Protein AF-A0AAD4EZ05-F1 (afdb_monomer_lite)

pLDDT: mean 79.79, std 21.17, range [22.16, 98.81]

Foldseek 3Di:
DDDDDDDDDDDDDDDPPDPPDPPDQPQDADDDDDDDDPPQDFALLLLVQLVCQQVVHDAPPLSCLQVAADDADDDDPDDDDDDDDDDDDDDDDDDDQDAAQWKFKWWFFQPRLNLFTWTWKAWLNFTAIAGEKLSAFAWEFEAPLADPLLQVLGRHDYQVSHPQKDFDPPKKFWDQGSSRKIFIAGKIFAWMGHRGQIFRRAIYHYTNDIDVVSSPPSNHGTYQHPFAQVRARMPPDGGGGPLVRSQSRHCHSDKDDDRDNPGIDMIMTRDDDPVSDDDDDDDADADCPVRFRKFWWFWKDWPNDTDGHPIDIDGDINNRRADDDDPCLLCVQCVPWPQWDAGSNSSGIDHPPPIQHTWMFTDTRNDTDIDHRVNNCRRDGPAPPVCQVCLVVVQPVVVVVCVVAVDKDKHLALDRFNPVCQCVDCVSHVQDDDQGWPDRKIWIARLVQLKIKIKTAGGPVQDPDVFFGDVVVVQVVQLSNQQQSCQSVAPLSGKDFPDKDKDFPATDGHRFMKMKIKGFPDDDHFKTKMKIFIAGSPPRHTGMIMITIMGDDPCSVVPPPRD

Organism: NCBI:txid669026

Secondary structure (DSSP, 8-state):
-------------------PPP---------PPP---TT----HHHHHHHHHHHTTPPPPHHHHHHHT-PPP-PSP------------PPP----------B-EEEEEEEEGGGTEEEEEEEETTEEEEEEEETT---EEEEBTTS-TTTTTTS--B-GGG-SS-EEEEEEEEEEE-TTS-EEEEEEEEEEEEETTEEEEEEEEEEEEEE-HHHHH-TT--EEEE-S-GGG---BSS----HHHHHGGGBSSS-EEEE--SSS-EEEEES---GGGSSSPPPP--EE-TTSS-EEEEEEEEETTEEEEEEEEEEE--TT-SS----HHHHHHHHTTSTT-EEEGGGTEEE--TT--PPPEEEEETTEEEEEPHHHH---PPS---HHHHHHHHH-HHHHHHHHH-SS-EEESSSS---GGGGGG-IIIIITBSTTSB-SPPEEEEEGGGTEEEEEEEB-GGGEEETTEE-HHHHHHHHHHHHHHHHHTTSTTS--EEEEEEEEE-SPPBTT-EEEEEEEEEEEETTEEEEEEEEEETTT--EEEEEEEEEE--GGGGG-TT--

Radius of gyration: 30.3 Å; chains: 1; bounding box: 74×71×123 Å

InterPro domains:
  IPR001461 Aspartic peptidase A1 [PR00792] (121-141)
  IPR001461 Aspartic peptidase A1 [PR00792] (265-278)
  IPR001461 Aspartic peptidase A1 [PR00792] (314-325)
  IPR001461 Aspartic peptidase A1 [PTHR47966] (84-376)
  IPR001969 Aspartic peptidase, active site [PS00141] (130-141)
  IPR001969 Aspartic peptidase, active site [PS00141] (314-325)
  IPR006683 Thioesterase domain [PF03061] (467-541)
  IPR021109 Aspartic peptidase domain superfamily [G3DSA:2.40.70.10] (108-272)
  IPR021109 Aspartic peptidase domain superfamily [G3DSA:2.40.70.10] (273-398)
  IPR021109 Aspartic peptidase domain superfamily [SSF50630] (107-384)
  IPR029069 HotDog domain superfamily [SSF54637] (386-552)
  IPR033121 Peptidase family A1 domain [PF00026] (116-380)
  IPR033121 Peptidase family A1 domain [PS51767] (117-419)
  IPR034163 Aspergillopepsin-like catalytic domain [cd06097] (117-362)

Sequence (563 aa):
MSLIILRLLLLFLWAPRSLAAPSSIQKRSFKVDRIRNPNFRRDGPKELLKTYRKYRMPIPQELLESVGDAPEAGVSAQDAQQEPSKSFKLKQLGAAAQAANAVGSVPATPANGGIEYISPIQVGGQTINVALDSGSADLWVFSTQLPASARAGHQAYNPSLSRSFRPMPGANFSIIYGDGTSAAGNVGTDTIDVGGATVMGQSVQMATAVSSAFVQDTHLSGLLGLAFSQLSTVKPVKQRTFFENVMPSLAQPLFTADLRRDTAGAYEFGRIDPAKFLGPLSWVPADTSKGFWQVSTSGFVVGGGQTRLPTAQAIVDTGTTLMLVSKEISDGYYAKVPGARRTPAAGGMAFPCNATLPDLLIDAGGYTARVRGTDINFGKFTGDNPDFDTLVHTHPLLTTFRAAHPSLILSRSALVPPAPDVPNNLTCATLSGPDLIFPHPYVFTAEAAGAVLAFYRLGKKLAGHSGIVHGGVTAALLDECMCRACFAVLPRRIAVTVRLNVEYKSPVRVGSGVVVVAETVRVEGRKAWVRARVEDAVGGEVRVEAEGLFVEPRWAGEMVGIY

Structure (mmCIF, N/CA/C/O backbone):
data_AF-A0AAD4EZ05-F1
#
_entry.id   AF-A0AAD4EZ05-F1
#
loop_
_atom_site.group_PDB
_atom_site.id
_atom_site.type_symbol
_atom_site.label_atom_id
_atom_site.label_alt_id
_atom_site.label_comp_id
_atom_site.label_asym_id
_atom_site.label_entity_id
_atom_site.label_seq_id
_atom_site.pdbx_PDB_ins_code
_atom_site.Cartn_x
_atom_site.Cartn_y
_atom_site.Cartn_z
_atom_site.occupancy
_atom_site.B_iso_or_equiv
_atom_site.auth_seq_id
_atom_site.auth_comp_id
_atom_site.auth_asym_id
_atom_site.auth_atom_id
_atom_site.pdbx_PDB_model_num
ATOM 1 N N . MET A 1 1 ? -28.376 40.691 83.546 1.00 39.09 1 MET A N 1
ATOM 2 C CA . MET A 1 1 ? -27.035 40.091 83.710 1.00 39.09 1 MET A CA 1
ATOM 3 C C . MET A 1 1 ? -26.426 39.987 82.322 1.00 39.09 1 MET A C 1
ATOM 5 O O . MET A 1 1 ? -27.092 39.471 81.436 1.00 39.09 1 MET A O 1
ATOM 9 N N . SER A 1 2 ? -25.281 40.627 82.106 1.00 46.12 2 SER A N 1
ATOM 10 C CA . SER A 1 2 ? -24.713 40.881 80.779 1.00 46.12 2 SER A CA 1
ATOM 11 C C . SER A 1 2 ? -23.682 39.818 80.378 1.00 46.12 2 SER A C 1
ATOM 13 O O . SER A 1 2 ? -22.978 39.309 81.245 1.00 46.12 2 SER A O 1
ATOM 15 N N . LEU A 1 3 ? -23.546 39.652 79.055 1.00 38.69 3 LEU A N 1
ATOM 16 C CA . LEU A 1 3 ? -22.351 39.279 78.281 1.00 38.69 3 LEU A CA 1
ATOM 17 C C . LEU A 1 3 ? -22.098 37.796 77.854 1.00 38.69 3 LEU A C 1
ATOM 19 O O . LEU A 1 3 ? -21.960 36.892 78.667 1.00 38.69 3 LEU A O 1
ATOM 23 N N . ILE A 1 4 ? -21.851 37.680 76.531 1.00 43.44 4 ILE A N 1
ATOM 24 C CA . ILE A 1 4 ? -20.964 36.781 75.741 1.00 43.44 4 ILE A CA 1
ATOM 25 C C . ILE A 1 4 ? -21.450 35.385 75.244 1.00 43.44 4 ILE A C 1
ATOM 27 O O . ILE A 1 4 ? -21.693 34.476 76.025 1.00 43.44 4 ILE A O 1
ATOM 31 N N . ILE A 1 5 ? -21.425 35.194 73.904 1.00 40.84 5 ILE A N 1
ATOM 32 C CA . ILE A 1 5 ? -20.603 34.225 73.108 1.00 40.84 5 ILE A CA 1
ATOM 33 C C . ILE A 1 5 ? -21.341 33.724 71.836 1.00 40.84 5 ILE A C 1
ATOM 35 O O . ILE A 1 5 ? -22.166 32.823 71.876 1.00 40.84 5 ILE A O 1
ATOM 39 N N . LEU A 1 6 ? -20.946 34.308 70.692 1.00 33.47 6 LEU A N 1
ATOM 40 C CA . LEU A 1 6 ? -20.435 33.634 69.482 1.00 33.47 6 LEU A CA 1
ATOM 41 C C . LEU A 1 6 ? -21.273 32.514 68.810 1.00 33.47 6 LEU A C 1
ATOM 43 O O . LEU A 1 6 ? -21.275 31.380 69.278 1.00 33.47 6 LEU A O 1
ATOM 47 N N . ARG A 1 7 ? -21.769 32.762 67.583 1.00 35.56 7 ARG A N 1
ATOM 48 C CA . ARG A 1 7 ? -21.393 31.969 66.385 1.00 35.56 7 ARG A CA 1
ATOM 49 C C . ARG A 1 7 ? -21.942 32.545 65.072 1.00 35.56 7 ARG A C 1
ATOM 51 O O . ARG A 1 7 ? -23.140 32.670 64.856 1.00 35.56 7 ARG A O 1
ATOM 58 N N . LEU A 1 8 ? -20.984 32.861 64.207 1.00 33.06 8 LEU A N 1
ATOM 59 C CA . LEU A 1 8 ? -21.089 33.094 62.773 1.00 33.06 8 LEU A CA 1
ATOM 60 C C . LEU A 1 8 ? -21.551 31.838 61.998 1.00 33.06 8 LEU A C 1
ATOM 62 O O . LEU A 1 8 ? -21.313 30.719 62.447 1.00 33.06 8 LEU A O 1
ATOM 66 N N . LEU A 1 9 ? -21.999 32.099 60.760 1.00 32.69 9 LEU A N 1
ATOM 67 C CA . LEU A 1 9 ? -21.927 31.275 59.535 1.00 32.69 9 LEU A CA 1
ATOM 68 C C . LEU A 1 9 ? -23.167 30.463 59.087 1.00 32.69 9 LEU A C 1
ATOM 70 O O . LEU A 1 9 ? -23.527 29.442 59.657 1.00 32.69 9 LEU A O 1
ATOM 74 N N . LEU A 1 10 ? -23.635 30.880 57.898 1.00 35.12 10 LEU A N 1
ATOM 75 C CA . LEU A 1 10 ? -24.081 30.072 56.750 1.00 35.12 10 LEU A CA 1
ATOM 76 C C . LEU A 1 10 ? -25.514 29.515 56.739 1.00 35.12 10 LEU A C 1
ATOM 78 O O . LEU A 1 10 ? -25.764 28.335 56.963 1.00 35.12 10 LEU A O 1
ATOM 82 N N . LEU A 1 11 ? -26.429 30.359 56.253 1.00 35.84 11 LEU A N 1
ATOM 83 C CA . LEU A 1 11 ? -27.584 29.935 55.457 1.00 35.84 11 LEU A CA 1
ATOM 84 C C . LEU A 1 11 ? -27.092 29.397 54.100 1.00 35.84 11 LEU A C 1
ATOM 86 O O . LEU A 1 11 ? -26.907 30.162 53.155 1.00 35.84 11 LEU A O 1
ATOM 90 N N . PHE A 1 12 ? -26.870 28.085 53.996 1.00 36.28 12 PHE A N 1
ATOM 91 C CA . PHE A 1 12 ? -26.791 27.403 52.702 1.00 36.28 12 PHE A CA 1
ATOM 92 C C . PHE A 1 12 ? -28.164 26.826 52.355 1.00 36.28 12 PHE A C 1
ATOM 94 O O . PHE A 1 12 ? -28.674 25.938 53.036 1.00 36.28 12 PHE A O 1
ATOM 101 N N . LEU A 1 13 ? -28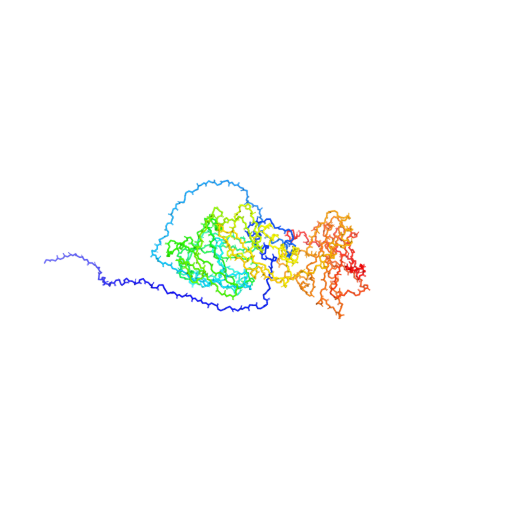.748 27.352 51.276 1.00 37.31 13 LEU A N 1
ATOM 102 C CA . LEU A 1 13 ? -29.926 26.806 50.616 1.00 37.31 13 LEU A CA 1
ATOM 103 C C . LEU A 1 13 ? -29.698 25.337 50.241 1.00 37.31 13 LEU A C 1
ATOM 105 O O . LEU A 1 13 ? -28.770 25.000 49.504 1.00 37.31 13 LEU A O 1
ATOM 109 N N . TRP A 1 14 ? -30.591 24.472 50.709 1.00 35.47 14 TRP A N 1
ATOM 110 C CA . TRP A 1 14 ? -30.681 23.083 50.282 1.00 35.47 14 TRP A CA 1
ATOM 111 C C . TRP A 1 14 ? -31.529 23.024 49.005 1.00 35.47 14 TRP A C 1
ATOM 113 O O . TRP A 1 14 ? -32.753 22.938 49.053 1.00 35.47 14 TRP A O 1
ATOM 123 N N . ALA A 1 15 ? -30.881 23.134 47.844 1.00 34.38 15 ALA A N 1
ATOM 124 C CA . ALA A 1 15 ? -31.495 22.772 46.571 1.00 34.38 15 ALA A CA 1
ATOM 125 C C . ALA A 1 15 ? -31.284 21.263 46.343 1.00 34.38 15 ALA A C 1
ATOM 127 O O . ALA A 1 15 ? -30.135 20.806 46.403 1.00 34.38 15 ALA A O 1
ATOM 128 N N . PRO A 1 16 ? -32.333 20.465 46.074 1.00 34.41 16 PRO A N 1
ATOM 129 C CA . PRO A 1 16 ? -32.142 19.079 45.683 1.00 34.41 16 PRO A CA 1
ATOM 130 C C . PRO A 1 16 ? -31.395 19.053 44.346 1.00 34.41 16 PRO A C 1
ATOM 132 O O . PRO A 1 16 ? -31.842 19.617 43.348 1.00 34.41 16 PRO A O 1
ATOM 135 N N . ARG A 1 17 ? -30.226 18.408 44.333 1.00 35.31 17 ARG A N 1
ATOM 136 C CA . ARG A 1 17 ? -29.521 18.070 43.097 1.00 35.31 17 ARG A CA 1
ATOM 137 C C . ARG A 1 17 ? -30.405 17.111 42.312 1.00 35.31 17 ARG A C 1
ATOM 139 O O . ARG A 1 17 ? -30.501 15.937 42.658 1.00 35.31 17 ARG A O 1
ATOM 146 N N . SER A 1 18 ? -31.028 17.613 41.254 1.00 34.28 18 SER A N 1
ATOM 147 C CA . SER A 1 18 ? -31.600 16.794 40.195 1.00 34.28 18 SER A CA 1
ATOM 148 C C . SER A 1 18 ? -30.497 15.865 39.687 1.00 34.28 18 SER A C 1
ATOM 150 O O . SER A 1 18 ? -29.538 16.317 39.060 1.00 34.28 18 SER A O 1
ATOM 152 N N . LEU A 1 19 ? -30.591 14.573 40.006 1.00 37.34 19 LEU A N 1
ATOM 153 C CA . LEU A 1 19 ? -29.809 13.547 39.330 1.00 37.34 19 LEU A CA 1
ATOM 154 C C . LEU A 1 19 ? -30.185 13.638 37.852 1.00 37.34 19 LEU A C 1
ATOM 156 O O . LEU A 1 19 ? -31.327 13.370 37.482 1.00 37.34 19 LEU A O 1
ATOM 160 N N . ALA A 1 20 ? -29.246 14.100 37.027 1.00 33.53 20 ALA A N 1
ATOM 161 C CA . ALA A 1 20 ? -29.404 14.067 35.586 1.00 33.53 20 ALA A CA 1
ATOM 162 C C . ALA A 1 20 ? -29.722 12.620 35.190 1.00 33.53 20 ALA A C 1
ATOM 164 O O . ALA A 1 20 ? -28.956 11.706 35.503 1.00 33.53 20 ALA A O 1
ATOM 165 N N . ALA A 1 21 ? -30.878 12.418 34.559 1.00 35.03 21 ALA A N 1
ATOM 166 C CA . ALA A 1 21 ? -31.233 11.134 33.979 1.00 35.03 21 ALA A CA 1
ATOM 167 C C . ALA A 1 21 ? -30.097 10.680 33.042 1.00 35.03 21 ALA A C 1
ATOM 169 O O . ALA A 1 21 ? -29.502 11.534 32.372 1.00 35.03 21 ALA A O 1
ATOM 170 N N . PRO A 1 22 ? -29.776 9.375 32.978 1.0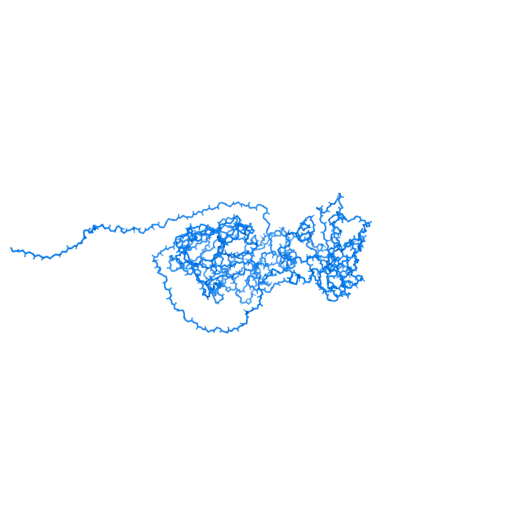0 33.97 22 PRO A N 1
ATOM 171 C CA . PRO A 1 22 ? -28.783 8.878 32.038 1.00 33.97 22 PRO A CA 1
ATOM 172 C C . PRO A 1 22 ? -29.183 9.331 30.635 1.00 33.97 22 PRO A C 1
ATOM 174 O O . PRO A 1 22 ? -30.287 9.042 30.169 1.00 33.97 22 PRO A O 1
ATOM 177 N N . SER A 1 23 ? -28.309 10.102 29.988 1.00 30.78 23 SER A N 1
ATOM 178 C CA . SER A 1 23 ? -28.529 10.570 28.626 1.00 30.78 23 SER A CA 1
ATOM 179 C C . SER A 1 23 ? -28.766 9.356 27.738 1.00 30.78 23 SER A C 1
ATOM 181 O O . SER A 1 23 ? -27.874 8.522 27.577 1.00 30.78 23 SER A O 1
ATOM 183 N N . SER A 1 24 ? -29.963 9.246 27.166 1.00 32.59 24 SER A N 1
ATOM 184 C CA . SER A 1 24 ? -30.241 8.260 26.131 1.00 32.59 24 SER A CA 1
ATOM 185 C C . SER A 1 24 ? -29.234 8.466 25.002 1.00 32.59 24 SER A C 1
ATOM 187 O O . SER A 1 24 ? -29.211 9.537 24.389 1.00 32.59 24 SER A O 1
ATOM 189 N N . ILE A 1 25 ? -28.394 7.460 24.757 1.00 38.53 25 ILE A N 1
ATOM 190 C CA . ILE A 1 25 ? -27.422 7.432 23.663 1.00 38.53 25 ILE A CA 1
ATOM 191 C C . ILE A 1 25 ? -28.182 7.726 22.363 1.00 38.53 25 ILE A C 1
ATOM 193 O O . ILE A 1 25 ? -28.976 6.907 21.894 1.00 38.53 25 ILE A O 1
ATOM 197 N N . GLN A 1 26 ? -27.998 8.923 21.798 1.00 33.12 26 GLN A N 1
ATOM 198 C CA . GLN A 1 26 ? -28.571 9.248 20.498 1.00 33.12 26 GLN A CA 1
ATOM 199 C C . GLN A 1 26 ? -27.809 8.461 19.432 1.00 33.12 26 GLN A C 1
ATOM 201 O O . GLN A 1 26 ? -26.655 8.761 19.139 1.00 33.12 26 GLN A O 1
ATOM 206 N N . LYS A 1 27 ? -28.482 7.480 18.823 1.00 36.44 27 LYS A N 1
ATOM 207 C CA . LYS A 1 27 ? -28.032 6.796 17.607 1.00 36.44 27 LYS A CA 1
ATOM 208 C C . LYS A 1 27 ? -27.913 7.816 16.471 1.00 36.44 27 LYS A C 1
ATOM 210 O O . LYS A 1 27 ? -28.883 8.071 15.762 1.00 36.44 27 LYS A O 1
ATOM 215 N N . ARG A 1 28 ? -26.745 8.434 16.306 1.00 38.50 28 ARG A N 1
ATOM 216 C CA . ARG A 1 28 ? -26.427 9.268 15.142 1.00 38.50 28 ARG A CA 1
ATOM 217 C C . ARG A 1 28 ? -25.414 8.527 14.278 1.00 38.50 28 ARG A C 1
ATOM 219 O O . ARG A 1 28 ? -24.216 8.684 14.453 1.00 38.50 28 ARG A O 1
ATOM 226 N N . SER A 1 29 ? -25.898 7.717 13.340 1.00 44.50 29 SER A N 1
ATOM 227 C CA . SER A 1 29 ? -25.087 7.292 12.197 1.00 44.50 29 SER A CA 1
ATOM 228 C C . SER A 1 29 ? -25.218 8.358 11.112 1.00 44.50 29 SER A C 1
ATOM 230 O O . SER A 1 29 ? -26.336 8.632 10.674 1.00 44.50 29 SER A O 1
ATOM 232 N N . PHE A 1 30 ? -24.117 8.959 10.668 1.00 36.69 30 PHE A N 1
ATOM 233 C CA . PHE A 1 30 ? -24.119 9.765 9.449 1.00 36.69 30 PHE A CA 1
ATOM 234 C C . PHE A 1 30 ? -23.553 8.938 8.297 1.00 36.69 30 PHE A C 1
ATOM 236 O O . PHE A 1 30 ? -22.659 8.113 8.482 1.00 36.69 30 PHE A O 1
ATOM 243 N N . LYS A 1 31 ? -24.123 9.124 7.110 1.00 35.78 31 LYS A N 1
ATOM 244 C CA . LYS A 1 31 ? -23.724 8.446 5.880 1.00 35.78 31 LYS A CA 1
ATOM 245 C C . LYS A 1 31 ? -23.168 9.515 4.950 1.00 35.78 31 LYS A C 1
ATOM 247 O O . LYS A 1 31 ? -23.849 10.502 4.695 1.00 35.78 31 LYS A O 1
ATOM 252 N N . VAL A 1 32 ? -21.928 9.347 4.507 1.00 36.81 32 VAL A N 1
ATOM 253 C CA . VAL A 1 32 ? -21.324 10.214 3.491 1.00 36.81 32 VAL A CA 1
ATOM 254 C C . VAL A 1 32 ? -21.559 9.560 2.137 1.00 36.81 32 VAL A C 1
ATOM 256 O O . VAL A 1 32 ? -21.252 8.380 1.956 1.00 36.81 32 VAL A O 1
ATOM 259 N N . ASP A 1 33 ? -22.133 10.308 1.199 1.00 34.50 33 ASP A N 1
ATOM 260 C CA . ASP A 1 33 ? -22.369 9.813 -0.151 1.00 34.50 33 ASP A CA 1
ATOM 261 C C . ASP A 1 33 ? -21.056 9.717 -0.935 1.00 34.50 33 ASP A C 1
ATOM 263 O O . ASP A 1 33 ? -20.223 10.625 -0.944 1.00 34.50 33 ASP A O 1
ATOM 267 N N . ARG A 1 34 ? -20.861 8.576 -1.602 1.00 46.09 34 ARG A N 1
ATOM 268 C CA . ARG A 1 34 ? -19.658 8.287 -2.385 1.00 46.09 34 ARG A CA 1
ATOM 269 C C . ARG A 1 34 ? -19.664 9.077 -3.692 1.00 46.09 34 ARG A C 1
ATOM 271 O O . ARG A 1 34 ? -20.538 8.864 -4.531 1.00 46.09 34 ARG A O 1
ATOM 278 N N . ILE A 1 35 ? -18.588 9.817 -3.951 1.00 45.00 35 ILE A N 1
ATOM 279 C CA . ILE A 1 35 ? -18.233 10.254 -5.306 1.00 45.00 35 ILE A CA 1
ATOM 280 C C . ILE A 1 35 ? -17.271 9.215 -5.883 1.00 45.00 35 ILE A C 1
ATOM 282 O O . ILE A 1 35 ? -16.127 9.091 -5.454 1.00 45.00 35 ILE A O 1
ATOM 286 N N . ARG A 1 36 ? -17.745 8.406 -6.837 1.00 45.22 36 ARG A N 1
ATOM 287 C CA . ARG A 1 36 ? -16.877 7.471 -7.563 1.00 45.22 36 ARG A CA 1
ATOM 288 C C . ARG A 1 36 ? -15.868 8.298 -8.357 1.00 45.22 36 ARG A C 1
ATOM 290 O O . ARG A 1 36 ? -16.292 9.089 -9.188 1.00 45.22 36 ARG A O 1
ATOM 297 N N . ASN A 1 37 ? -14.571 8.081 -8.150 1.00 50.38 37 ASN A N 1
ATOM 298 C CA . ASN A 1 37 ? -13.543 8.620 -9.037 1.00 50.38 37 ASN A CA 1
ATOM 299 C C . ASN A 1 37 ? -13.442 7.716 -10.283 1.00 50.38 37 ASN A C 1
ATOM 301 O O . ASN A 1 37 ? -12.880 6.621 -10.181 1.00 50.38 37 ASN A O 1
ATOM 305 N N . PRO A 1 38 ? -13.987 8.112 -11.450 1.00 50.69 38 PRO A N 1
ATOM 306 C CA . PRO A 1 38 ? -13.924 7.283 -12.654 1.00 50.69 38 PRO A CA 1
ATOM 307 C C . PRO A 1 38 ? -12.499 7.168 -13.214 1.00 50.69 38 PRO A C 1
ATOM 309 O O . PRO A 1 38 ? -12.239 6.276 -14.017 1.00 50.69 38 PRO A O 1
ATOM 312 N N . ASN A 1 39 ? -11.583 8.041 -12.784 1.00 50.06 39 ASN A N 1
ATOM 313 C CA . ASN A 1 39 ? -10.204 8.090 -13.259 1.00 50.06 39 ASN A CA 1
ATOM 314 C C . ASN A 1 39 ? -9.248 7.237 -12.413 1.00 50.06 39 ASN A C 1
ATOM 316 O O . ASN A 1 39 ? -8.099 7.054 -12.811 1.00 50.06 39 ASN A O 1
ATOM 320 N N . PHE A 1 40 ? -9.696 6.713 -11.265 1.00 60.62 40 PHE A N 1
ATOM 321 C CA . PHE A 1 40 ? -8.862 5.866 -10.419 1.00 60.62 40 PHE A CA 1
ATOM 322 C C . PHE A 1 40 ? -8.524 4.550 -11.134 1.00 60.62 40 PHE A C 1
ATOM 324 O O . PHE A 1 40 ? -9.413 3.841 -11.616 1.00 60.62 40 PHE A O 1
ATOM 331 N N . ARG A 1 41 ? -7.233 4.208 -11.175 1.00 62.97 41 ARG A N 1
ATOM 332 C CA . ARG A 1 41 ? -6.733 2.947 -11.727 1.00 62.97 41 ARG A CA 1
ATOM 333 C C . ARG A 1 41 ? -6.130 2.117 -10.606 1.00 62.97 41 ARG A C 1
ATOM 335 O O . ARG A 1 41 ? -5.234 2.571 -9.910 1.00 62.97 41 ARG A O 1
ATOM 342 N N . ARG A 1 42 ? -6.642 0.898 -10.460 1.00 72.75 42 ARG A N 1
ATOM 343 C CA . ARG A 1 42 ? -6.124 -0.102 -9.528 1.00 72.75 42 ARG A CA 1
ATOM 344 C C . ARG A 1 42 ? -4.744 -0.579 -9.985 1.00 72.75 42 ARG A C 1
ATOM 346 O O . ARG A 1 42 ? -4.584 -0.914 -11.157 1.00 72.75 42 ARG A O 1
ATOM 353 N N . ASP A 1 43 ? -3.797 -0.647 -9.056 1.00 72.19 43 ASP A N 1
ATOM 354 C CA . ASP A 1 43 ? -2.414 -1.067 -9.298 1.00 72.19 43 ASP A CA 1
ATOM 355 C C . ASP A 1 43 ? -2.083 -2.316 -8.465 1.00 72.19 43 ASP A C 1
ATOM 357 O O . ASP A 1 43 ? -1.744 -2.238 -7.288 1.00 72.19 43 ASP A O 1
ATOM 361 N N . GLY A 1 44 ? -2.270 -3.493 -9.068 1.00 77.62 44 GLY A N 1
ATOM 362 C CA . GLY A 1 44 ? -2.034 -4.783 -8.408 1.00 77.62 44 GLY A CA 1
ATOM 363 C C . GLY A 1 44 ? -0.603 -4.962 -7.881 1.00 77.62 44 GLY A C 1
ATOM 364 O O . GLY A 1 44 ? -0.461 -5.314 -6.709 1.00 77.62 44 GLY A O 1
ATOM 365 N N . PRO A 1 45 ? 0.442 -4.707 -8.696 1.00 74.06 45 PRO A N 1
ATOM 366 C CA . PRO A 1 45 ? 1.831 -4.655 -8.245 1.00 74.06 45 PRO A CA 1
ATOM 367 C C . PRO A 1 45 ? 2.035 -3.872 -6.948 1.00 74.06 45 PRO A C 1
ATOM 369 O O . PRO A 1 45 ? 2.591 -4.395 -5.980 1.00 74.06 45 PRO A O 1
ATOM 372 N N . LYS A 1 46 ? 1.551 -2.627 -6.904 1.00 70.81 46 LYS A N 1
ATOM 373 C CA . LYS A 1 46 ? 1.749 -1.740 -5.756 1.00 70.81 46 LYS A CA 1
ATOM 374 C C . LYS A 1 46 ? 1.062 -2.281 -4.502 1.00 70.81 46 LYS A C 1
ATOM 376 O O . LYS A 1 46 ? 1.682 -2.322 -3.439 1.00 70.81 46 LYS A O 1
ATOM 381 N N . GLU A 1 47 ? -0.171 -2.770 -4.632 1.00 73.94 47 GLU A N 1
ATOM 382 C CA . GLU A 1 47 ? -0.913 -3.388 -3.522 1.00 73.94 47 GLU A CA 1
ATOM 383 C C . GLU A 1 47 ? -0.279 -4.705 -3.041 1.00 73.94 47 GLU A C 1
ATOM 385 O O . GLU A 1 47 ? -0.296 -5.029 -1.848 1.00 73.94 47 GLU A O 1
ATOM 390 N N . LEU A 1 48 ? 0.329 -5.471 -3.948 1.00 77.50 48 LEU A N 1
ATOM 391 C CA . LEU A 1 48 ? 1.028 -6.696 -3.586 1.00 77.50 48 LEU A CA 1
ATOM 392 C C . LEU A 1 48 ? 2.334 -6.384 -2.852 1.00 77.50 48 LEU A C 1
ATOM 394 O O . LEU A 1 48 ? 2.563 -6.933 -1.775 1.00 77.50 48 LEU A O 1
ATOM 398 N N . LEU A 1 49 ? 3.148 -5.456 -3.366 1.00 69.06 49 LEU A N 1
ATOM 399 C CA . LEU A 1 49 ? 4.371 -4.996 -2.701 1.00 69.06 49 LEU A CA 1
ATOM 400 C C . LEU A 1 49 ? 4.060 -4.469 -1.298 1.00 69.06 49 LEU A C 1
ATOM 402 O O . LEU A 1 49 ? 4.734 -4.858 -0.342 1.00 69.06 49 LEU A O 1
ATOM 406 N N . LYS A 1 50 ? 2.981 -3.683 -1.170 1.00 65.06 50 LYS A N 1
ATOM 407 C CA . LYS A 1 50 ? 2.437 -3.220 0.111 1.00 65.06 50 LYS A CA 1
ATOM 408 C C . LYS A 1 50 ? 2.182 -4.349 1.089 1.00 65.06 50 LYS A C 1
ATOM 410 O O . LYS A 1 50 ? 2.487 -4.249 2.274 1.00 65.06 50 LYS A O 1
ATOM 415 N N . THR A 1 51 ? 1.639 -5.454 0.617 1.00 69.38 51 THR A N 1
ATOM 416 C CA . THR A 1 51 ? 1.346 -6.555 1.525 1.00 69.38 51 THR A CA 1
ATOM 417 C C . THR A 1 51 ? 2.620 -7.299 1.938 1.00 69.38 51 THR A C 1
ATOM 419 O O . THR A 1 51 ? 2.788 -7.623 3.116 1.00 69.38 51 THR A O 1
ATOM 422 N N . TYR A 1 52 ? 3.566 -7.507 1.014 1.00 68.81 52 TYR A N 1
ATOM 423 C CA . TYR A 1 52 ? 4.827 -8.196 1.310 1.00 68.81 52 TYR A CA 1
ATOM 424 C C . TYR A 1 52 ? 5.653 -7.488 2.389 1.00 68.81 52 TYR A C 1
ATOM 426 O O . TYR A 1 52 ? 6.101 -8.158 3.326 1.00 68.81 52 TYR A O 1
ATOM 434 N N . ARG A 1 53 ? 5.820 -6.153 2.345 1.00 62.09 53 ARG A N 1
ATOM 435 C CA . ARG A 1 53 ? 6.548 -5.484 3.442 1.00 62.09 53 ARG A CA 1
ATOM 436 C C . ARG A 1 53 ? 5.722 -5.454 4.742 1.00 62.09 53 ARG A C 1
ATOM 438 O O . ARG A 1 53 ? 6.336 -5.442 5.807 1.00 62.09 53 ARG A O 1
ATOM 445 N N . LYS A 1 54 ? 4.371 -5.541 4.705 1.00 63.62 54 LYS A N 1
ATOM 446 C CA . LYS A 1 54 ? 3.482 -5.432 5.910 1.00 63.62 54 LYS A CA 1
ATOM 447 C C . LYS A 1 54 ? 3.800 -6.558 6.864 1.00 63.62 54 LYS A C 1
ATOM 449 O O . LYS A 1 54 ? 3.992 -6.363 8.060 1.00 63.62 54 LYS A O 1
ATOM 454 N N . TYR A 1 55 ? 3.937 -7.732 6.272 1.00 66.81 55 TYR A N 1
ATOM 455 C CA . TYR A 1 55 ? 4.207 -8.975 6.964 1.00 66.81 55 TYR A CA 1
ATOM 456 C C . TYR A 1 55 ? 5.689 -9.342 6.982 1.00 66.81 55 TYR A C 1
ATOM 458 O O . TYR A 1 55 ? 6.031 -10.455 7.377 1.00 66.81 55 TYR A O 1
ATOM 466 N N . ARG A 1 56 ? 6.572 -8.409 6.585 1.00 65.94 56 ARG A N 1
ATOM 467 C CA . ARG A 1 56 ? 8.030 -8.606 6.519 1.00 65.94 56 ARG A CA 1
ATOM 468 C C . ARG A 1 56 ? 8.397 -9.890 5.766 1.00 65.94 56 ARG A C 1
ATOM 470 O O . ARG A 1 56 ? 9.294 -10.629 6.169 1.00 65.94 56 ARG A O 1
ATOM 477 N N . MET A 1 57 ? 7.659 -10.175 4.697 1.00 65.75 57 MET A N 1
ATOM 478 C CA . MET A 1 57 ? 7.883 -11.338 3.851 1.00 65.75 57 MET A CA 1
ATOM 479 C C . MET A 1 57 ? 9.030 -11.055 2.873 1.00 65.75 57 MET A C 1
ATOM 481 O O . MET A 1 57 ? 9.169 -9.916 2.418 1.00 65.75 57 MET A O 1
ATOM 485 N N . PRO A 1 58 ? 9.829 -12.072 2.495 1.00 67.75 58 PRO A N 1
ATOM 486 C CA . PRO A 1 58 ? 10.781 -11.942 1.398 1.00 67.75 58 PRO A CA 1
ATOM 487 C C . PRO A 1 58 ? 10.062 -11.469 0.133 1.00 67.75 58 PRO A C 1
ATOM 489 O O . PRO A 1 58 ? 9.122 -12.121 -0.323 1.00 67.75 58 PRO A O 1
ATOM 492 N N . ILE A 1 59 ? 10.478 -10.324 -0.406 1.00 65.94 59 ILE A N 1
ATOM 493 C CA . ILE A 1 59 ? 9.838 -9.710 -1.571 1.00 65.94 59 ILE A CA 1
ATOM 494 C C . ILE A 1 59 ? 10.395 -10.382 -2.834 1.00 65.94 59 ILE A C 1
ATOM 496 O O . ILE A 1 59 ? 11.612 -10.352 -3.030 1.00 65.94 59 ILE A O 1
ATOM 500 N N . PRO A 1 60 ? 9.554 -10.983 -3.697 1.00 68.56 60 PRO A N 1
ATOM 501 C CA . PRO A 1 60 ? 10.003 -11.524 -4.971 1.00 68.56 60 PRO A CA 1
ATOM 502 C C . PRO A 1 60 ? 10.630 -10.422 -5.822 1.00 68.56 60 PRO A C 1
ATOM 504 O O . PRO A 1 60 ? 10.075 -9.329 -5.933 1.00 68.56 60 PRO A O 1
ATOM 507 N N . GLN A 1 61 ? 11.765 -10.713 -6.453 1.0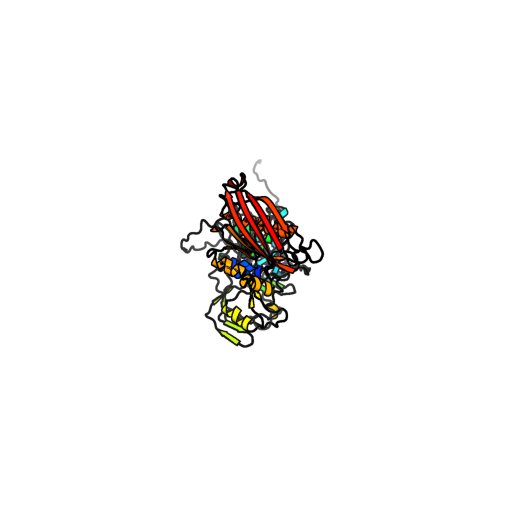0 60.06 61 GLN A N 1
ATOM 508 C CA . GLN A 1 61 ? 12.459 -9.728 -7.279 1.00 60.06 61 GLN A CA 1
ATOM 509 C C . GLN A 1 61 ? 11.570 -9.218 -8.429 1.00 60.06 61 GLN A C 1
ATOM 511 O O . GLN A 1 61 ? 11.493 -8.015 -8.647 1.00 60.06 61 GLN A O 1
ATOM 516 N N . GLU A 1 62 ? 10.794 -10.107 -9.054 1.00 60.47 62 GLU A N 1
ATOM 517 C CA . GLU A 1 62 ? 9.809 -9.772 -10.096 1.00 60.47 62 GLU A CA 1
ATOM 518 C C . GLU A 1 62 ? 8.767 -8.735 -9.631 1.00 60.47 62 GLU A C 1
ATOM 520 O O . GLU A 1 62 ? 8.307 -7.907 -10.414 1.00 60.47 62 GLU A O 1
ATOM 525 N N . LEU A 1 63 ? 8.397 -8.751 -8.345 1.00 62.41 63 LEU A N 1
ATOM 526 C CA . LEU A 1 63 ? 7.472 -7.781 -7.757 1.00 62.41 63 LEU A CA 1
ATOM 527 C C . LEU A 1 63 ? 8.151 -6.420 -7.542 1.00 62.41 63 LEU A C 1
ATOM 529 O O . LEU A 1 63 ? 7.547 -5.388 -7.819 1.00 62.41 63 LEU A O 1
ATOM 533 N N . LEU A 1 64 ? 9.416 -6.386 -7.120 1.00 60.91 64 LEU A N 1
ATOM 534 C CA . LEU A 1 64 ? 10.180 -5.130 -7.060 1.00 60.91 64 LEU A CA 1
ATOM 535 C C . LEU A 1 64 ? 10.357 -4.516 -8.459 1.00 60.91 64 LEU A C 1
ATOM 537 O O . LEU A 1 64 ? 10.176 -3.313 -8.639 1.00 60.91 64 LEU A O 1
ATOM 541 N N . GLU A 1 65 ? 10.635 -5.354 -9.458 1.00 57.12 65 GLU A N 1
ATOM 542 C CA . GLU A 1 65 ? 10.781 -4.958 -10.864 1.00 57.12 65 GLU A CA 1
ATOM 543 C C . GLU A 1 65 ? 9.482 -4.392 -11.463 1.00 57.12 65 GLU A C 1
ATOM 545 O O . GLU A 1 65 ? 9.533 -3.535 -12.349 1.00 57.12 65 GLU A O 1
ATOM 550 N N . SER A 1 66 ? 8.331 -4.846 -10.958 1.00 57.56 66 SER A N 1
ATOM 551 C CA . SER A 1 66 ? 6.997 -4.450 -11.420 1.00 57.56 66 SER A CA 1
ATOM 552 C C . SER A 1 66 ? 6.529 -3.074 -10.956 1.00 57.56 66 SER A C 1
ATOM 554 O O . SER A 1 66 ? 5.831 -2.387 -11.699 1.00 57.56 66 SER A O 1
ATOM 556 N N . VAL A 1 67 ? 6.903 -2.681 -9.734 1.00 56.59 67 VAL A N 1
ATOM 557 C CA . VAL A 1 67 ? 6.476 -1.414 -9.116 1.00 56.59 67 VAL A CA 1
ATOM 558 C C . VAL A 1 67 ? 7.445 -0.284 -9.458 1.00 56.59 67 VAL A C 1
ATOM 560 O O . VAL A 1 67 ? 7.048 0.873 -9.435 1.00 56.59 67 VAL A O 1
ATOM 563 N N . GLY A 1 68 ? 8.684 -0.624 -9.833 1.00 50.53 68 GLY A N 1
ATOM 564 C CA . GLY A 1 68 ? 9.668 0.327 -10.334 1.00 50.53 68 GLY A CA 1
ATOM 565 C C . GLY A 1 68 ? 9.992 1.435 -9.336 1.00 50.53 68 GLY A C 1
ATOM 566 O O . GLY A 1 68 ? 9.715 2.583 -9.640 1.00 50.53 68 GLY A O 1
ATOM 567 N N . ASP A 1 69 ? 10.593 1.120 -8.179 1.00 43.88 69 ASP A N 1
ATOM 568 C CA . ASP A 1 69 ? 11.218 2.162 -7.351 1.00 43.88 69 ASP A CA 1
ATOM 569 C C . ASP A 1 69 ? 12.332 1.675 -6.411 1.00 43.88 69 ASP A C 1
ATOM 571 O O . ASP A 1 69 ? 12.332 0.546 -5.906 1.00 43.88 69 ASP A O 1
ATOM 575 N N . ALA A 1 70 ? 13.285 2.588 -6.201 1.00 34.06 70 ALA A N 1
ATOM 576 C CA . ALA A 1 70 ? 14.405 2.523 -5.270 1.00 34.06 70 ALA A CA 1
ATOM 577 C C . ALA A 1 70 ? 13.929 2.416 -3.804 1.00 34.06 70 ALA A C 1
ATOM 579 O O . ALA A 1 70 ? 12.817 2.839 -3.479 1.00 34.06 70 ALA A O 1
ATOM 580 N N . PRO A 1 71 ? 14.743 1.856 -2.890 1.00 33.22 71 PRO A N 1
ATOM 581 C CA . PRO A 1 71 ? 14.385 1.789 -1.477 1.00 33.22 71 PRO A CA 1
ATOM 582 C C . PRO A 1 71 ? 14.161 3.201 -0.919 1.00 33.22 71 PRO A C 1
ATOM 584 O O . PRO A 1 71 ? 15.057 4.042 -0.966 1.00 33.22 71 PRO A O 1
ATOM 587 N N . GLU A 1 72 ? 12.977 3.457 -0.356 1.00 33.47 72 GLU A N 1
ATOM 588 C CA . GLU A 1 72 ? 12.790 4.601 0.535 1.00 33.47 72 GLU A CA 1
ATOM 589 C C . GLU A 1 72 ? 13.797 4.466 1.682 1.00 33.47 72 GLU A C 1
ATOM 591 O O . GLU A 1 72 ? 13.908 3.402 2.301 1.00 33.47 72 GLU A O 1
ATOM 596 N N . ALA A 1 73 ? 14.568 5.527 1.930 1.00 27.52 73 ALA A N 1
ATOM 597 C CA . ALA A 1 73 ? 15.557 5.573 2.995 1.00 27.52 73 ALA A CA 1
ATOM 598 C C . ALA A 1 73 ? 14.864 5.400 4.355 1.00 27.52 73 ALA A C 1
ATOM 600 O O . ALA A 1 73 ? 14.396 6.354 4.975 1.00 27.52 73 ALA A O 1
ATOM 601 N N . GLY A 1 74 ? 14.794 4.154 4.818 1.00 29.67 74 GLY A N 1
ATOM 602 C CA . GLY A 1 74 ? 14.527 3.841 6.207 1.00 29.67 74 GLY A CA 1
ATOM 603 C C . GLY A 1 74 ? 15.639 4.433 7.065 1.00 29.67 74 GLY A C 1
ATOM 604 O O . GLY A 1 74 ? 16.823 4.307 6.748 1.00 29.67 74 GLY A O 1
ATOM 605 N N . VAL A 1 75 ? 15.256 5.075 8.166 1.00 25.48 75 VAL A N 1
ATOM 606 C CA . VAL A 1 75 ? 16.182 5.412 9.250 1.00 25.48 75 VAL A CA 1
ATOM 607 C C . VAL A 1 75 ? 16.949 4.137 9.620 1.00 25.48 75 VAL A C 1
ATOM 609 O O . VAL A 1 75 ? 16.340 3.084 9.813 1.00 25.48 75 VAL A O 1
ATOM 612 N N . SER A 1 76 ? 18.282 4.222 9.623 1.00 23.55 76 SER A N 1
ATOM 613 C CA . SER A 1 76 ? 19.186 3.070 9.601 1.00 23.55 76 SER A CA 1
ATOM 614 C C . SER A 1 76 ? 18.856 2.008 10.650 1.00 23.55 76 SER A C 1
ATOM 616 O O . SER A 1 76 ? 18.722 2.304 11.837 1.00 23.55 76 SER A O 1
ATOM 618 N N . ALA A 1 77 ? 18.836 0.752 10.207 1.00 27.14 77 ALA A N 1
ATOM 619 C CA . ALA A 1 77 ? 18.832 -0.429 11.053 1.00 27.14 77 ALA A CA 1
ATOM 620 C C . ALA A 1 77 ? 20.204 -0.623 11.722 1.00 27.14 77 ALA A C 1
ATOM 622 O O . ALA A 1 77 ? 21.023 -1.420 11.272 1.00 27.14 77 ALA A O 1
ATOM 623 N N . GLN A 1 78 ? 20.458 0.099 12.806 1.00 25.08 78 GLN A N 1
ATOM 624 C CA . GLN A 1 78 ? 21.455 -0.276 13.804 1.00 25.08 78 GLN A CA 1
ATOM 625 C C . GLN A 1 78 ? 20.797 -0.073 15.165 1.00 25.08 78 GLN A C 1
ATOM 627 O O . GLN A 1 78 ? 20.572 1.060 15.558 1.00 25.08 78 GLN A O 1
ATOM 632 N N . ASP A 1 79 ? 20.359 -1.194 15.751 1.00 26.14 79 ASP A N 1
ATOM 633 C CA . ASP A 1 79 ? 19.970 -1.427 17.159 1.00 26.14 79 ASP A CA 1
ATOM 634 C C . ASP A 1 79 ? 18.759 -2.370 17.240 1.00 26.14 79 ASP A C 1
ATOM 636 O O . ASP A 1 79 ? 17.661 -2.017 17.671 1.00 26.14 79 ASP A O 1
ATOM 640 N N . ALA A 1 80 ? 18.949 -3.613 16.797 1.00 25.77 80 ALA A N 1
ATOM 641 C CA . ALA A 1 80 ? 18.025 -4.705 17.099 1.00 25.77 80 ALA A CA 1
ATOM 642 C C . ALA A 1 80 ? 18.776 -6.043 17.123 1.00 25.77 80 ALA A C 1
ATOM 644 O O . ALA A 1 80 ? 18.507 -6.940 16.326 1.00 25.77 80 ALA A O 1
ATOM 645 N N . GLN A 1 81 ? 19.746 -6.172 18.032 1.00 23.41 81 GLN A N 1
ATOM 646 C CA . GLN A 1 81 ? 20.199 -7.491 18.473 1.00 23.41 81 GLN A CA 1
ATOM 647 C C . GLN A 1 81 ? 19.306 -7.986 19.619 1.00 23.41 81 GLN A C 1
ATOM 649 O O . GLN A 1 81 ? 18.871 -7.223 20.480 1.00 23.41 81 GLN A O 1
ATOM 654 N N . GLN A 1 82 ? 18.981 -9.273 19.531 1.00 25.45 82 GLN A N 1
ATOM 655 C CA . GLN A 1 82 ? 18.081 -10.048 20.381 1.00 25.45 82 GLN A CA 1
ATOM 656 C C . GLN A 1 82 ? 18.513 -10.090 21.851 1.00 25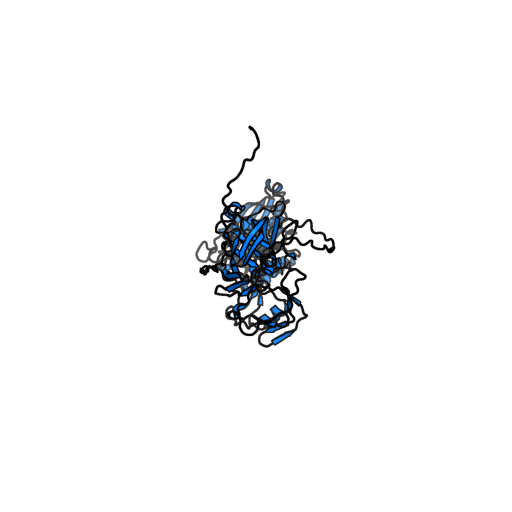.45 82 GLN A C 1
ATOM 658 O O . GLN A 1 82 ? 19.692 -10.252 22.128 1.00 25.45 82 GLN A O 1
ATOM 663 N N . GLU A 1 83 ? 17.531 -10.141 22.756 1.00 22.16 83 GLU A N 1
ATOM 664 C CA . GLU A 1 83 ? 17.624 -10.837 24.050 1.00 22.16 83 GLU A CA 1
ATOM 665 C C . GLU A 1 83 ? 16.242 -11.454 24.388 1.00 22.16 83 GLU A C 1
ATOM 667 O O . GLU A 1 83 ? 15.210 -10.928 23.945 1.00 22.16 83 GLU A O 1
ATOM 672 N N . PRO A 1 84 ? 16.175 -12.585 25.119 1.00 24.02 84 PRO A N 1
ATOM 673 C CA . PRO A 1 84 ? 14.983 -13.419 25.229 1.00 24.02 84 PRO A CA 1
ATOM 674 C C . PRO A 1 84 ? 13.986 -12.915 26.279 1.00 24.02 84 PRO A C 1
ATOM 676 O O . PRO A 1 84 ? 14.328 -12.368 27.326 1.00 24.02 84 PRO A O 1
ATOM 679 N N . SER A 1 85 ? 12.711 -13.191 26.014 1.00 25.56 85 SER A N 1
ATOM 680 C CA . SER A 1 85 ? 11.564 -12.892 26.868 1.00 25.56 85 SER A CA 1
ATOM 681 C C . SER A 1 85 ? 11.686 -13.475 28.283 1.00 25.56 85 SER A C 1
ATOM 683 O O . SER A 1 85 ? 11.735 -14.695 28.451 1.00 25.56 85 SER A O 1
ATOM 685 N N . LYS A 1 86 ? 11.589 -12.620 29.308 1.00 22.52 86 LYS A N 1
ATOM 686 C CA . LYS A 1 86 ? 11.157 -13.017 30.657 1.00 22.52 86 LYS A CA 1
ATOM 687 C C . LYS A 1 86 ? 9.753 -12.481 30.926 1.00 22.52 86 LYS A C 1
ATOM 689 O O . LYS A 1 86 ? 9.463 -11.308 30.715 1.00 22.52 86 LYS A O 1
ATOM 694 N N . SER A 1 87 ? 8.884 -13.379 31.375 1.00 24.03 87 SER A N 1
ATOM 695 C CA . SER A 1 87 ? 7.487 -13.134 31.727 1.00 24.03 87 SER A CA 1
ATOM 696 C C . SER A 1 87 ? 7.347 -12.056 32.807 1.00 24.03 87 SER A C 1
ATOM 698 O O . SER A 1 87 ? 7.852 -12.234 33.916 1.00 24.03 87 SER A O 1
ATOM 700 N N . PHE A 1 88 ? 6.599 -10.991 32.522 1.00 25.67 88 PHE A N 1
ATOM 701 C CA . PHE A 1 88 ? 6.184 -10.003 33.518 1.00 25.67 88 PHE A CA 1
ATOM 702 C C . PHE A 1 88 ? 4.675 -10.095 33.765 1.00 25.67 88 PHE A C 1
ATOM 704 O O . PHE A 1 88 ? 3.872 -10.062 32.835 1.00 25.67 88 PHE A O 1
ATOM 711 N N . LYS A 1 89 ? 4.290 -10.215 35.042 1.00 23.25 89 LYS A N 1
ATOM 712 C CA . LYS A 1 89 ? 2.893 -10.164 35.492 1.00 23.25 89 LYS A CA 1
ATOM 713 C C . LYS A 1 89 ? 2.389 -8.716 35.451 1.00 23.25 89 LYS A C 1
ATOM 715 O O . LYS A 1 89 ? 2.972 -7.844 36.093 1.00 23.25 89 LYS A O 1
ATOM 720 N N . LEU A 1 90 ? 1.294 -8.485 34.723 1.00 26.52 90 LEU A N 1
ATOM 721 C CA . LEU A 1 90 ? 0.589 -7.203 34.643 1.00 26.52 90 LEU A CA 1
ATOM 722 C C . LEU A 1 90 ? 0.001 -6.811 36.011 1.00 26.52 90 LEU A C 1
ATOM 724 O O . LEU A 1 90 ? -0.771 -7.571 36.596 1.00 26.52 90 LEU A O 1
ATOM 728 N N . LYS A 1 91 ? 0.301 -5.596 36.484 1.00 24.84 91 LYS A N 1
ATOM 729 C CA . LYS A 1 91 ? -0.495 -4.916 37.516 1.00 24.84 91 LYS A CA 1
ATOM 730 C C . LYS A 1 91 ? -1.639 -4.169 36.829 1.00 24.84 91 LYS A C 1
ATOM 732 O O . LYS A 1 91 ? -1.420 -3.307 35.985 1.00 24.84 91 LYS A O 1
ATOM 737 N N . GLN A 1 92 ? -2.852 -4.555 37.195 1.00 27.80 92 GLN A N 1
ATOM 738 C CA . GLN A 1 92 ? -4.130 -4.076 36.687 1.00 27.80 92 GLN A CA 1
ATOM 739 C C . GLN A 1 92 ? -4.353 -2.608 37.097 1.00 27.80 92 GLN A C 1
ATOM 741 O O . GLN A 1 92 ? -4.588 -2.320 38.268 1.00 27.80 92 GLN A O 1
ATOM 746 N N . LEU A 1 93 ? -4.271 -1.676 36.144 1.00 31.11 93 LEU A N 1
ATOM 747 C CA . LEU A 1 93 ? -4.818 -0.325 36.300 1.00 31.11 93 LEU A CA 1
ATOM 748 C C . LEU A 1 93 ? -6.230 -0.339 35.714 1.00 31.11 93 LEU A C 1
ATOM 750 O O . LEU A 1 93 ? -6.416 -0.365 34.500 1.00 31.11 93 LEU A O 1
ATOM 754 N N . GLY A 1 94 ? -7.222 -0.419 36.600 1.00 29.73 94 GLY A N 1
ATOM 755 C CA . GLY A 1 94 ? -8.634 -0.402 36.238 1.00 29.73 94 GLY A CA 1
ATOM 756 C C . GLY A 1 94 ? -9.071 0.987 35.783 1.00 29.73 94 GLY A C 1
ATOM 757 O O . GLY A 1 94 ? -9.083 1.923 36.579 1.00 29.73 94 GLY A O 1
ATOM 758 N N . ALA A 1 95 ? -9.473 1.105 34.519 1.00 36.56 95 ALA A N 1
ATOM 759 C CA . ALA A 1 95 ? -10.392 2.151 34.096 1.00 36.56 95 ALA A CA 1
ATOM 760 C C . ALA A 1 95 ? -11.811 1.714 34.488 1.00 36.56 95 ALA A C 1
ATOM 762 O O . ALA A 1 95 ? -12.213 0.580 34.220 1.00 36.56 95 ALA A O 1
ATOM 763 N N . ALA A 1 96 ? -12.543 2.591 35.173 1.00 35.28 96 ALA A N 1
ATOM 764 C CA . ALA A 1 96 ? -13.906 2.339 35.618 1.00 35.28 96 ALA A CA 1
ATOM 765 C C . ALA A 1 96 ? -14.830 2.132 34.405 1.00 35.28 96 ALA A C 1
ATOM 767 O O . ALA A 1 96 ? -15.214 3.088 33.736 1.00 35.28 96 ALA A O 1
ATOM 768 N N . ALA A 1 97 ? -15.181 0.876 34.124 1.00 35.22 97 ALA A N 1
ATOM 769 C CA . ALA A 1 97 ? -16.226 0.537 33.173 1.00 35.22 97 ALA A CA 1
ATOM 770 C C . ALA A 1 97 ? -17.585 0.861 33.810 1.00 35.22 97 ALA A C 1
ATOM 772 O O . ALA A 1 97 ? -18.003 0.218 34.774 1.00 35.22 97 ALA A O 1
ATOM 773 N N . GLN A 1 98 ? -18.274 1.875 33.291 1.00 41.78 98 GLN A N 1
ATOM 774 C CA . GLN A 1 98 ? -19.710 2.009 33.512 1.00 41.78 98 GLN A CA 1
ATOM 775 C C . GLN A 1 98 ? -20.396 0.834 32.810 1.00 41.78 98 GLN A C 1
ATOM 777 O O . GLN A 1 98 ? -20.182 0.613 31.620 1.00 41.78 98 GLN A O 1
ATOM 782 N N . ALA A 1 99 ? -21.189 0.064 33.556 1.00 40.22 99 ALA A N 1
ATOM 783 C CA . ALA A 1 99 ? -22.005 -1.007 33.000 1.00 40.22 99 ALA A CA 1
ATOM 784 C C . ALA A 1 99 ? -22.933 -0.431 31.917 1.00 40.22 99 ALA A C 1
ATOM 786 O O . ALA A 1 99 ? -23.793 0.398 32.217 1.00 40.22 99 ALA A O 1
ATOM 787 N N . ALA A 1 100 ? -22.754 -0.847 30.663 1.00 52.19 100 ALA A N 1
ATOM 788 C CA . ALA A 1 100 ? -23.615 -0.448 29.559 1.00 52.19 100 ALA A CA 1
ATOM 789 C C . ALA A 1 100 ? -23.754 -1.597 28.554 1.00 52.19 100 ALA A C 1
ATOM 791 O O . ALA A 1 100 ? -22.794 -2.292 28.259 1.00 52.19 100 ALA A O 1
ATOM 792 N N . ASN A 1 101 ? -24.959 -1.780 28.011 1.00 68.19 101 ASN A N 1
ATOM 793 C CA . ASN A 1 101 ? -25.217 -2.611 26.833 1.00 68.19 101 ASN A CA 1
ATOM 794 C C . ASN A 1 101 ? -24.896 -1.792 25.570 1.00 68.19 101 ASN A C 1
ATOM 796 O O . ASN A 1 101 ? -25.792 -1.509 24.770 1.00 68.19 101 ASN A O 1
ATOM 800 N N . ALA A 1 102 ? -23.657 -1.309 25.433 1.00 75.94 102 ALA A N 1
ATOM 801 C CA . ALA A 1 102 ? -23.308 -0.426 24.327 1.00 75.94 102 ALA A CA 1
ATOM 802 C C . ALA A 1 102 ? -23.233 -1.204 23.007 1.00 75.94 102 ALA A C 1
ATOM 804 O O . ALA A 1 102 ? -22.767 -2.345 22.949 1.00 75.94 102 ALA A O 1
ATOM 805 N N . VAL A 1 103 ? -23.683 -0.555 21.936 1.00 81.12 103 VAL A N 1
ATOM 806 C CA . VAL A 1 103 ? -23.509 -1.008 20.556 1.00 81.12 103 VAL A CA 1
ATOM 807 C C . VAL A 1 103 ? -23.015 0.168 19.725 1.00 81.12 103 VAL A C 1
ATOM 809 O O . VAL A 1 103 ? -23.466 1.295 19.926 1.00 81.12 103 VAL A O 1
ATOM 812 N N . GLY A 1 104 ? -22.104 -0.098 18.795 1.00 85.06 104 GLY A N 1
ATOM 813 C CA . GLY A 1 104 ? -21.584 0.886 17.851 1.00 85.06 104 GLY A CA 1
ATOM 814 C C . GLY A 1 104 ? -21.797 0.433 16.412 1.00 85.06 104 GLY A C 1
ATOM 815 O O . GLY A 1 104 ? -21.766 -0.765 16.133 1.00 85.06 104 GLY A O 1
ATOM 816 N N . SER A 1 105 ? -22.015 1.374 15.497 1.00 92.38 105 SER A N 1
ATOM 817 C CA . SER A 1 105 ? -22.056 1.104 14.057 1.00 92.38 105 SER A CA 1
ATOM 818 C C . SER A 1 105 ? -21.518 2.292 13.273 1.00 92.38 105 SER A C 1
ATOM 820 O O . SER A 1 105 ? -22.037 3.403 13.383 1.00 92.38 105 SER A O 1
ATOM 822 N N . VAL A 1 106 ? -20.530 2.044 12.419 1.00 93.31 106 VAL A N 1
ATOM 823 C CA . VAL A 1 106 ? -19.919 3.047 11.541 1.00 93.31 106 VAL A CA 1
ATOM 824 C C . VAL A 1 106 ? -19.902 2.526 10.098 1.00 93.31 106 VAL A C 1
ATOM 826 O O . VAL A 1 106 ? -19.649 1.335 9.890 1.00 93.31 106 VAL A O 1
ATOM 829 N N . PRO A 1 107 ? -20.213 3.357 9.085 1.00 92.88 107 PRO A N 1
ATOM 830 C CA . PRO A 1 107 ? -20.123 2.922 7.696 1.00 92.88 107 PRO A CA 1
ATOM 831 C C . PRO A 1 107 ? -18.673 2.614 7.311 1.00 92.88 107 PRO A C 1
ATOM 833 O O . PRO A 1 107 ? -17.775 3.392 7.617 1.00 92.88 107 PRO A O 1
ATOM 836 N N . ALA A 1 108 ? -18.474 1.522 6.576 1.00 93.88 108 ALA A N 1
ATOM 837 C CA . ALA A 1 108 ? -17.211 1.183 5.930 1.00 93.88 108 ALA A CA 1
ATOM 838 C C . ALA A 1 108 ? -17.330 1.525 4.441 1.00 93.88 108 ALA A C 1
ATOM 840 O O . ALA A 1 108 ? -17.909 0.765 3.657 1.00 93.88 108 ALA A O 1
ATOM 841 N N . THR A 1 109 ? -16.855 2.705 4.048 1.00 91.94 109 THR A N 1
ATOM 842 C CA . THR A 1 109 ? -17.056 3.226 2.689 1.00 91.94 109 THR A CA 1
ATOM 843 C C . THR A 1 109 ? -15.853 2.887 1.811 1.00 91.94 109 THR A C 1
ATOM 845 O O . THR A 1 109 ? -14.756 3.331 2.141 1.00 91.94 109 THR A O 1
ATOM 848 N N . PRO A 1 110 ? -16.015 2.144 0.697 1.00 88.12 110 PRO A N 1
ATOM 849 C CA . PRO A 1 110 ? -14.899 1.862 -0.199 1.00 88.12 110 PRO A CA 1
ATOM 850 C C . PRO A 1 110 ? -14.363 3.165 -0.813 1.00 88.12 110 PRO A C 1
ATOM 852 O O . PRO A 1 110 ? -15.115 3.895 -1.470 1.00 88.12 110 PRO A O 1
ATOM 855 N N . ALA A 1 111 ? -13.074 3.436 -0.629 1.00 81.81 111 ALA A N 1
ATOM 856 C CA . ALA A 1 111 ? -12.344 4.564 -1.206 1.00 81.81 111 ALA A CA 1
ATOM 857 C C . ALA A 1 111 ? -11.345 4.082 -2.266 1.00 81.81 111 ALA A C 1
ATOM 859 O O . ALA A 1 111 ? -11.099 2.881 -2.394 1.00 81.81 111 ALA A O 1
ATOM 860 N N . ASN A 1 112 ? -10.843 5.012 -3.088 1.00 76.12 112 ASN A N 1
ATOM 861 C CA . ASN A 1 112 ? -9.813 4.732 -4.094 1.00 76.12 112 ASN A CA 1
ATOM 862 C C . ASN A 1 112 ? -10.150 3.500 -4.959 1.00 76.12 112 ASN A C 1
ATOM 864 O O . ASN A 1 112 ? -9.424 2.522 -5.045 1.00 76.12 112 ASN A O 1
ATOM 868 N N . GLY A 1 113 ? -11.351 3.480 -5.547 1.00 74.25 113 GLY A N 1
ATOM 869 C CA . GLY A 1 113 ? -11.800 2.344 -6.362 1.00 74.25 113 GLY A CA 1
ATOM 870 C C . GLY A 1 113 ? -11.967 1.025 -5.594 1.00 74.25 113 GLY A C 1
ATOM 871 O O . GLY A 1 113 ? -11.960 -0.033 -6.224 1.00 74.25 113 GLY A O 1
ATOM 872 N N . GLY A 1 114 ? -12.138 1.074 -4.272 1.00 77.50 114 GLY A N 1
ATOM 873 C CA . GLY A 1 114 ? -12.347 -0.080 -3.399 1.00 77.50 114 GLY A CA 1
ATOM 874 C C . GLY A 1 114 ? -11.063 -0.793 -2.984 1.00 77.50 114 GLY A C 1
ATOM 875 O O . GLY A 1 114 ? -11.127 -1.991 -2.729 1.00 77.50 114 GLY A O 1
ATOM 876 N N . ILE A 1 115 ? -9.918 -0.097 -2.971 1.00 80.56 115 ILE A N 1
ATOM 877 C CA . ILE A 1 115 ? -8.668 -0.655 -2.426 1.00 80.56 115 ILE A CA 1
ATOM 878 C C . ILE A 1 115 ? -8.581 -0.522 -0.902 1.00 80.56 115 ILE A C 1
ATOM 880 O O . ILE A 1 115 ? -7.832 -1.242 -0.262 1.00 80.56 115 ILE A O 1
ATOM 884 N N . GLU A 1 116 ? -9.386 0.357 -0.308 1.00 86.69 116 GLU A N 1
ATOM 885 C CA . GLU A 1 116 ? -9.468 0.531 1.141 1.00 86.69 116 GLU A CA 1
ATOM 886 C C . GLU A 1 116 ? -10.869 0.972 1.569 1.00 86.69 116 GLU A C 1
ATOM 888 O O . GLU A 1 116 ? -11.701 1.353 0.738 1.00 86.69 116 GLU A O 1
ATOM 893 N N . TYR A 1 117 ? -11.130 0.928 2.877 1.00 92.62 117 TYR A N 1
ATOM 894 C CA . TYR A 1 117 ? -12.425 1.260 3.461 1.00 92.62 117 TYR A CA 1
ATOM 895 C C . TYR A 1 117 ? -12.285 2.316 4.551 1.00 92.62 117 TYR A C 1
ATOM 897 O O . TYR A 1 117 ? -11.655 2.087 5.582 1.00 92.62 117 TYR A O 1
ATOM 905 N N . ILE A 1 118 ? -12.941 3.452 4.336 1.00 94.00 118 ILE A N 1
ATOM 906 C CA . ILE A 1 118 ? -12.877 4.620 5.210 1.00 94.00 118 ILE A CA 1
ATOM 907 C C . ILE A 1 118 ? -14.106 4.664 6.110 1.00 94.00 118 ILE A C 1
ATOM 909 O O . ILE A 1 118 ? -15.244 4.525 5.647 1.00 94.00 118 ILE A O 1
ATOM 913 N N . SER A 1 119 ? -13.860 4.876 7.399 1.00 95.50 119 SER A N 1
ATOM 914 C CA . SER A 1 119 ? -14.874 5.005 8.440 1.00 95.50 119 SER A CA 1
ATOM 915 C C . SER A 1 119 ? -14.643 6.295 9.231 1.00 95.50 119 SER A C 1
ATOM 917 O O . SER A 1 119 ? -13.532 6.520 9.718 1.00 95.50 119 SER A O 1
ATOM 919 N N . PRO A 1 120 ? -15.660 7.152 9.395 1.00 95.56 120 PRO A N 1
ATOM 920 C CA . PRO A 1 120 ? -15.534 8.317 10.255 1.00 95.56 120 PRO A CA 1
ATOM 921 C C . PRO A 1 120 ? -15.628 7.943 11.739 1.00 95.56 120 PRO A C 1
ATOM 923 O O . PRO A 1 120 ? -16.567 7.266 12.157 1.00 95.56 120 PRO A O 1
ATOM 926 N N . ILE A 1 121 ? -14.714 8.458 12.554 1.00 96.62 121 ILE A N 1
ATOM 927 C CA . ILE A 1 121 ? -14.738 8.325 14.017 1.00 96.62 121 ILE A CA 1
ATOM 928 C C . ILE A 1 121 ? -14.695 9.700 14.683 1.00 96.62 121 ILE A C 1
ATOM 930 O O . ILE A 1 121 ? -14.243 10.675 14.080 1.00 96.62 121 ILE A O 1
ATOM 934 N N . GLN A 1 122 ? -15.118 9.786 15.942 1.00 97.94 122 GLN A N 1
ATOM 935 C CA . GLN A 1 122 ? -14.940 10.989 16.751 1.00 97.94 122 GLN A CA 1
ATOM 936 C C . GLN A 1 122 ? -13.704 10.850 17.644 1.00 97.94 122 GLN A C 1
ATOM 938 O O . GLN A 1 122 ? -13.597 9.907 18.425 1.00 97.94 122 GLN A O 1
ATOM 943 N N . VAL A 1 123 ? -12.809 11.833 17.575 1.00 98.19 123 VAL A N 1
ATOM 944 C CA . VAL A 1 123 ? -11.586 11.949 18.376 1.00 98.19 123 VAL A CA 1
ATOM 945 C C . VAL A 1 123 ? -11.645 13.260 19.153 1.00 98.19 123 VAL A C 1
ATOM 947 O O . VAL A 1 123 ? -11.572 14.337 18.564 1.00 98.19 123 VAL A O 1
ATOM 950 N N . GLY A 1 124 ? -11.868 13.203 20.468 1.00 96.94 124 GLY A N 1
ATOM 951 C CA . GLY A 1 124 ? -11.996 14.410 21.299 1.00 96.94 124 GLY A CA 1
ATOM 952 C C . GLY A 1 124 ? -13.112 15.360 20.838 1.00 96.94 124 GLY A C 1
ATOM 953 O O . GLY A 1 124 ? -12.997 16.577 20.974 1.00 96.94 124 GLY A O 1
ATOM 954 N N . GLY A 1 125 ? -14.168 14.811 20.224 1.00 95.56 125 GLY A N 1
ATOM 955 C CA . GLY A 1 125 ? -15.277 15.567 19.628 1.00 95.56 125 GLY A CA 1
ATOM 956 C C . GLY A 1 125 ? -15.074 16.009 18.171 1.00 95.56 125 GLY A C 1
ATOM 957 O O . GLY A 1 125 ? -15.982 16.611 17.603 1.00 95.56 125 GLY A O 1
ATOM 958 N N . GLN A 1 126 ? -13.935 15.700 17.548 1.00 97.81 126 GLN A N 1
ATOM 959 C CA . GLN A 1 126 ? -13.626 16.034 16.152 1.00 97.81 126 GLN A CA 1
ATOM 960 C C . GLN A 1 126 ? -13.795 14.811 15.250 1.00 97.81 126 GLN A C 1
ATOM 962 O O . GLN A 1 126 ? -13.340 13.726 15.599 1.00 97.81 126 GLN A O 1
ATOM 967 N N . THR A 1 127 ? -14.428 14.976 14.091 1.00 97.19 127 THR A N 1
ATOM 968 C CA . THR A 1 127 ? -14.585 13.887 13.117 1.00 97.19 127 THR A CA 1
ATOM 969 C C . THR A 1 127 ? -13.294 13.675 12.337 1.00 97.19 127 THR A C 1
ATOM 971 O O . THR A 1 127 ? -12.820 14.602 11.682 1.00 97.19 127 THR A O 1
ATOM 974 N N . ILE A 1 128 ? -12.761 12.455 12.370 1.00 97.25 128 ILE A N 1
ATOM 975 C CA . ILE A 1 128 ? -11.574 12.037 11.619 1.00 97.25 128 ILE A CA 1
ATOM 976 C C . ILE A 1 128 ? -11.926 10.798 10.796 1.00 97.25 128 ILE A C 1
ATOM 978 O O . ILE A 1 128 ? -12.508 9.845 11.316 1.00 97.25 128 ILE A O 1
ATOM 982 N N . ASN A 1 129 ? -11.571 10.808 9.514 1.00 95.88 129 ASN A N 1
ATOM 983 C CA . ASN A 1 129 ? -11.733 9.659 8.632 1.00 95.88 129 ASN A CA 1
ATOM 984 C C . ASN A 1 129 ? -10.537 8.719 8.775 1.00 95.88 129 ASN A C 1
ATOM 986 O O . ASN A 1 129 ? -9.398 9.136 8.564 1.00 95.88 129 ASN A O 1
ATOM 990 N N . VAL A 1 130 ? -10.794 7.458 9.121 1.00 96.56 130 VAL A N 1
ATOM 991 C CA . VAL A 1 130 ? -9.748 6.454 9.343 1.00 96.56 130 VAL A CA 1
ATOM 992 C C . VAL A 1 130 ? -10.045 5.146 8.615 1.00 96.56 130 VAL A C 1
ATOM 994 O O . VAL A 1 130 ? -11.206 4.816 8.364 1.00 96.56 130 VAL A O 1
ATOM 997 N N . ALA A 1 131 ? -9.005 4.367 8.331 1.00 95.06 131 ALA A N 1
ATOM 998 C CA . ALA A 1 131 ? -9.155 2.956 7.988 1.00 95.06 131 ALA A CA 1
ATOM 999 C C . ALA A 1 131 ? -9.133 2.104 9.267 1.00 95.06 131 ALA A C 1
ATOM 1001 O O . ALA A 1 131 ? -8.250 2.255 10.113 1.00 95.06 131 ALA A O 1
ATOM 1002 N N . LEU A 1 132 ? -10.116 1.214 9.415 1.00 97.25 132 LEU A N 1
ATOM 1003 C CA . LEU A 1 132 ? -10.156 0.225 10.498 1.00 97.25 132 LEU A CA 1
ATOM 1004 C C . LEU A 1 132 ? -9.367 -1.009 10.051 1.00 97.25 132 LEU A C 1
ATOM 1006 O O . LEU A 1 132 ? -9.762 -1.685 9.100 1.00 97.25 132 LEU A O 1
ATOM 1010 N N . ASP A 1 133 ? -8.254 -1.284 10.725 1.00 95.62 133 ASP A N 1
ATOM 1011 C CA . ASP A 1 133 ? -7.230 -2.235 10.280 1.00 95.62 133 ASP A CA 1
ATOM 1012 C C . ASP A 1 133 ? -7.042 -3.360 11.303 1.00 95.62 133 ASP A C 1
ATOM 1014 O O . ASP A 1 133 ? -6.380 -3.185 12.327 1.00 95.62 133 ASP A O 1
ATOM 1018 N N . SER A 1 134 ? -7.602 -4.543 11.038 1.00 96.44 134 SER A N 1
ATOM 1019 C CA . SER A 1 134 ? -7.400 -5.729 11.886 1.00 96.44 134 SER A CA 1
ATOM 1020 C C . SER A 1 134 ? -6.003 -6.354 11.770 1.00 96.44 134 SER A C 1
ATOM 1022 O O . SER A 1 134 ? -5.707 -7.309 12.491 1.00 96.44 134 SER A O 1
ATOM 1024 N N . GLY A 1 135 ? -5.135 -5.808 10.914 1.00 91.62 135 GLY A N 1
ATOM 1025 C CA . GLY A 1 135 ? -3.725 -6.161 10.776 1.00 91.62 135 GLY A CA 1
ATOM 1026 C C . GLY A 1 135 ? -2.751 -5.240 11.525 1.00 91.62 135 GLY A C 1
ATOM 1027 O O . GLY A 1 135 ? -1.544 -5.444 11.414 1.00 91.62 135 GLY A O 1
ATOM 1028 N N . SER A 1 136 ? -3.213 -4.243 12.287 1.00 91.00 136 SER A N 1
ATOM 1029 C CA . SER A 1 136 ? -2.363 -3.422 13.170 1.00 91.00 136 SER A CA 1
ATOM 1030 C C . SER A 1 136 ? -3.076 -3.043 14.474 1.00 91.00 136 SER A C 1
ATOM 1032 O O . SER A 1 136 ? -4.258 -3.334 14.648 1.00 91.00 136 SER A O 1
ATOM 1034 N N . ALA A 1 137 ? -2.361 -2.449 15.437 1.00 96.06 137 ALA A N 1
ATOM 1035 C CA . ALA A 1 137 ? -2.877 -2.178 16.789 1.00 96.06 137 ALA A CA 1
ATOM 1036 C C . ALA A 1 137 ? -2.742 -0.709 17.230 1.00 96.06 137 ALA A C 1
ATOM 1038 O O . ALA A 1 137 ? -2.950 -0.382 18.399 1.00 96.06 137 ALA A O 1
ATOM 1039 N N . ASP A 1 138 ? -2.402 0.185 16.307 1.00 96.44 138 ASP A N 1
ATOM 1040 C CA . ASP A 1 138 ? -2.164 1.596 16.586 1.00 96.44 138 ASP A CA 1
ATOM 1041 C C . ASP A 1 138 ? -3.380 2.434 16.162 1.00 96.44 138 ASP A C 1
ATOM 1043 O O . ASP A 1 138 ? -3.957 2.214 15.099 1.00 96.44 138 ASP A O 1
ATOM 1047 N N . LEU A 1 139 ? -3.789 3.391 17.003 1.00 98.31 139 LEU A N 1
ATOM 1048 C CA . LEU A 1 139 ? -4.763 4.429 16.646 1.00 98.31 139 LEU A CA 1
ATOM 1049 C C . LEU A 1 139 ? -4.000 5.731 16.437 1.00 98.31 139 LEU A C 1
ATOM 1051 O O . LEU A 1 139 ? -3.714 6.435 17.412 1.00 98.31 139 LEU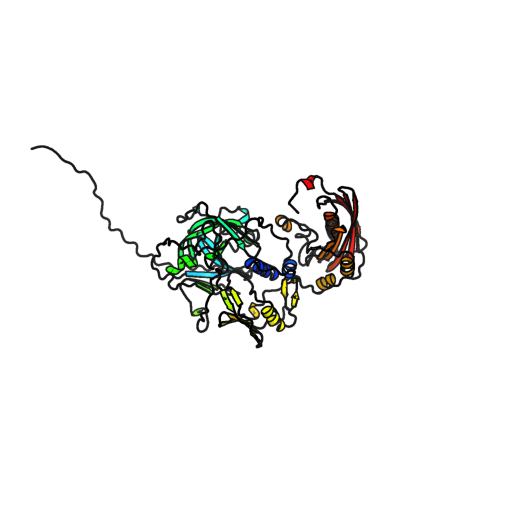 A O 1
ATOM 1055 N N . TRP A 1 140 ? -3.674 6.041 15.185 1.00 98.12 140 TRP A N 1
ATOM 1056 C CA . TRP A 1 140 ? -3.004 7.285 14.827 1.00 98.12 140 TRP A CA 1
ATOM 1057 C C . TRP A 1 140 ? -3.843 8.135 13.887 1.00 98.12 140 TRP A C 1
ATOM 1059 O O . TRP A 1 140 ? -4.623 7.627 13.084 1.00 98.12 140 TRP A O 1
ATOM 1069 N N . VAL A 1 141 ? -3.676 9.449 14.005 1.00 98.44 141 VAL A N 1
ATOM 1070 C CA . VAL A 1 141 ? -4.414 10.442 13.222 1.00 98.44 141 VAL A CA 1
ATOM 1071 C C . VAL A 1 141 ? -3.485 11.535 12.714 1.00 98.44 141 VAL A C 1
ATOM 1073 O O . VAL A 1 141 ? -2.511 11.904 13.382 1.00 98.44 141 VAL A O 1
ATOM 1076 N N . PHE A 1 142 ? -3.817 12.102 11.555 1.00 97.94 142 PHE A N 1
ATOM 1077 C CA . PHE A 1 142 ? -3.287 13.395 11.139 1.00 97.94 142 PHE A CA 1
ATOM 1078 C C . PHE A 1 142 ? -3.563 14.403 12.246 1.00 97.94 142 PHE A C 1
ATOM 1080 O O . PHE A 1 142 ? -4.659 14.440 12.805 1.00 97.94 142 PHE A O 1
ATOM 1087 N N . SER A 1 143 ? -2.577 15.234 12.567 1.00 97.88 143 SER A N 1
ATOM 1088 C CA . SER A 1 143 ? -2.717 16.234 13.620 1.00 97.88 143 SER A CA 1
ATOM 1089 C C . SER A 1 143 ? -2.336 17.623 13.131 1.00 97.88 143 SER A C 1
ATOM 1091 O O . SER A 1 143 ? -1.630 17.785 12.133 1.00 97.88 143 SER A O 1
ATOM 1093 N N . THR A 1 144 ? -2.769 18.654 13.852 1.00 97.94 144 THR A N 1
ATOM 1094 C CA . THR A 1 144 ? -2.355 20.039 13.578 1.00 97.94 144 THR A CA 1
ATOM 1095 C C . THR A 1 144 ? -0.865 20.295 13.813 1.00 97.94 144 THR A C 1
ATOM 1097 O O . THR A 1 144 ? -0.398 21.387 13.501 1.00 97.94 144 THR A O 1
ATOM 1100 N N . GLN A 1 145 ? -0.123 19.313 14.337 1.00 97.06 145 GLN A N 1
ATOM 1101 C CA . GLN A 1 145 ? 1.333 19.357 14.481 1.00 97.06 145 GLN A CA 1
ATOM 1102 C C . GLN A 1 145 ? 2.065 19.005 13.171 1.00 97.06 145 GLN A C 1
ATOM 1104 O O . GLN A 1 145 ? 3.261 19.261 13.062 1.00 97.06 145 GLN A O 1
ATOM 1109 N N . LEU A 1 146 ? 1.369 18.447 12.170 1.00 92.50 146 LEU A N 1
ATOM 1110 C CA . LEU A 1 146 ? 1.925 18.262 10.828 1.00 92.50 146 LEU A CA 1
ATOM 1111 C C . LEU A 1 146 ? 2.099 19.612 10.106 1.00 92.50 146 LEU A C 1
ATOM 1113 O O . LEU A 1 146 ? 1.263 20.515 10.271 1.00 92.50 146 LEU A O 1
ATOM 1117 N N . PRO A 1 147 ? 3.114 19.740 9.227 1.00 87.56 147 PRO A N 1
ATOM 1118 C CA . PRO A 1 147 ? 3.239 20.883 8.327 1.00 87.56 147 PRO A CA 1
ATOM 1119 C C . PRO A 1 147 ? 1.956 21.115 7.523 1.00 87.56 147 PRO A C 1
ATOM 1121 O O . PRO A 1 147 ? 1.297 20.164 7.105 1.00 87.56 147 PRO A O 1
ATOM 1124 N N . ALA A 1 148 ? 1.611 22.380 7.260 1.00 89.50 148 ALA A N 1
ATOM 1125 C CA . ALA A 1 148 ? 0.388 22.733 6.531 1.00 89.50 148 ALA A CA 1
ATOM 1126 C C . ALA A 1 148 ? 0.298 22.061 5.146 1.00 89.50 148 ALA A C 1
ATOM 1128 O O . ALA A 1 148 ? -0.785 21.639 4.749 1.00 89.50 148 ALA A O 1
ATOM 1129 N N . SER A 1 149 ? 1.433 21.906 4.455 1.00 84.50 149 SER A N 1
ATOM 1130 C CA . SER A 1 149 ? 1.532 21.201 3.172 1.00 84.50 149 SER A CA 1
ATOM 1131 C C . SER A 1 149 ? 1.190 19.714 3.276 1.00 84.50 149 SER A C 1
ATOM 1133 O O . SER A 1 149 ? 0.528 19.182 2.393 1.00 84.50 149 SER A O 1
ATOM 1135 N N . ALA A 1 150 ? 1.591 19.053 4.364 1.00 79.25 150 ALA A N 1
ATOM 1136 C CA . ALA A 1 150 ? 1.364 17.625 4.566 1.00 79.25 150 ALA A CA 1
ATOM 1137 C C . ALA A 1 150 ? -0.091 17.297 4.930 1.00 79.25 150 ALA A C 1
ATOM 1139 O O . ALA A 1 150 ? -0.533 16.181 4.707 1.00 79.25 150 ALA A O 1
ATOM 1140 N N . ARG A 1 151 ? -0.844 18.257 5.484 1.00 90.62 151 ARG A N 1
ATOM 1141 C CA . ARG A 1 151 ? -2.241 18.070 5.923 1.00 90.62 151 ARG A CA 1
ATOM 1142 C C . ARG A 1 151 ? -3.275 18.767 5.032 1.00 90.62 151 ARG A C 1
ATOM 1144 O O . ARG A 1 151 ? -4.433 18.898 5.425 1.00 90.62 151 ARG A O 1
ATOM 1151 N N . ALA A 1 152 ? -2.873 19.249 3.858 1.00 86.19 152 ALA A N 1
ATOM 1152 C CA . ALA A 1 152 ? -3.786 19.864 2.901 1.00 86.19 152 ALA A CA 1
ATOM 1153 C C . ALA A 1 152 ? -4.794 18.823 2.379 1.00 86.19 152 ALA A C 1
ATOM 1155 O O . ALA A 1 152 ? -4.400 17.766 1.905 1.00 86.19 152 ALA A O 1
ATOM 1156 N N . GLY A 1 153 ? -6.095 19.112 2.485 1.00 86.81 153 GLY A N 1
ATOM 1157 C CA . GLY A 1 153 ? -7.165 18.183 2.087 1.00 86.81 153 GLY A CA 1
ATOM 1158 C C . GLY A 1 153 ? -7.563 17.143 3.144 1.00 86.81 153 GLY A C 1
ATOM 1159 O O . GLY A 1 153 ? -8.531 16.422 2.931 1.00 86.81 153 GLY A O 1
ATOM 1160 N N . HIS A 1 154 ? -6.885 17.107 4.296 1.00 92.06 154 HIS A N 1
ATOM 1161 C CA . HIS A 1 154 ? -7.103 16.125 5.366 1.00 92.06 154 HIS A CA 1
ATOM 1162 C C . HIS A 1 154 ? -7.873 16.688 6.563 1.00 92.06 154 HIS A C 1
ATOM 1164 O O . HIS A 1 154 ? -7.793 17.883 6.867 1.00 92.06 154 HIS A O 1
ATOM 1170 N N . GLN A 1 155 ? -8.558 15.817 7.314 1.00 94.75 155 GLN A N 1
ATOM 1171 C CA . GLN A 1 155 ? -9.034 16.159 8.657 1.00 94.75 155 GLN A CA 1
ATOM 1172 C C . GLN A 1 155 ? -7.886 15.987 9.657 1.00 94.75 155 GLN A C 1
ATOM 1174 O O . GLN A 1 155 ? -7.494 14.874 9.990 1.00 94.75 155 GLN A O 1
ATOM 1179 N N . ALA A 1 156 ? -7.346 17.097 10.157 1.00 96.56 156 ALA A N 1
ATOM 1180 C CA . ALA A 1 156 ? -6.275 17.078 11.147 1.00 96.56 156 ALA A CA 1
ATOM 1181 C C . ALA A 1 156 ? -6.833 17.289 12.561 1.00 96.56 156 ALA A C 1
ATOM 1183 O O . ALA A 1 156 ? -7.407 18.338 12.856 1.00 96.56 156 ALA A O 1
ATOM 1184 N N . TYR A 1 157 ? -6.617 16.317 13.443 1.00 98.56 157 TYR A N 1
ATOM 1185 C CA . TYR A 1 157 ? -6.988 16.392 14.849 1.00 98.56 157 TYR A CA 1
ATOM 1186 C C . TYR A 1 157 ? -6.221 17.511 15.569 1.00 98.56 157 TYR A C 1
ATOM 1188 O O . TYR A 1 157 ? -4.986 17.561 15.546 1.00 98.56 157 TYR A O 1
ATOM 1196 N N . ASN A 1 158 ? -6.957 18.406 16.229 1.00 98.44 158 ASN A N 1
ATOM 1197 C CA . ASN A 1 158 ? -6.395 19.478 17.037 1.00 98.44 158 ASN A CA 1
ATOM 1198 C C . ASN A 1 158 ? -6.618 19.207 18.535 1.00 98.44 158 ASN A C 1
ATOM 1200 O O . ASN A 1 158 ? -7.737 19.403 19.024 1.00 98.44 158 ASN A O 1
ATOM 1204 N N . PRO A 1 159 ? -5.584 18.824 19.303 1.00 98.06 159 PRO A N 1
ATOM 1205 C CA . PRO A 1 159 ? -5.747 18.526 20.723 1.00 98.06 159 PRO A CA 1
ATOM 1206 C C . PRO A 1 159 ? -6.216 19.720 21.563 1.00 98.06 159 PRO A C 1
ATOM 1208 O O . PRO A 1 159 ? -6.839 19.511 22.599 1.00 98.06 159 PRO A O 1
ATOM 1211 N N . SER A 1 160 ? -5.985 20.968 21.131 1.00 98.12 160 SER A N 1
ATOM 1212 C CA . SER A 1 160 ? -6.418 22.152 21.891 1.00 98.12 160 SER A CA 1
ATOM 1213 C C . SER A 1 160 ? -7.925 22.414 21.825 1.00 98.12 160 SER A C 1
ATOM 1215 O O . SER A 1 160 ? -8.454 23.144 22.663 1.00 98.12 160 SER A O 1
ATOM 1217 N N . LEU A 1 161 ? -8.629 21.812 20.859 1.00 98.06 161 LEU A N 1
ATOM 1218 C CA . LEU A 1 161 ? -10.087 21.907 20.739 1.00 98.06 161 LEU A CA 1
ATOM 1219 C C . LEU A 1 161 ? -10.820 20.852 21.578 1.00 98.06 161 LEU A C 1
ATOM 1221 O O . LEU A 1 161 ? -12.025 20.976 21.802 1.00 98.06 161 LEU A O 1
ATOM 1225 N N . SER A 1 162 ? -10.110 19.829 22.060 1.00 98.00 162 SER A N 1
ATOM 1226 C CA . SER A 1 162 ? -10.684 18.781 22.897 1.00 98.00 162 SER A CA 1
ATOM 1227 C C . SER A 1 162 ? -10.586 19.134 24.378 1.00 98.00 162 SER A C 1
ATOM 1229 O O . SER A 1 162 ? -9.523 19.450 24.910 1.00 98.00 162 SER A O 1
ATOM 1231 N N . ARG A 1 163 ? -11.711 19.022 25.089 1.00 97.50 163 ARG A N 1
ATOM 1232 C CA . ARG A 1 163 ? -11.760 19.218 26.550 1.00 97.50 163 ARG A CA 1
ATOM 1233 C C . ARG A 1 163 ? -11.274 17.985 27.324 1.00 97.50 163 ARG A C 1
ATOM 1235 O O . ARG A 1 163 ? -10.858 18.106 28.482 1.00 97.50 163 ARG A O 1
ATOM 1242 N N . SER A 1 164 ? -11.333 16.806 26.705 1.00 97.69 164 SER A N 1
ATOM 1243 C CA . SER A 1 164 ? -10.931 15.527 27.303 1.00 97.69 164 SER A CA 1
ATOM 1244 C C . SER A 1 164 ? -9.501 15.115 26.970 1.00 97.69 164 SER A C 1
ATOM 1246 O O . SER A 1 164 ? -8.994 14.202 27.617 1.00 97.69 164 SER A O 1
ATOM 1248 N N . PHE A 1 165 ? -8.825 15.818 26.057 1.00 98.62 165 PHE A N 1
ATOM 1249 C CA . PHE A 1 165 ? -7.439 15.522 25.719 1.00 98.62 165 PHE A CA 1
ATOM 1250 C C . PHE A 1 165 ? -6.519 15.642 26.936 1.00 98.62 165 PHE A C 1
ATOM 1252 O O . PHE A 1 165 ? -6.545 16.641 27.664 1.00 98.62 165 PHE A O 1
ATOM 1259 N N . ARG A 1 166 ? -5.662 14.643 27.144 1.00 98.56 166 ARG A N 1
ATOM 1260 C CA . ARG A 1 166 ? -4.572 14.685 28.123 1.00 98.56 166 ARG A CA 1
ATOM 1261 C C . ARG A 1 166 ? -3.274 14.228 27.453 1.00 98.56 166 ARG A C 1
ATOM 1263 O O . ARG A 1 166 ? -3.247 13.119 26.917 1.00 98.56 166 ARG A O 1
ATOM 1270 N N . PRO A 1 167 ? -2.198 15.036 27.470 1.00 97.88 167 PRO A N 1
ATOM 1271 C CA . PRO A 1 167 ? -0.925 14.622 26.891 1.00 97.88 167 PRO A CA 1
ATOM 1272 C C . PRO A 1 167 ? -0.331 13.444 27.673 1.00 97.88 167 PRO A C 1
ATOM 1274 O O . PRO A 1 167 ? -0.557 13.319 28.877 1.00 97.88 167 PRO A O 1
ATOM 1277 N N . MET A 1 168 ? 0.480 12.620 27.006 1.00 97.81 168 MET A N 1
ATOM 1278 C CA . MET A 1 168 ? 1.307 11.593 27.645 1.00 97.81 168 MET A CA 1
ATOM 1279 C C . MET A 1 168 ? 2.791 11.937 27.442 1.00 97.81 168 MET A C 1
ATOM 1281 O O . MET A 1 168 ? 3.408 11.464 26.485 1.00 97.81 168 MET A O 1
ATOM 1285 N N . PRO A 1 169 ? 3.386 12.789 28.300 1.00 96.12 169 PRO A N 1
ATOM 1286 C CA . PRO A 1 169 ? 4.781 13.193 28.156 1.00 96.12 169 PRO A CA 1
ATOM 1287 C C . PRO A 1 169 ? 5.730 11.990 28.114 1.00 96.12 169 PRO A C 1
ATOM 1289 O O . PRO A 1 169 ? 5.609 11.064 28.913 1.00 96.12 169 PRO A O 1
ATOM 1292 N N . GLY A 1 170 ? 6.676 12.012 27.175 1.00 92.56 170 GLY A N 1
ATOM 1293 C CA . GLY A 1 170 ? 7.646 10.932 26.971 1.00 92.56 170 GLY A CA 1
ATOM 1294 C C . GLY A 1 170 ? 7.128 9.737 26.162 1.00 92.56 170 GLY A C 1
ATOM 1295 O O . GLY A 1 170 ? 7.933 8.881 25.803 1.00 92.56 170 GLY A O 1
ATOM 1296 N N . ALA A 1 171 ? 5.831 9.681 25.834 1.00 96.25 171 ALA A N 1
ATOM 1297 C CA . ALA A 1 171 ? 5.283 8.646 24.967 1.00 96.25 171 ALA A CA 1
ATOM 1298 C C . ALA A 1 171 ? 5.343 9.051 23.484 1.00 96.25 171 ALA A C 1
ATOM 1300 O O . ALA A 1 171 ? 4.952 10.159 23.105 1.00 96.25 171 ALA A O 1
ATOM 1301 N N . ASN A 1 172 ? 5.807 8.134 22.639 1.00 92.25 172 ASN A N 1
ATOM 1302 C CA . ASN A 1 172 ? 5.888 8.308 21.190 1.00 92.25 172 ASN A CA 1
ATOM 1303 C C . ASN A 1 172 ? 5.440 7.041 20.460 1.00 92.25 172 ASN A C 1
ATOM 1305 O O . ASN A 1 172 ? 5.343 5.968 21.057 1.00 92.25 172 ASN A O 1
ATOM 1309 N N . PHE A 1 173 ? 5.169 7.183 19.169 1.00 93.50 173 PHE A N 1
ATOM 1310 C CA . PHE A 1 173 ? 4.927 6.066 18.270 1.00 93.50 173 PHE A CA 1
ATOM 1311 C C . PHE A 1 173 ? 5.730 6.261 16.987 1.00 93.50 173 PHE A C 1
ATOM 1313 O O . PHE A 1 173 ? 6.041 7.387 16.586 1.00 93.50 173 PHE A O 1
ATOM 1320 N N . SER A 1 174 ? 6.065 5.146 16.356 1.00 83.50 174 SER A N 1
ATOM 1321 C CA . SER A 1 174 ? 6.636 5.113 15.020 1.00 83.50 174 SER A CA 1
ATOM 1322 C C . SER A 1 174 ? 6.222 3.795 14.400 1.00 83.50 174 SER A C 1
ATOM 1324 O O . SER A 1 174 ? 6.584 2.723 14.896 1.00 83.50 174 SER A O 1
ATOM 1326 N N . ILE A 1 175 ? 5.419 3.889 13.350 1.00 72.50 175 ILE A N 1
ATOM 1327 C CA . ILE A 1 175 ? 4.905 2.748 12.616 1.00 72.50 175 ILE A CA 1
ATOM 1328 C C . ILE A 1 175 ? 5.387 2.835 11.176 1.00 72.50 175 ILE A C 1
ATOM 1330 O O . ILE A 1 175 ? 5.331 3.887 10.541 1.00 72.50 175 ILE A O 1
ATOM 1334 N N . ILE A 1 176 ? 5.878 1.705 10.681 1.00 65.31 176 ILE A N 1
ATOM 1335 C CA . ILE A 1 176 ? 6.183 1.498 9.272 1.00 65.31 176 ILE A CA 1
ATOM 1336 C C . ILE A 1 176 ? 5.247 0.393 8.815 1.00 65.31 176 ILE A C 1
ATOM 1338 O O . ILE A 1 176 ? 5.292 -0.731 9.325 1.00 65.31 176 ILE A O 1
ATOM 1342 N N . TYR A 1 177 ? 4.368 0.754 7.897 1.00 59.94 177 TYR A N 1
ATOM 1343 C CA . TYR A 1 177 ? 3.464 -0.157 7.238 1.00 59.94 177 TYR A CA 1
ATOM 1344 C C . TYR A 1 177 ? 4.172 -0.905 6.126 1.00 59.94 177 TYR A C 1
ATOM 1346 O O . TYR A 1 177 ? 5.318 -0.658 5.750 1.00 59.94 177 TYR A O 1
ATOM 1354 N N . GLY A 1 178 ? 3.443 -1.859 5.582 1.00 47.09 178 GLY A N 1
ATOM 1355 C CA . GLY A 1 178 ? 3.975 -2.712 4.555 1.00 47.09 178 GLY A CA 1
ATOM 1356 C C . GLY A 1 178 ? 4.153 -2.139 3.177 1.00 47.09 178 GLY A C 1
ATOM 1357 O O . GLY A 1 178 ? 4.883 -2.683 2.367 1.00 47.09 178 GLY A O 1
ATOM 1358 N N . ASP A 1 179 ? 3.496 -1.043 2.874 1.00 48.75 179 ASP A N 1
ATOM 1359 C CA . ASP A 1 179 ? 3.793 -0.250 1.685 1.00 48.75 179 ASP A CA 1
ATOM 1360 C C . ASP A 1 179 ? 5.116 0.499 1.820 1.00 48.75 179 ASP A C 1
ATOM 1362 O O . ASP A 1 179 ? 5.592 1.029 0.824 1.00 48.75 179 ASP A O 1
ATOM 1366 N N . GLY A 1 180 ? 5.770 0.481 2.987 1.00 52.09 180 GLY A N 1
ATOM 1367 C CA . GLY A 1 180 ? 6.888 1.373 3.302 1.00 52.09 180 GLY A CA 1
ATOM 1368 C C . GLY A 1 180 ? 6.408 2.724 3.828 1.00 52.09 180 GLY A C 1
ATOM 1369 O O . GLY A 1 180 ? 7.197 3.473 4.402 1.00 52.09 180 GLY A O 1
ATOM 1370 N N . THR A 1 181 ? 5.098 2.994 3.743 1.00 63.88 181 THR A N 1
ATOM 1371 C CA . THR A 1 181 ? 4.521 4.195 4.333 1.00 63.88 181 THR A CA 1
ATOM 1372 C C . THR A 1 181 ? 4.723 4.177 5.832 1.00 63.88 181 THR A C 1
ATOM 1374 O O . THR A 1 181 ? 4.777 3.129 6.483 1.00 63.88 181 THR A O 1
ATOM 1377 N N . SER A 1 182 ? 4.876 5.359 6.400 1.00 73.81 182 SER A N 1
ATOM 1378 C CA . SER A 1 182 ? 5.178 5.489 7.811 1.00 73.81 182 SER A CA 1
ATOM 1379 C C . SER A 1 182 ? 4.456 6.673 8.414 1.00 73.81 182 SER A C 1
ATOM 1381 O O . SER A 1 182 ? 4.135 7.652 7.736 1.00 73.81 182 SER A O 1
ATOM 1383 N N . ALA A 1 183 ? 4.192 6.553 9.708 1.00 79.50 183 ALA A N 1
ATOM 1384 C CA . ALA A 1 183 ? 3.685 7.624 10.540 1.00 79.50 183 ALA A CA 1
ATOM 1385 C C . ALA A 1 183 ? 4.436 7.600 11.872 1.00 79.50 183 ALA A C 1
ATOM 1387 O O . ALA A 1 183 ? 4.717 6.539 12.431 1.00 79.50 183 ALA A O 1
ATOM 1388 N N . ALA A 1 184 ? 4.771 8.777 12.381 1.00 87.56 184 ALA A N 1
ATOM 1389 C CA . ALA A 1 184 ? 5.426 8.922 13.670 1.00 87.56 184 ALA A CA 1
ATOM 1390 C C . ALA A 1 184 ? 4.972 10.204 14.361 1.00 87.56 184 ALA A C 1
ATOM 1392 O O . ALA A 1 184 ? 4.539 11.168 13.718 1.00 87.56 184 ALA A O 1
ATOM 1393 N N . GLY A 1 185 ? 5.094 10.226 15.682 1.00 92.44 185 GLY A N 1
ATOM 1394 C CA . GLY A 1 185 ? 4.754 11.399 16.469 1.00 92.44 185 GLY A CA 1
ATOM 1395 C C . GLY A 1 185 ? 4.623 11.119 17.955 1.00 92.44 185 GLY A C 1
ATOM 1396 O O . GLY A 1 185 ? 5.185 10.162 18.495 1.00 92.44 185 GLY A O 1
ATOM 1397 N N . ASN A 1 186 ? 3.888 11.996 18.628 1.00 96.06 186 ASN A N 1
ATOM 1398 C CA . ASN A 1 186 ? 3.666 11.940 20.066 1.00 96.06 186 ASN A CA 1
ATOM 1399 C C . ASN A 1 186 ? 2.305 11.323 20.402 1.00 96.06 186 ASN A C 1
ATOM 1401 O O . ASN A 1 186 ? 1.445 11.130 19.543 1.00 96.06 186 ASN A O 1
ATOM 1405 N N . VAL A 1 187 ? 2.121 10.971 21.673 1.00 98.44 187 VAL A N 1
ATOM 1406 C CA . VAL A 1 187 ? 0.917 10.280 22.142 1.00 98.44 187 VAL A CA 1
ATOM 1407 C C . VAL A 1 187 ? 0.223 11.104 23.223 1.00 98.44 187 VAL A C 1
ATOM 1409 O O . VAL A 1 187 ? 0.850 11.780 24.042 1.00 98.44 187 VAL A O 1
ATOM 1412 N N . GLY A 1 188 ? -1.101 11.054 23.220 1.00 98.44 188 GLY A N 1
ATOM 1413 C CA . GLY A 1 188 ? -1.941 11.500 24.320 1.00 98.44 188 GLY A CA 1
ATOM 1414 C C . GLY A 1 188 ? -3.083 10.521 24.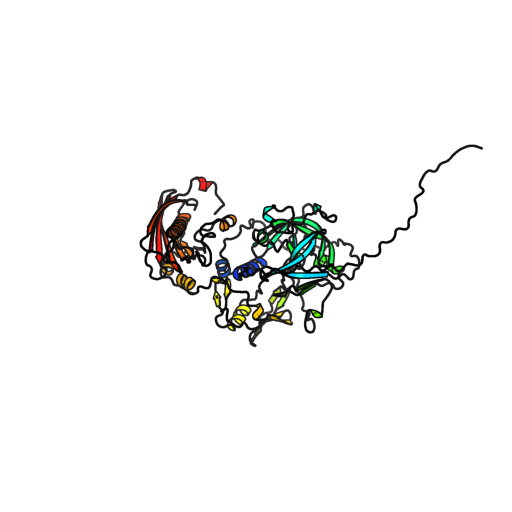541 1.00 98.44 188 GLY A C 1
ATOM 1415 O O . GLY A 1 188 ? -3.155 9.471 23.905 1.00 98.44 188 GLY A O 1
ATOM 1416 N N . THR A 1 189 ? -4.000 10.883 25.424 1.00 98.81 189 THR A N 1
ATOM 1417 C CA . THR A 1 189 ? -5.274 10.185 25.587 1.00 98.81 189 THR A CA 1
ATOM 1418 C C . THR A 1 189 ? -6.425 11.129 25.299 1.00 98.81 189 THR A C 1
ATOM 1420 O O . THR A 1 189 ? -6.334 12.328 25.570 1.00 98.81 189 THR A O 1
ATOM 1423 N N . ASP A 1 190 ? -7.507 10.590 24.753 1.00 98.69 190 ASP A N 1
ATOM 1424 C CA . ASP A 1 190 ? -8.753 11.323 24.577 1.00 98.69 190 ASP A CA 1
ATOM 1425 C C . ASP A 1 190 ? -9.969 10.387 24.578 1.00 98.69 190 ASP A C 1
ATOM 1427 O O . ASP A 1 190 ? -9.852 9.165 24.666 1.00 98.69 190 ASP A O 1
ATOM 1431 N N . THR A 1 191 ? -11.159 10.970 24.507 1.00 98.44 191 THR A N 1
ATOM 1432 C CA . THR A 1 191 ? -12.410 10.275 24.246 1.00 98.44 191 THR A CA 1
ATOM 1433 C C . THR A 1 191 ? -12.486 9.916 22.768 1.00 98.44 191 THR A C 1
ATOM 1435 O O . THR A 1 191 ? -12.453 10.802 21.910 1.00 98.44 191 THR A O 1
ATOM 1438 N N . ILE A 1 192 ? -12.618 8.625 22.482 1.00 98.12 192 ILE A N 1
ATOM 1439 C CA . ILE A 1 192 ? -12.809 8.089 21.135 1.00 98.12 192 ILE A CA 1
ATOM 1440 C C . ILE A 1 192 ? -14.199 7.473 21.060 1.00 98.12 192 ILE A C 1
ATOM 1442 O O . ILE A 1 192 ? -14.561 6.667 21.916 1.00 98.12 192 ILE A O 1
ATOM 1446 N N . ASP A 1 193 ? -14.970 7.847 20.046 1.00 95.69 193 ASP A N 1
ATOM 1447 C CA . ASP A 1 193 ? -16.286 7.275 19.761 1.00 95.69 193 ASP A CA 1
ATOM 1448 C C . ASP A 1 193 ? -16.320 6.743 18.323 1.00 95.69 193 ASP A C 1
ATOM 1450 O O . ASP A 1 193 ? -16.075 7.469 17.354 1.00 95.69 193 ASP A O 1
ATOM 1454 N N . VAL A 1 194 ? -16.612 5.446 18.210 1.00 93.94 194 VAL A N 1
ATOM 1455 C CA . VAL A 1 194 ? -16.775 4.720 16.953 1.00 93.94 194 VAL A CA 1
ATOM 1456 C C . VAL A 1 194 ? -18.240 4.313 16.813 1.00 93.94 194 VAL A C 1
ATOM 1458 O O . VAL A 1 194 ? -18.672 3.249 17.264 1.00 93.94 194 VAL A O 1
ATOM 1461 N N . GLY A 1 195 ? -19.028 5.184 16.183 1.00 84.44 195 GLY A N 1
ATOM 1462 C CA . GLY A 1 195 ? -20.424 4.902 15.843 1.00 84.44 195 GLY A CA 1
ATOM 1463 C C . GLY A 1 195 ? -21.344 4.673 17.048 1.00 84.44 195 GLY A C 1
ATOM 1464 O O . GLY A 1 195 ? -22.316 3.928 16.922 1.00 84.44 195 GLY A O 1
ATOM 1465 N N . GLY A 1 196 ? -21.034 5.263 18.204 1.00 87.19 196 GLY A N 1
ATOM 1466 C CA . GLY A 1 196 ? -21.744 5.136 19.480 1.00 87.19 196 GLY A CA 1
ATOM 1467 C C . GLY A 1 196 ? -21.046 4.244 20.513 1.00 87.19 196 GLY A C 1
ATOM 1468 O O . GLY A 1 196 ? -21.432 4.257 21.682 1.00 87.19 196 GLY A O 1
ATOM 1469 N N . ALA A 1 197 ? -20.024 3.478 20.118 1.00 89.12 197 ALA A N 1
ATOM 1470 C CA . ALA A 1 197 ? -19.163 2.765 21.056 1.00 89.12 197 ALA A CA 1
ATOM 1471 C C . ALA A 1 197 ? -18.052 3.716 21.523 1.00 89.12 197 ALA A C 1
ATOM 1473 O O . ALA A 1 197 ? -17.228 4.143 20.715 1.00 89.12 197 ALA A O 1
ATOM 1474 N N . THR A 1 198 ? -18.031 4.066 22.810 1.00 94.75 198 THR A N 1
ATOM 1475 C CA . THR A 1 198 ? -17.178 5.147 23.329 1.00 94.75 198 THR A CA 1
ATOM 1476 C C . THR A 1 198 ? -16.178 4.638 24.363 1.00 94.75 198 THR A C 1
ATOM 1478 O O . THR A 1 198 ? -16.551 3.967 25.322 1.00 94.75 198 THR A O 1
ATOM 1481 N N . VAL A 1 199 ? -14.912 5.028 24.215 1.00 96.06 199 VAL A N 1
ATOM 1482 C CA . VAL A 1 199 ? -13.854 4.837 25.216 1.00 96.06 199 VAL A CA 1
ATOM 1483 C C . VAL A 1 199 ? -13.352 6.199 25.665 1.00 96.06 199 VAL A C 1
ATOM 1485 O O . VAL A 1 199 ? -12.875 6.994 24.858 1.00 96.06 199 VAL A O 1
ATOM 1488 N N . MET A 1 200 ? -13.423 6.460 26.967 1.00 97.00 200 MET A N 1
ATOM 1489 C CA . MET A 1 200 ? -12.760 7.612 27.576 1.00 97.00 200 MET A CA 1
ATOM 1490 C C . MET A 1 200 ? -11.294 7.277 27.863 1.00 97.00 200 MET A C 1
ATOM 1492 O O . MET A 1 200 ? -10.998 6.203 28.384 1.00 97.00 200 MET A O 1
ATOM 1496 N N . GLY A 1 201 ? -10.381 8.203 27.564 1.00 96.69 201 GLY A N 1
ATOM 1497 C CA . GLY A 1 201 ? -8.955 8.029 27.857 1.00 96.69 201 GLY A CA 1
ATOM 1498 C C . GLY A 1 201 ? -8.252 6.994 26.970 1.00 96.69 201 GLY A C 1
ATOM 1499 O O . GLY A 1 201 ? -7.241 6.427 27.377 1.00 96.69 201 GLY A O 1
ATOM 1500 N N . GLN A 1 202 ? -8.766 6.740 25.766 1.00 98.50 202 GLN A N 1
ATOM 1501 C CA . GLN A 1 202 ? -8.096 5.912 24.766 1.00 98.50 202 GLN A CA 1
ATOM 1502 C C . GLN A 1 202 ? -6.823 6.615 24.284 1.00 98.50 202 GLN A C 1
ATOM 1504 O O . GLN A 1 202 ? -6.833 7.823 24.046 1.00 98.50 202 GLN A O 1
ATOM 1509 N N . SER A 1 203 ? -5.736 5.863 24.094 1.00 98.25 203 SER A N 1
ATOM 1510 C CA . SER A 1 203 ? -4.515 6.414 23.507 1.00 98.25 203 SER A CA 1
ATOM 1511 C C . SER A 1 203 ? -4.763 6.857 22.065 1.00 98.25 203 SER A C 1
ATOM 1513 O O . SER A 1 203 ? -5.205 6.047 21.245 1.00 98.25 203 SER A O 1
ATOM 1515 N N . VAL A 1 204 ? -4.423 8.105 21.759 1.00 98.56 204 VAL A N 1
ATOM 1516 C CA . VAL A 1 204 ? -4.427 8.687 20.415 1.00 98.56 204 VAL A CA 1
ATOM 1517 C C . VAL A 1 204 ? -3.005 9.105 20.053 1.00 98.56 204 VAL A C 1
ATOM 1519 O O . VAL A 1 204 ? -2.343 9.852 20.779 1.00 98.56 204 VAL A O 1
ATOM 1522 N N . GLN A 1 205 ? -2.523 8.586 18.933 1.00 98.62 205 GLN A N 1
ATOM 1523 C CA . GLN A 1 205 ? -1.187 8.830 18.412 1.00 98.62 205 GLN A CA 1
ATOM 1524 C C . GLN A 1 205 ? -1.272 9.965 17.386 1.00 98.62 205 GLN A C 1
ATOM 1526 O O . GLN A 1 205 ? -1.886 9.838 16.329 1.00 98.62 205 GLN A O 1
ATOM 1531 N N . MET A 1 206 ? -0.730 11.128 17.726 1.00 98.50 206 MET A N 1
ATOM 1532 C CA . MET A 1 206 ? -0.837 12.325 16.898 1.00 98.50 206 MET A CA 1
ATOM 1533 C C . MET A 1 206 ? 0.366 12.381 15.968 1.00 98.50 206 MET A C 1
ATOM 1535 O O . MET A 1 206 ? 1.495 12.592 16.416 1.00 98.50 206 MET A O 1
ATOM 1539 N N . ALA A 1 207 ? 0.129 12.190 14.673 1.00 95.81 207 ALA A N 1
ATOM 1540 C CA . ALA A 1 207 ? 1.205 12.226 13.700 1.00 95.81 207 ALA A CA 1
ATOM 1541 C C . ALA A 1 207 ? 1.838 13.623 13.660 1.00 95.81 207 ALA A C 1
ATOM 1543 O O . ALA A 1 207 ? 1.136 14.634 13.569 1.00 95.81 207 ALA A O 1
ATOM 1544 N N . THR A 1 208 ? 3.166 13.661 13.718 1.00 91.88 208 THR A N 1
ATOM 1545 C CA . THR A 1 208 ? 4.001 14.841 13.447 1.00 91.88 208 THR A CA 1
ATOM 1546 C C . THR A 1 208 ? 4.847 14.644 12.189 1.00 91.88 208 THR A C 1
ATOM 1548 O O . THR A 1 208 ? 5.390 15.610 11.660 1.00 91.88 208 THR A O 1
ATOM 1551 N N . ALA A 1 209 ? 4.938 13.407 11.695 1.00 81.62 209 ALA A N 1
ATOM 1552 C CA . ALA A 1 209 ? 5.512 13.042 10.409 1.00 81.62 209 ALA A CA 1
ATOM 1553 C C . ALA A 1 209 ? 4.691 11.906 9.781 1.00 81.62 209 ALA A C 1
ATOM 1555 O O . ALA A 1 209 ? 4.268 10.984 10.481 1.00 81.62 209 ALA A O 1
ATOM 1556 N N . VAL A 1 210 ? 4.482 11.982 8.467 1.00 77.38 210 VAL A N 1
ATOM 1557 C CA . VAL A 1 210 ? 3.841 10.946 7.646 1.00 77.38 210 VAL A CA 1
ATOM 1558 C C . VAL A 1 210 ? 4.556 10.856 6.298 1.00 77.38 210 VAL A C 1
ATOM 1560 O O . VAL A 1 210 ? 5.057 11.864 5.798 1.00 77.38 210 VAL A O 1
ATOM 1563 N N . SER A 1 211 ? 4.601 9.670 5.697 1.00 72.50 211 SER A N 1
ATOM 1564 C CA . SER A 1 211 ? 5.111 9.482 4.332 1.00 72.50 211 SER A CA 1
ATOM 1565 C C . SER A 1 211 ? 4.233 10.175 3.282 1.00 72.50 211 SER A C 1
ATOM 1567 O O . SER A 1 211 ? 3.028 10.345 3.479 1.00 72.50 211 SER A O 1
ATOM 1569 N N . SER A 1 212 ? 4.816 10.496 2.125 1.00 66.69 212 SER A N 1
ATOM 1570 C CA . SER A 1 212 ? 4.153 11.190 1.008 1.00 66.69 212 SER A CA 1
ATOM 1571 C C . SER A 1 212 ? 2.875 10.503 0.515 1.00 66.69 212 SER A C 1
ATOM 1573 O O . SER A 1 212 ? 1.925 11.190 0.147 1.00 66.69 212 SER A O 1
ATOM 1575 N N . ALA A 1 213 ? 2.808 9.171 0.558 1.00 64.25 213 ALA A N 1
ATOM 1576 C CA . ALA A 1 213 ? 1.618 8.422 0.159 1.00 64.25 213 ALA A CA 1
ATOM 1577 C C . ALA A 1 213 ? 0.375 8.802 0.985 1.00 64.25 213 ALA A C 1
ATOM 1579 O O . ALA A 1 213 ? -0.692 9.007 0.414 1.00 64.25 213 ALA A O 1
ATOM 1580 N N . PHE A 1 214 ? 0.522 8.983 2.304 1.00 75.50 214 PHE A N 1
ATOM 1581 C CA . PHE A 1 214 ? -0.574 9.449 3.159 1.00 75.50 214 PHE A CA 1
ATOM 1582 C C . PHE A 1 214 ? -0.948 10.902 2.863 1.00 75.50 214 PHE A C 1
ATOM 1584 O O . PHE A 1 214 ? -2.113 11.262 2.943 1.00 75.50 214 PHE A O 1
ATOM 1591 N N . VAL A 1 215 ? 0.019 11.745 2.488 1.00 72.75 215 VAL A N 1
ATOM 1592 C CA . VAL A 1 215 ? -0.266 13.132 2.084 1.00 72.75 215 VAL A CA 1
ATOM 1593 C C . VAL A 1 215 ? -1.121 13.161 0.812 1.00 72.75 215 VAL A C 1
ATOM 1595 O O . VAL A 1 215 ? -2.054 13.955 0.725 1.00 72.75 215 VAL A O 1
ATOM 1598 N N . GLN A 1 216 ? -0.826 12.288 -0.154 1.00 73.06 216 GLN A N 1
ATOM 1599 C CA . GLN A 1 216 ? -1.521 12.221 -1.444 1.00 73.06 216 GLN A CA 1
ATOM 1600 C C . GLN A 1 216 ? -2.942 11.652 -1.342 1.00 73.06 216 GLN A C 1
ATOM 1602 O O . GLN A 1 216 ? -3.816 12.076 -2.099 1.00 73.06 216 GLN A O 1
ATOM 1607 N N . ASP A 1 217 ? -3.188 10.716 -0.424 1.00 77.56 217 ASP A N 1
ATOM 1608 C CA . ASP A 1 217 ? -4.516 10.139 -0.226 1.00 77.56 217 ASP A CA 1
ATOM 1609 C C . ASP A 1 217 ? -5.381 10.971 0.727 1.00 77.56 217 ASP A C 1
ATOM 1611 O O . ASP A 1 217 ? -5.504 10.692 1.915 1.00 77.56 217 ASP A O 1
ATOM 1615 N N . THR A 1 218 ? -6.053 11.986 0.191 1.00 84.38 218 THR A N 1
ATOM 1616 C CA . THR A 1 218 ? -6.912 12.883 0.981 1.00 84.38 218 THR A CA 1
ATOM 1617 C C . THR A 1 218 ? -8.182 12.222 1.540 1.00 84.38 218 THR A C 1
ATOM 1619 O O . THR A 1 218 ? -8.972 12.890 2.207 1.00 84.38 218 THR A O 1
ATOM 1622 N N . HIS A 1 219 ? -8.442 10.940 1.248 1.00 83.88 219 HIS A N 1
ATOM 1623 C CA . HIS A 1 219 ? -9.574 10.204 1.821 1.00 83.88 219 HIS A CA 1
ATOM 1624 C C . HIS A 1 219 ? -9.273 9.633 3.214 1.00 83.88 219 HIS A C 1
ATOM 1626 O O . HIS A 1 219 ? -10.212 9.379 3.976 1.00 83.88 219 HIS A O 1
ATOM 1632 N N . LEU A 1 220 ? -7.994 9.461 3.553 1.00 87.00 220 LEU A N 1
ATOM 1633 C CA . LEU A 1 220 ? -7.525 8.799 4.762 1.00 87.00 220 LEU A CA 1
ATOM 1634 C C . LEU A 1 220 ? -6.753 9.775 5.654 1.00 87.00 220 LEU A C 1
ATOM 1636 O O . LEU A 1 220 ? -5.668 10.225 5.310 1.00 87.00 220 LEU A O 1
ATOM 1640 N N . SER A 1 221 ? -7.266 10.048 6.852 1.00 94.81 221 SER A N 1
ATOM 1641 C CA . SER A 1 221 ? -6.613 10.930 7.830 1.00 94.81 221 SER A CA 1
ATOM 1642 C C . SER A 1 221 ? -6.140 10.189 9.088 1.00 94.81 221 SER A C 1
ATOM 1644 O O . SER A 1 221 ? -5.882 10.811 10.121 1.00 94.81 221 SER A O 1
ATOM 1646 N N . GLY A 1 222 ? -5.995 8.864 9.017 1.00 95.50 222 GLY A N 1
ATOM 1647 C CA . GLY A 1 222 ? -5.460 8.037 10.099 1.00 95.50 222 GLY A CA 1
ATOM 1648 C C . GLY A 1 222 ? -5.838 6.562 9.988 1.00 95.50 222 GLY A C 1
ATOM 1649 O O . GLY A 1 222 ? -6.582 6.163 9.094 1.00 95.50 222 GLY A O 1
ATOM 1650 N N . LEU A 1 223 ? -5.362 5.749 10.928 1.00 95.12 223 LEU A N 1
ATOM 1651 C CA . LEU A 1 223 ? -5.758 4.347 11.075 1.00 95.12 223 LEU A CA 1
ATOM 1652 C C . LEU A 1 223 ? -6.232 4.068 12.501 1.00 95.12 223 LEU A C 1
ATOM 1654 O O . LEU A 1 223 ? -5.734 4.660 13.457 1.00 95.12 223 LEU A O 1
ATOM 1658 N N . LEU A 1 224 ? -7.170 3.131 12.633 1.00 98.19 224 LEU A N 1
ATOM 1659 C CA . LEU A 1 224 ? -7.594 2.545 13.902 1.00 98.19 224 LEU A CA 1
ATOM 1660 C C . LEU A 1 224 ? -7.314 1.042 13.868 1.00 98.19 224 LEU A C 1
ATOM 1662 O O . LEU A 1 224 ? -8.044 0.274 13.239 1.00 98.19 224 LEU A O 1
ATOM 1666 N N . GLY A 1 225 ? -6.260 0.631 14.568 1.00 97.56 225 GLY A N 1
ATOM 1667 C CA . GLY A 1 225 ? -5.868 -0.765 14.703 1.00 97.56 225 GLY A CA 1
ATOM 1668 C C . GLY A 1 225 ? -6.863 -1.600 15.517 1.00 97.56 225 GLY A C 1
ATOM 1669 O O . GLY A 1 225 ? -7.259 -1.224 16.625 1.00 97.56 225 GLY A O 1
ATOM 1670 N N . LEU A 1 226 ? -7.242 -2.754 14.969 1.00 98.06 226 LEU A N 1
ATOM 1671 C CA . LEU A 1 226 ? -8.160 -3.738 15.554 1.00 98.06 226 LEU A CA 1
ATOM 1672 C C . LEU A 1 226 ? -7.493 -5.096 15.824 1.00 98.06 226 LEU A C 1
ATOM 1674 O O . LEU A 1 226 ? -8.170 -6.033 16.249 1.00 98.06 226 LEU A O 1
ATOM 1678 N N . ALA A 1 227 ? -6.186 -5.223 15.588 1.00 96.62 227 ALA A N 1
ATOM 1679 C CA . ALA A 1 227 ? -5.397 -6.363 16.046 1.00 96.62 227 ALA A CA 1
ATOM 1680 C C . ALA A 1 227 ? -5.204 -6.324 17.577 1.00 96.62 227 ALA A C 1
ATOM 1682 O O . ALA A 1 227 ? -5.746 -5.468 18.282 1.00 96.62 227 ALA A O 1
ATOM 1683 N N . PHE A 1 228 ? -4.423 -7.254 18.119 1.00 97.31 228 PHE A N 1
ATOM 1684 C CA . PHE A 1 228 ? -4.177 -7.321 19.559 1.00 97.31 228 PHE A CA 1
ATOM 1685 C C . PHE A 1 228 ? -3.084 -6.330 19.975 1.00 97.31 228 PHE A C 1
ATOM 1687 O O . PHE A 1 228 ? -2.086 -6.146 19.273 1.00 97.31 228 PHE A O 1
ATOM 1694 N N . SER A 1 229 ? -3.209 -5.746 21.170 1.00 96.94 229 SER A N 1
ATOM 1695 C CA . SER A 1 229 ? -2.325 -4.669 21.664 1.00 96.94 229 SER A CA 1
ATOM 1696 C C . SER A 1 229 ? -0.847 -5.046 21.774 1.00 96.94 229 SER A C 1
ATOM 1698 O O . SER A 1 229 ? 0.020 -4.183 21.907 1.00 96.94 229 SER A O 1
ATOM 1700 N N . GLN A 1 230 ? -0.524 -6.337 21.677 1.00 94.44 230 GLN A N 1
ATOM 1701 C CA . GLN A 1 230 ? 0.847 -6.825 21.539 1.00 94.44 230 GLN A CA 1
ATOM 1702 C C . GLN A 1 230 ? 1.580 -6.190 20.347 1.00 94.44 230 GLN A C 1
ATOM 1704 O O . GLN A 1 230 ? 2.804 -6.055 20.405 1.00 94.44 230 GLN A O 1
ATOM 1709 N N . LEU A 1 231 ? 0.856 -5.773 19.306 1.00 90.25 231 LEU A N 1
ATOM 1710 C CA . LEU A 1 231 ? 1.415 -5.133 18.116 1.00 90.25 231 LEU A CA 1
ATOM 1711 C C . LEU A 1 231 ? 1.555 -3.608 18.226 1.00 90.25 231 LEU A C 1
ATOM 1713 O O . LEU A 1 231 ? 2.198 -3.029 17.359 1.00 90.25 231 LEU A O 1
ATOM 1717 N N . SER A 1 232 ? 1.022 -2.968 19.280 1.00 94.31 232 SER A N 1
ATOM 1718 C CA . SER A 1 232 ? 1.112 -1.508 19.458 1.00 94.31 232 SER A CA 1
ATOM 1719 C C . SER A 1 232 ? 2.568 -1.046 19.392 1.00 94.31 232 SER A C 1
ATOM 1721 O O . SER A 1 232 ? 3.426 -1.579 20.109 1.00 94.31 232 SER A O 1
ATOM 1723 N N . THR A 1 233 ? 2.829 0.007 18.620 1.00 93.12 233 THR A N 1
ATOM 1724 C CA . THR A 1 233 ? 4.174 0.585 18.467 1.00 93.12 233 THR A CA 1
ATOM 1725 C C . THR A 1 233 ? 4.533 1.620 19.532 1.00 93.12 233 THR A C 1
ATOM 1727 O O . THR A 1 233 ? 5.700 2.000 19.635 1.00 93.12 233 THR A O 1
ATOM 1730 N N . VAL A 1 234 ? 3.566 2.048 20.356 1.00 95.31 234 VAL A N 1
ATOM 1731 C CA . VAL A 1 234 ? 3.797 3.061 21.398 1.00 95.31 234 VAL A CA 1
ATOM 1732 C C . VAL A 1 234 ? 4.917 2.652 22.359 1.00 95.31 234 VAL A C 1
ATOM 1734 O O . VAL A 1 234 ? 4.901 1.565 22.944 1.00 95.31 234 VAL A O 1
ATOM 1737 N N . LYS A 1 235 ? 5.862 3.571 22.568 1.00 92.75 235 LYS A N 1
ATOM 1738 C CA . LYS A 1 235 ? 6.950 3.486 23.547 1.00 92.75 235 LYS A CA 1
ATOM 1739 C C . LYS A 1 235 ? 6.814 4.594 24.599 1.00 92.75 235 LYS A C 1
ATOM 1741 O O . LYS A 1 235 ? 6.236 5.635 24.296 1.00 92.75 235 LYS A O 1
ATOM 1746 N N . PRO A 1 236 ? 7.351 4.407 25.822 1.00 95.62 236 PRO A N 1
ATOM 1747 C CA . PRO A 1 236 ? 8.022 3.196 26.318 1.00 95.62 236 PRO A CA 1
ATOM 1748 C C . PRO A 1 236 ? 7.052 2.076 26.723 1.00 95.62 236 PRO A C 1
ATOM 1750 O O . PRO A 1 236 ? 7.460 0.923 26.834 1.00 95.62 236 PRO A O 1
ATOM 1753 N N . VAL A 1 237 ? 5.774 2.399 26.932 1.00 96.69 237 VAL A N 1
ATOM 1754 C CA . VAL A 1 237 ? 4.743 1.444 27.351 1.00 96.69 237 VAL A CA 1
ATOM 1755 C C . VAL A 1 237 ? 3.707 1.310 26.243 1.00 96.69 237 VAL A C 1
ATOM 1757 O O . VAL A 1 237 ? 3.027 2.284 25.912 1.00 96.69 237 VAL A O 1
ATOM 1760 N N . LYS A 1 238 ? 3.564 0.093 25.707 1.00 96.44 238 LYS A N 1
ATOM 1761 C CA . LYS A 1 238 ? 2.537 -0.237 24.711 1.00 96.44 238 LYS A CA 1
ATOM 1762 C C . LYS A 1 238 ? 1.146 0.117 25.227 1.00 96.44 238 LYS A C 1
ATOM 1764 O O . LYS A 1 238 ? 0.863 -0.046 26.414 1.00 96.44 238 LYS A O 1
ATOM 1769 N N . GLN A 1 239 ? 0.288 0.588 24.332 1.00 98.00 239 GLN A N 1
ATOM 1770 C CA . GLN A 1 239 ? -1.073 0.990 24.667 1.00 98.00 239 GLN A CA 1
ATOM 1771 C C . GLN A 1 239 ? -2.080 -0.054 24.201 1.00 98.00 239 GLN A C 1
ATOM 1773 O O . GLN A 1 239 ? -1.785 -0.874 23.331 1.00 98.00 239 GLN A O 1
ATOM 1778 N N . ARG A 1 240 ? -3.268 -0.031 24.813 1.00 98.19 240 ARG A N 1
ATOM 1779 C CA . ARG A 1 240 ? -4.364 -0.915 24.419 1.00 98.19 240 ARG A CA 1
ATOM 1780 C C . ARG A 1 240 ? -5.101 -0.370 23.199 1.00 98.19 240 ARG A C 1
ATOM 1782 O O . ARG A 1 240 ? -5.298 0.843 23.091 1.00 98.19 240 ARG A O 1
ATOM 1789 N N . THR A 1 241 ? -5.548 -1.260 22.319 1.00 98.44 241 THR A N 1
ATOM 1790 C CA . THR A 1 241 ? -6.404 -0.887 21.188 1.00 98.44 241 THR A CA 1
ATOM 1791 C C . THR A 1 241 ? -7.761 -0.372 21.665 1.00 98.44 241 THR A C 1
ATOM 1793 O O . THR A 1 241 ? -8.212 -0.673 22.775 1.00 98.44 241 THR A O 1
ATOM 1796 N N . PHE A 1 242 ? -8.441 0.380 20.796 1.00 98.31 242 PHE A N 1
ATOM 1797 C CA . PHE A 1 242 ? -9.811 0.825 21.050 1.00 98.31 242 PHE A CA 1
ATOM 1798 C C . PHE A 1 242 ? -10.736 -0.354 21.371 1.00 98.31 242 PHE A C 1
ATOM 1800 O O . PHE A 1 242 ? -11.481 -0.303 22.350 1.00 98.31 242 PHE A O 1
ATOM 1807 N N . PHE A 1 243 ? -10.651 -1.440 20.591 1.00 98.12 243 PHE A N 1
ATOM 1808 C CA . PHE A 1 243 ? -11.513 -2.600 20.789 1.00 98.12 243 PHE A CA 1
ATOM 1809 C C . PHE A 1 243 ? -11.290 -3.252 22.160 1.00 98.12 243 PHE A C 1
ATOM 1811 O O . PHE A 1 243 ? -12.247 -3.497 22.889 1.00 98.12 243 PHE A O 1
ATOM 1818 N N . GLU A 1 244 ? -10.038 -3.455 22.571 1.00 97.94 244 GLU A N 1
ATOM 1819 C CA . GLU A 1 244 ? -9.729 -4.027 23.884 1.00 97.94 244 GLU A CA 1
ATOM 1820 C C . GLU A 1 244 ? -10.231 -3.175 25.062 1.00 97.94 244 GLU A C 1
ATOM 1822 O O . GLU A 1 244 ? -10.579 -3.723 26.116 1.00 97.94 244 GLU A O 1
ATOM 1827 N N . ASN A 1 245 ? -10.245 -1.849 24.904 1.00 98.12 245 ASN A N 1
ATOM 1828 C CA . ASN A 1 245 ? -10.731 -0.927 25.927 1.00 98.12 245 ASN A CA 1
ATOM 1829 C C . ASN A 1 245 ? -12.260 -0.813 25.947 1.00 98.12 245 ASN A C 1
ATOM 1831 O O . ASN A 1 245 ? -12.831 -0.688 27.028 1.00 98.12 245 ASN A O 1
ATOM 1835 N N . VAL A 1 246 ? -12.929 -0.889 24.792 1.00 95.81 246 VAL A N 1
ATOM 1836 C CA . VAL A 1 246 ? -14.396 -0.796 24.716 1.00 95.81 246 VAL A CA 1
ATOM 1837 C C . VAL A 1 246 ? -15.083 -2.121 25.043 1.00 95.81 246 VAL A C 1
ATOM 1839 O O . VAL A 1 246 ? -16.191 -2.114 25.574 1.00 95.81 246 VAL A O 1
ATOM 1842 N N . MET A 1 247 ? -14.426 -3.256 24.782 1.00 94.44 247 MET A N 1
ATOM 1843 C CA . MET A 1 247 ? -14.979 -4.611 24.896 1.00 94.44 247 MET A CA 1
ATOM 1844 C C . MET A 1 247 ? -15.744 -4.894 26.205 1.00 94.44 247 MET A C 1
ATOM 1846 O O . MET A 1 247 ? -16.837 -5.450 26.108 1.00 94.44 247 MET A O 1
ATOM 1850 N N . PRO A 1 248 ? -15.275 -4.494 27.409 1.00 95.00 248 PRO A N 1
ATOM 1851 C CA . PRO A 1 248 ? -16.016 -4.729 28.656 1.00 95.00 248 PRO A CA 1
ATOM 1852 C C . PRO A 1 248 ? -17.351 -3.974 28.766 1.00 95.00 248 PRO A C 1
ATOM 1854 O O . PRO A 1 248 ? -18.168 -4.307 29.619 1.00 95.00 248 PRO A O 1
ATOM 1857 N N . SER A 1 249 ? -17.552 -2.940 27.946 1.00 89.31 249 SER A N 1
ATOM 1858 C CA . SER A 1 249 ? -18.760 -2.103 27.911 1.00 89.31 249 SER A CA 1
ATOM 1859 C C . SER A 1 249 ? -19.690 -2.420 26.737 1.00 89.31 249 SER A C 1
ATOM 1861 O O . SER A 1 249 ? -20.720 -1.772 26.571 1.00 89.31 249 SER A O 1
ATOM 1863 N N . LEU A 1 250 ? -19.325 -3.379 25.885 1.00 90.38 250 LEU A N 1
ATOM 1864 C CA . LEU A 1 250 ? -20.154 -3.782 24.757 1.00 90.38 250 LEU A CA 1
ATOM 1865 C C . LEU A 1 250 ? -21.218 -4.791 25.199 1.00 90.38 250 LEU A C 1
ATOM 1867 O O . LEU A 1 250 ? -20.955 -5.657 26.030 1.00 90.38 250 LEU A O 1
ATOM 1871 N N . ALA A 1 251 ? -22.396 -4.745 24.569 1.00 91.81 251 ALA A N 1
ATOM 1872 C CA . ALA A 1 251 ? -23.446 -5.745 24.786 1.00 91.81 251 ALA A CA 1
ATOM 1873 C C . ALA A 1 251 ? -22.983 -7.176 24.434 1.00 91.81 251 ALA A C 1
ATOM 1875 O O . ALA A 1 251 ? -23.438 -8.145 25.038 1.00 91.81 251 ALA A O 1
ATOM 1876 N N . GLN A 1 252 ? -22.064 -7.307 23.472 1.00 93.19 252 GLN A N 1
ATOM 1877 C CA . GLN A 1 252 ? -21.326 -8.536 23.177 1.00 93.19 252 GLN A CA 1
ATOM 1878 C C . GLN A 1 252 ? -19.838 -8.198 22.986 1.00 93.19 252 GLN A C 1
ATOM 1880 O O . GLN A 1 252 ? -19.530 -7.201 22.338 1.00 93.19 252 GLN A O 1
ATOM 1885 N N . PRO A 1 253 ? -18.886 -8.997 23.494 1.00 95.56 253 PRO A N 1
ATOM 1886 C CA . PRO A 1 253 ? -17.458 -8.676 23.436 1.00 95.56 253 PRO A CA 1
ATOM 1887 C C . PRO A 1 253 ? -16.849 -8.972 22.050 1.00 95.56 253 PRO A C 1
ATOM 1889 O O . PRO A 1 253 ? -15.915 -9.757 21.920 1.00 95.56 253 PRO A O 1
ATOM 1892 N N . LEU A 1 254 ? -17.408 -8.380 20.994 1.00 96.25 254 LEU A N 1
ATOM 1893 C CA . LEU A 1 254 ? -17.032 -8.608 19.600 1.00 96.25 254 LEU A CA 1
ATOM 1894 C C . LEU A 1 254 ? -17.218 -7.355 18.744 1.00 96.25 254 LEU A C 1
ATOM 1896 O O . LEU A 1 254 ? -17.929 -6.415 19.117 1.00 96.25 254 LEU A O 1
ATOM 1900 N N . PHE A 1 255 ? -16.612 -7.389 17.563 1.00 97.44 255 PHE A N 1
ATOM 1901 C CA . PHE A 1 255 ? -16.944 -6.514 16.449 1.00 97.44 255 PHE A CA 1
ATOM 1902 C C . PHE A 1 255 ? -17.158 -7.347 15.178 1.00 97.44 255 PHE A C 1
ATOM 1904 O O . PHE A 1 255 ? -16.708 -8.490 15.095 1.00 97.44 255 PHE A O 1
ATOM 1911 N N . THR A 1 256 ? -17.841 -6.785 14.184 1.00 97.31 256 THR A N 1
ATOM 1912 C CA . THR A 1 256 ? -18.054 -7.408 12.869 1.00 97.31 256 THR A CA 1
ATOM 1913 C C . THR A 1 256 ? -17.638 -6.458 11.755 1.00 97.31 256 THR A C 1
ATOM 1915 O O . THR A 1 256 ? -17.877 -5.256 11.870 1.00 97.31 256 THR A O 1
ATOM 1918 N N . ALA A 1 257 ? -17.093 -6.995 10.663 1.00 97.12 257 ALA A N 1
ATOM 1919 C CA . ALA A 1 257 ? -16.767 -6.251 9.449 1.00 97.12 257 ALA A CA 1
ATOM 1920 C C . ALA A 1 257 ? -17.602 -6.772 8.266 1.00 97.12 257 ALA A C 1
ATOM 1922 O O . ALA A 1 257 ? -17.441 -7.915 7.843 1.00 97.12 257 ALA A O 1
ATOM 1923 N N . ASP A 1 258 ? -18.491 -5.937 7.729 1.00 95.12 258 ASP A N 1
ATOM 1924 C CA . ASP A 1 258 ? -19.216 -6.163 6.472 1.00 95.12 258 ASP A CA 1
ATOM 1925 C C . ASP A 1 258 ? -18.619 -5.212 5.433 1.00 95.12 258 ASP A C 1
ATOM 1927 O O . ASP A 1 258 ? -18.938 -4.025 5.439 1.00 95.12 258 ASP A O 1
ATOM 1931 N N . LEU A 1 259 ? -17.700 -5.702 4.594 1.00 93.62 259 LEU A N 1
ATOM 1932 C CA . LEU A 1 259 ? -17.022 -4.917 3.557 1.00 93.62 259 LEU A CA 1
ATOM 1933 C C . LEU A 1 259 ? -17.591 -5.272 2.182 1.00 93.62 259 LEU A C 1
ATOM 1935 O O . LEU A 1 259 ? -17.650 -6.440 1.798 1.00 93.62 259 LEU A O 1
ATOM 1939 N N . ARG A 1 260 ? -18.017 -4.260 1.419 1.00 89.81 260 ARG A N 1
ATOM 1940 C CA . ARG A 1 260 ? -18.732 -4.451 0.146 1.00 89.81 260 ARG A CA 1
ATOM 1941 C C . ARG A 1 260 ? -17.998 -3.759 -0.998 1.00 89.81 260 ARG A C 1
ATOM 1943 O O . ARG A 1 260 ? -17.506 -2.648 -0.838 1.00 89.81 260 ARG A O 1
ATOM 1950 N N . ARG A 1 261 ? -17.926 -4.401 -2.170 1.00 83.06 261 ARG A N 1
ATOM 1951 C CA . ARG A 1 261 ? -17.156 -3.902 -3.331 1.00 83.06 261 ARG A CA 1
ATOM 1952 C C . ARG A 1 261 ? -17.624 -2.525 -3.814 1.00 83.06 261 ARG A C 1
ATOM 1954 O O . ARG A 1 261 ? -16.815 -1.627 -4.012 1.00 83.06 261 ARG A O 1
ATOM 1961 N N . ASP A 1 262 ? -18.933 -2.365 -4.001 1.00 78.69 262 ASP A N 1
ATOM 1962 C CA . ASP A 1 262 ? -19.492 -1.228 -4.746 1.00 78.69 262 ASP A CA 1
ATOM 1963 C C . ASP A 1 262 ? -20.437 -0.343 -3.930 1.00 78.69 262 ASP A C 1
ATOM 1965 O O . ASP A 1 262 ? -20.994 0.618 -4.463 1.00 78.69 262 ASP A O 1
ATOM 1969 N N . THR A 1 263 ? -20.617 -0.631 -2.646 1.00 84.56 263 THR A N 1
ATOM 1970 C CA . THR A 1 263 ? -21.486 0.135 -1.749 1.00 84.56 263 THR A CA 1
ATOM 1971 C C . THR A 1 263 ? -20.868 0.208 -0.361 1.00 84.56 263 THR A C 1
ATOM 1973 O O . THR A 1 263 ? -19.967 -0.566 -0.048 1.00 84.56 263 THR A O 1
ATOM 1976 N N . ALA A 1 264 ? -21.336 1.140 0.465 1.00 88.69 264 ALA A N 1
ATOM 1977 C CA . ALA A 1 264 ? -20.909 1.206 1.853 1.00 88.69 264 ALA A CA 1
ATOM 1978 C C . ALA A 1 264 ? -21.350 -0.063 2.595 1.00 88.69 264 ALA A C 1
ATOM 1980 O O . ALA A 1 264 ? -22.519 -0.460 2.544 1.00 88.69 264 ALA A O 1
ATOM 1981 N N . GLY A 1 265 ? -20.388 -0.687 3.259 1.00 92.50 265 GLY A N 1
ATOM 1982 C CA . GLY A 1 265 ? -20.614 -1.705 4.267 1.00 92.50 265 GLY A CA 1
ATOM 1983 C C . GLY A 1 265 ? -20.663 -1.081 5.665 1.00 92.50 265 GLY A C 1
ATOM 1984 O O . GLY A 1 265 ? -20.991 0.101 5.811 1.00 92.50 265 GLY A O 1
ATOM 1985 N N . ALA A 1 266 ? -20.318 -1.844 6.699 1.00 94.06 266 ALA A N 1
ATOM 1986 C CA . ALA A 1 266 ? -20.260 -1.339 8.069 1.00 94.06 266 ALA A CA 1
ATOM 1987 C C . ALA A 1 266 ? -19.296 -2.129 8.962 1.00 94.06 266 ALA A C 1
ATOM 1989 O O . ALA A 1 266 ? -19.179 -3.348 8.836 1.00 94.06 266 ALA A O 1
ATOM 1990 N N . TYR A 1 267 ? -18.706 -1.427 9.929 1.00 97.12 267 TYR A N 1
ATOM 1991 C CA . TYR A 1 267 ? -18.171 -2.034 11.143 1.00 97.12 267 TYR A CA 1
ATOM 1992 C C . TYR A 1 267 ? -19.179 -1.878 12.275 1.00 97.12 267 TYR A C 1
ATOM 1994 O O . TYR A 1 267 ? -19.739 -0.795 12.466 1.00 97.12 267 TYR A O 1
ATOM 2002 N N . GLU A 1 268 ? -19.397 -2.943 13.039 1.00 95.56 268 GLU A N 1
ATOM 2003 C CA . GLU A 1 268 ? -20.275 -2.923 14.210 1.00 95.56 268 GLU A CA 1
ATOM 2004 C C . GLU A 1 268 ? -19.550 -3.446 15.435 1.00 95.56 268 GLU A C 1
ATOM 2006 O O . GLU A 1 268 ? -18.760 -4.374 15.334 1.00 95.56 268 GLU A O 1
ATOM 2011 N N . PHE A 1 269 ? -19.848 -2.867 16.592 1.00 95.00 269 PHE A N 1
ATOM 2012 C CA . PHE A 1 269 ? -19.290 -3.243 17.885 1.00 95.00 269 PHE A CA 1
ATOM 2013 C C . PHE A 1 269 ? -20.441 -3.626 18.810 1.00 95.00 269 PHE A C 1
ATOM 2015 O O . PHE A 1 269 ? -21.445 -2.915 18.878 1.00 95.00 269 PHE A O 1
ATOM 2022 N N . GLY A 1 270 ? -20.319 -4.740 19.525 1.00 93.50 270 GLY A N 1
ATOM 2023 C CA . GLY A 1 270 ? -21.315 -5.139 20.521 1.00 93.50 270 GLY A CA 1
ATOM 2024 C C . GLY A 1 270 ? -22.533 -5.880 19.989 1.00 93.50 270 GLY A C 1
ATOM 2025 O O . GLY A 1 270 ? -23.419 -6.211 20.774 1.00 93.50 270 GLY A O 1
ATOM 2026 N N . ARG A 1 271 ? -22.610 -6.150 18.683 1.00 90.50 271 ARG A N 1
ATOM 2027 C CA . ARG A 1 271 ? -23.756 -6.830 18.072 1.00 90.50 271 ARG A CA 1
ATOM 2028 C C . ARG A 1 271 ? -23.358 -7.650 16.853 1.00 90.50 271 ARG A C 1
ATOM 2030 O O . ARG A 1 271 ? -22.393 -7.329 16.173 1.00 90.50 271 ARG A O 1
ATOM 2037 N N . ILE A 1 272 ? -24.185 -8.646 16.559 1.00 93.62 272 ILE A N 1
ATOM 2038 C CA . ILE A 1 272 ? -24.216 -9.367 15.288 1.00 93.62 272 ILE A CA 1
ATOM 2039 C C . ILE A 1 272 ? -25.574 -9.072 14.648 1.00 93.62 272 ILE A C 1
ATOM 2041 O O . ILE A 1 272 ? -26.608 -9.247 15.296 1.00 93.62 272 ILE A O 1
ATOM 2045 N N . ASP A 1 273 ? -25.585 -8.601 13.402 1.00 90.81 273 ASP A N 1
ATOM 2046 C CA . ASP A 1 273 ? -26.818 -8.340 12.658 1.00 90.81 273 ASP A CA 1
ATOM 2047 C C . ASP A 1 273 ? -27.163 -9.522 11.730 1.00 90.81 273 ASP A C 1
ATOM 2049 O O . ASP A 1 273 ? -26.508 -9.688 10.696 1.00 90.81 273 ASP A O 1
ATOM 2053 N N . PRO A 1 274 ? -28.182 -10.344 12.053 1.00 91.56 274 PRO A N 1
ATOM 2054 C CA . PRO A 1 274 ? -28.541 -11.505 11.238 1.00 91.56 274 PRO A CA 1
ATOM 2055 C C . PRO A 1 274 ? -29.047 -11.132 9.840 1.00 91.56 274 PRO A C 1
ATOM 2057 O O . PRO A 1 274 ? -29.061 -11.986 8.962 1.00 91.56 274 PRO A O 1
ATOM 2060 N N . ALA A 1 275 ? -29.428 -9.874 9.590 1.00 90.56 275 ALA A N 1
ATOM 2061 C CA . ALA A 1 275 ? -29.836 -9.430 8.259 1.00 90.56 275 ALA A CA 1
ATOM 2062 C C . ALA A 1 275 ? -28.650 -9.222 7.295 1.00 90.56 275 ALA A C 1
ATOM 2064 O O . ALA A 1 275 ? -28.865 -9.005 6.102 1.00 90.56 275 ALA A O 1
ATOM 2065 N N . LYS A 1 276 ? -27.401 -9.256 7.788 1.00 89.00 276 LYS A N 1
ATOM 2066 C CA . LYS A 1 276 ? -26.190 -9.015 6.981 1.00 89.00 276 LYS A CA 1
ATOM 2067 C C . LYS A 1 276 ? -25.523 -10.279 6.444 1.00 89.00 276 LYS A C 1
ATOM 2069 O O . LYS A 1 276 ? -24.598 -10.168 5.644 1.00 89.00 276 LYS A O 1
ATOM 2074 N N . PHE A 1 277 ? -25.978 -11.462 6.845 1.00 90.50 277 PHE A N 1
ATOM 2075 C CA . PHE A 1 277 ? -25.439 -12.733 6.368 1.00 90.50 277 PHE A CA 1
ATOM 2076 C C . PHE A 1 277 ? -26.551 -13.753 6.127 1.00 90.50 277 PHE A C 1
ATOM 2078 O O . PHE A 1 277 ? -27.684 -13.589 6.569 1.00 90.50 277 PHE A O 1
ATOM 2085 N N . LEU A 1 278 ? -26.226 -14.800 5.371 1.00 89.19 278 LEU A N 1
ATOM 2086 C CA . LEU A 1 278 ? -27.147 -15.887 5.053 1.00 89.19 278 LEU A CA 1
ATOM 2087 C C . LEU A 1 278 ? -26.770 -17.130 5.856 1.00 89.19 278 LEU A C 1
ATOM 2089 O O . LEU A 1 278 ? -25.592 -17.467 5.956 1.00 89.19 278 LEU A O 1
ATOM 2093 N N . GLY A 1 279 ? -27.776 -17.843 6.362 1.00 90.31 279 GLY A N 1
ATOM 2094 C CA . GLY A 1 279 ? -27.571 -19.075 7.123 1.00 90.31 279 GLY A CA 1
ATOM 2095 C C . GLY A 1 279 ? -26.980 -18.846 8.524 1.00 90.31 279 GLY A C 1
ATOM 2096 O O . GLY A 1 279 ? -26.961 -17.719 9.018 1.00 90.31 279 GLY A O 1
ATOM 2097 N N . PRO A 1 280 ? -26.550 -19.921 9.207 1.00 90.25 280 PRO A N 1
ATOM 2098 C CA . PRO A 1 280 ? -25.962 -19.827 10.538 1.00 90.25 280 PRO A CA 1
ATOM 2099 C C . PRO A 1 280 ? -24.520 -19.303 10.498 1.00 90.25 280 PRO A C 1
ATOM 2101 O O . PRO A 1 280 ? -23.755 -19.603 9.581 1.00 90.25 280 PRO A O 1
ATOM 2104 N N . LEU A 1 281 ? -24.127 -18.569 11.543 1.00 91.88 281 LEU A N 1
ATOM 2105 C CA . LEU A 1 281 ? -22.742 -18.144 11.733 1.00 91.88 281 LEU A CA 1
ATOM 2106 C C . LEU A 1 281 ? -21.865 -19.349 12.113 1.00 91.88 281 LEU A C 1
ATOM 2108 O O . LEU A 1 281 ? -22.213 -20.113 13.014 1.00 91.88 281 LEU A O 1
ATOM 2112 N N . SER A 1 282 ? -20.713 -19.488 11.456 1.00 91.44 282 SER A N 1
ATOM 2113 C CA . SER A 1 282 ? -19.697 -20.487 11.804 1.00 91.44 282 SER A CA 1
ATOM 2114 C C . SER A 1 282 ? -18.586 -19.834 12.621 1.00 91.44 282 SER A C 1
ATOM 2116 O O . SER A 1 282 ? -18.008 -18.836 12.196 1.00 91.44 282 SER A O 1
ATOM 2118 N N . TRP A 1 283 ? -18.285 -20.402 13.788 1.00 93.69 283 TRP A N 1
ATOM 2119 C CA . TRP A 1 283 ? -17.196 -19.951 14.654 1.00 93.69 283 TRP A CA 1
ATOM 2120 C C . TRP A 1 283 ? -15.967 -20.819 14.443 1.00 93.69 283 TRP A C 1
ATOM 2122 O O . TRP A 1 283 ? -16.071 -22.045 14.432 1.00 93.69 283 TRP A O 1
ATOM 2132 N N . VAL A 1 284 ? -14.807 -20.182 14.323 1.00 94.50 284 VAL A N 1
ATOM 2133 C CA . VAL A 1 284 ? -13.531 -20.869 14.123 1.00 94.50 284 VAL A CA 1
ATOM 2134 C C . VAL A 1 284 ? -12.523 -20.398 15.171 1.00 94.50 284 VAL A C 1
ATOM 2136 O O . VAL A 1 284 ? -12.541 -19.217 15.530 1.00 94.50 284 VAL A O 1
ATOM 2139 N N . PRO A 1 285 ? -11.662 -21.285 15.705 1.00 94.31 285 PRO A N 1
ATOM 2140 C CA . PRO A 1 285 ? -10.658 -20.883 16.682 1.00 94.31 285 PRO A CA 1
ATOM 2141 C C . PRO A 1 285 ? -9.676 -19.869 16.091 1.00 94.31 285 PRO A C 1
ATOM 2143 O O . PRO A 1 285 ? -9.131 -20.097 15.009 1.00 94.31 285 PRO A O 1
ATOM 2146 N N . ALA A 1 286 ? -9.429 -18.784 16.828 1.00 94.25 286 ALA A N 1
ATOM 2147 C CA . ALA A 1 286 ? -8.407 -17.803 16.489 1.00 94.25 286 ALA A CA 1
ATOM 2148 C C . ALA A 1 286 ? -7.117 -18.054 17.290 1.00 94.25 286 ALA A C 1
ATOM 2150 O O . ALA A 1 286 ? -7.168 -18.203 18.512 1.00 94.25 286 ALA A O 1
ATOM 2151 N N . ASP A 1 287 ? -5.965 -18.068 16.619 1.00 95.00 287 ASP A N 1
ATOM 2152 C CA . ASP A 1 287 ? -4.644 -18.021 17.252 1.00 95.00 287 ASP A CA 1
ATOM 2153 C C . ASP A 1 287 ? -4.186 -16.561 17.350 1.00 95.00 287 ASP A C 1
ATOM 2155 O O . ASP A 1 287 ? -3.984 -15.875 16.350 1.00 95.00 287 ASP A O 1
ATOM 2159 N N . THR A 1 288 ? -4.039 -16.075 18.580 1.00 95.19 288 THR A N 1
ATOM 2160 C CA . THR A 1 288 ? -3.700 -14.677 18.875 1.00 95.19 288 THR A CA 1
ATOM 2161 C C . THR A 1 288 ? -2.256 -14.523 19.352 1.00 95.19 288 THR A C 1
ATOM 2163 O O . THR A 1 288 ? -1.863 -13.446 19.802 1.00 95.19 288 THR A O 1
ATOM 2166 N N . SER A 1 289 ? -1.451 -15.592 19.298 1.00 94.50 289 SER A N 1
ATOM 2167 C CA . SER A 1 289 ? -0.105 -15.653 19.886 1.00 94.50 289 SER A CA 1
ATOM 2168 C C . SER A 1 289 ? 0.894 -14.682 19.255 1.00 94.50 289 SER A C 1
ATOM 2170 O O . SER A 1 289 ? 1.828 -14.246 19.927 1.00 94.50 289 SER A O 1
ATOM 2172 N N . LYS A 1 290 ? 0.689 -14.310 17.985 1.00 90.81 290 LYS A N 1
ATOM 2173 C CA . LYS A 1 290 ? 1.492 -13.296 17.278 1.00 90.81 290 LYS A CA 1
ATOM 2174 C C . LYS A 1 290 ? 0.843 -11.914 17.252 1.00 90.81 290 LYS A C 1
ATOM 2176 O O . LYS A 1 290 ? 1.337 -11.025 16.568 1.00 90.81 290 LYS A O 1
ATOM 2181 N N . GLY A 1 291 ? -0.269 -11.740 17.960 1.00 93.44 291 GLY A N 1
ATOM 2182 C CA . GLY A 1 291 ? -0.994 -10.480 18.039 1.00 93.44 291 GLY A CA 1
ATOM 2183 C C . GLY A 1 291 ? -1.912 -10.173 16.849 1.00 93.44 291 GLY A C 1
ATOM 2184 O O . GLY A 1 291 ? -2.448 -9.071 16.783 1.00 93.44 291 GLY A O 1
ATOM 2185 N N . PHE A 1 292 ? -2.135 -11.131 15.943 1.00 94.88 292 PHE A N 1
ATOM 2186 C CA . PHE A 1 292 ? -3.065 -11.020 14.811 1.00 94.88 292 PHE A CA 1
ATOM 2187 C C . PHE A 1 292 ? -4.317 -11.884 15.009 1.00 94.88 292 PHE A C 1
ATOM 2189 O O . PHE A 1 292 ? -4.324 -12.800 15.827 1.00 94.88 292 PHE A O 1
ATOM 2196 N N . TRP A 1 293 ? -5.356 -11.634 14.209 1.00 96.19 293 TRP A N 1
ATOM 2197 C CA . TRP A 1 293 ? -6.512 -12.526 14.069 1.00 96.19 293 TRP A CA 1
ATOM 2198 C C . TRP A 1 293 ? -6.164 -13.698 13.147 1.00 96.19 293 TRP A C 1
ATOM 2200 O O . TRP A 1 293 ? -6.468 -13.654 11.953 1.00 96.19 293 TRP A O 1
ATOM 2210 N N . GLN A 1 294 ? -5.468 -14.715 13.668 1.00 95.62 294 GLN A N 1
ATOM 2211 C CA . GLN A 1 294 ? -5.044 -15.852 12.850 1.00 95.62 294 GLN A CA 1
ATOM 2212 C C . GLN A 1 294 ? -6.051 -16.994 12.883 1.00 95.62 294 GLN A C 1
ATOM 2214 O O . GLN A 1 294 ? -6.553 -17.348 13.943 1.00 95.62 294 GLN A O 1
ATOM 2219 N N . VAL A 1 295 ? -6.298 -17.608 11.732 1.00 95.56 295 VAL A N 1
ATOM 2220 C CA . VAL A 1 295 ? -7.106 -18.822 11.597 1.00 95.56 295 VAL A CA 1
ATOM 2221 C C . VAL A 1 295 ? -6.295 -19.904 10.901 1.00 95.56 295 VAL A C 1
ATOM 2223 O O . VAL A 1 295 ? -5.506 -19.627 9.993 1.00 95.56 295 VAL A O 1
ATOM 2226 N N . SER A 1 296 ? -6.504 -21.155 11.309 1.00 94.31 296 SER A N 1
ATOM 2227 C CA . SER A 1 296 ? -5.891 -22.286 10.610 1.00 94.31 296 SER A CA 1
ATOM 2228 C C . SER A 1 296 ? -6.456 -22.430 9.194 1.00 94.31 296 SER A C 1
ATOM 2230 O O . SER A 1 296 ? -7.607 -22.092 8.940 1.00 94.31 296 SER A O 1
ATOM 2232 N N . THR A 1 297 ? -5.657 -22.921 8.255 1.00 92.44 297 THR A N 1
ATOM 2233 C CA . THR A 1 297 ? -6.093 -23.212 6.883 1.00 92.44 297 THR A CA 1
ATOM 2234 C C . THR A 1 297 ? -5.364 -24.447 6.371 1.00 92.44 297 THR A C 1
ATOM 2236 O O . THR A 1 297 ? -4.178 -24.621 6.643 1.00 92.44 297 THR A O 1
ATOM 2239 N N . SER A 1 298 ? -6.064 -25.339 5.676 1.00 89.62 298 SER A N 1
ATOM 2240 C CA . SER A 1 298 ? -5.543 -26.658 5.290 1.00 89.62 298 SER A CA 1
ATOM 2241 C C . SER A 1 298 ? -5.830 -27.053 3.840 1.00 89.62 298 SER A C 1
ATOM 2243 O O . SER A 1 298 ? -5.561 -28.185 3.432 1.00 89.62 298 SER A O 1
ATOM 2245 N N . GLY A 1 299 ? -6.360 -26.144 3.022 1.00 86.81 299 GLY A N 1
ATOM 2246 C CA . GLY A 1 299 ? -6.610 -26.439 1.617 1.00 86.81 299 GLY A CA 1
ATOM 2247 C C . GLY A 1 299 ? -7.512 -25.441 0.909 1.00 86.81 299 GLY A C 1
ATOM 2248 O O . GLY A 1 299 ? -7.972 -24.451 1.479 1.00 86.81 299 GLY A O 1
ATOM 2249 N N . PHE A 1 300 ? -7.760 -25.734 -0.364 1.00 90.19 300 PHE A N 1
ATOM 2250 C CA . PHE A 1 300 ? -8.609 -24.938 -1.242 1.00 90.19 300 PHE A CA 1
ATOM 2251 C C . PHE A 1 300 ? -9.301 -25.814 -2.294 1.00 90.19 300 PHE A C 1
ATOM 2253 O O . PHE A 1 300 ? -8.880 -26.940 -2.572 1.00 90.19 300 PHE A O 1
ATOM 2260 N N . VAL A 1 301 ? -10.366 -25.286 -2.895 1.00 90.25 301 VAL A N 1
ATOM 2261 C CA . VAL A 1 301 ? -11.096 -25.898 -4.010 1.00 90.25 301 VAL A CA 1
ATOM 2262 C C . VAL A 1 301 ? -11.241 -24.874 -5.127 1.00 90.25 301 VAL A C 1
ATOM 2264 O O . VAL A 1 301 ? -11.646 -23.736 -4.888 1.00 90.25 301 VAL A O 1
ATOM 2267 N N . VAL A 1 302 ? -10.955 -25.287 -6.360 1.00 89.19 302 VAL A N 1
ATOM 2268 C CA . VAL A 1 302 ? -11.158 -24.462 -7.557 1.00 89.19 302 VAL A CA 1
ATOM 2269 C C . VAL A 1 302 ? -11.697 -25.313 -8.703 1.00 89.19 302 VAL A C 1
ATOM 2271 O O . VAL A 1 302 ? -11.188 -26.399 -8.985 1.00 89.19 302 VAL A O 1
ATOM 2274 N N . GLY A 1 303 ? -12.760 -24.844 -9.362 1.00 78.56 303 GLY A N 1
ATOM 2275 C CA . GLY A 1 303 ? -13.361 -25.546 -10.506 1.00 78.56 303 GLY A CA 1
ATOM 2276 C C . GLY A 1 303 ? -13.753 -27.004 -10.216 1.00 78.56 303 GLY A C 1
ATOM 2277 O O . GLY A 1 303 ? -13.605 -27.857 -11.086 1.00 78.56 303 GLY A O 1
ATOM 2278 N N . GLY A 1 304 ? -14.169 -27.306 -8.980 1.00 79.00 304 GLY A N 1
ATOM 2279 C CA . GLY A 1 304 ? -14.517 -28.659 -8.523 1.00 79.00 304 GLY A CA 1
ATOM 2280 C C . GLY A 1 304 ? -13.334 -29.551 -8.115 1.00 79.00 304 GLY A C 1
ATOM 2281 O O . GLY A 1 304 ? -13.560 -30.627 -7.573 1.00 79.00 304 GLY A O 1
ATOM 2282 N N . GLY A 1 305 ? -12.084 -29.123 -8.327 1.00 81.81 305 GLY A N 1
ATOM 2283 C CA . GLY A 1 305 ? -10.892 -29.833 -7.855 1.00 81.81 305 GLY A CA 1
ATOM 2284 C C . GLY A 1 305 ? -10.503 -29.400 -6.443 1.00 81.81 305 GLY A C 1
ATOM 2285 O O . GLY A 1 305 ? -10.315 -28.207 -6.208 1.00 81.81 305 GLY A O 1
ATOM 2286 N N . GLN A 1 306 ? -10.375 -30.355 -5.518 1.00 83.06 306 GLN A N 1
ATOM 2287 C CA . GLN A 1 306 ? -9.974 -30.116 -4.129 1.00 83.06 306 GLN A CA 1
ATOM 2288 C C . GLN A 1 306 ? -8.494 -30.446 -3.919 1.00 83.06 306 GLN A C 1
ATOM 2290 O O . GLN A 1 306 ? -8.046 -31.544 -4.247 1.00 83.06 306 GLN A O 1
ATOM 2295 N N . THR A 1 307 ? -7.761 -29.519 -3.303 1.00 83.56 307 THR A N 1
ATOM 2296 C CA . THR A 1 307 ? -6.355 -29.695 -2.927 1.00 83.56 307 THR A CA 1
ATOM 2297 C C . THR A 1 307 ? -6.210 -29.527 -1.422 1.00 83.56 307 THR A C 1
ATOM 2299 O O . THR A 1 307 ? -6.587 -28.496 -0.860 1.00 83.56 307 THR A O 1
ATOM 2302 N N . ARG A 1 308 ? -5.635 -30.538 -0.766 1.00 84.69 308 ARG A N 1
ATOM 2303 C CA . ARG A 1 308 ? -5.277 -30.484 0.654 1.00 84.69 308 ARG A CA 1
ATOM 2304 C C . ARG A 1 308 ? -3.817 -30.068 0.794 1.00 84.69 308 ARG A C 1
ATOM 2306 O O . ARG A 1 308 ? -2.962 -30.570 0.070 1.00 84.69 308 ARG A O 1
ATOM 2313 N N . LEU A 1 309 ? -3.544 -29.165 1.723 1.00 84.00 309 LEU A N 1
ATOM 2314 C CA . LEU A 1 309 ? -2.218 -28.644 2.034 1.00 84.00 309 LEU A CA 1
ATOM 2315 C C . LEU A 1 309 ? -1.867 -28.963 3.494 1.00 84.00 309 LEU A C 1
ATOM 2317 O O . LEU A 1 309 ? -2.767 -29.231 4.298 1.00 84.00 309 LEU A O 1
ATOM 2321 N N . PRO A 1 310 ? -0.576 -28.939 3.869 1.00 86.50 310 PRO A N 1
ATOM 2322 C CA . PRO A 1 310 ? -0.197 -28.893 5.274 1.00 86.50 310 PRO A CA 1
ATOM 2323 C C . PRO A 1 310 ? -0.912 -27.736 5.975 1.00 86.50 310 PRO A C 1
ATOM 2325 O O . PRO A 1 310 ? -1.017 -26.644 5.415 1.00 86.50 310 PRO A O 1
ATOM 2328 N N . THR A 1 311 ? -1.401 -27.973 7.194 1.00 87.06 311 THR A N 1
ATOM 2329 C CA . THR A 1 311 ? -2.086 -26.933 7.962 1.00 87.06 311 THR A CA 1
ATOM 2330 C C . THR A 1 311 ? -1.154 -25.744 8.183 1.00 87.06 311 THR A C 1
ATOM 2332 O O . THR A 1 311 ? -0.072 -25.884 8.753 1.00 87.06 311 THR A O 1
ATOM 2335 N N . ALA A 1 312 ? -1.599 -24.572 7.751 1.00 88.81 312 ALA A N 1
ATOM 2336 C CA . ALA A 1 312 ? -0.934 -23.291 7.915 1.00 88.81 312 ALA A CA 1
ATOM 2337 C C . ALA A 1 312 ? -1.821 -22.328 8.720 1.00 88.81 312 ALA A C 1
ATOM 2339 O O . ALA A 1 312 ? -2.918 -22.681 9.156 1.00 88.81 312 ALA A O 1
ATOM 2340 N N . GLN A 1 313 ? -1.330 -21.108 8.928 1.00 91.06 313 GLN A N 1
ATOM 2341 C CA . GLN A 1 313 ? -2.075 -20.017 9.553 1.00 91.06 313 GLN A CA 1
ATOM 2342 C C . GLN A 1 313 ? -2.264 -18.886 8.542 1.00 91.06 313 GLN A C 1
ATOM 2344 O O . GLN A 1 313 ? -1.313 -18.511 7.857 1.00 91.06 313 GLN A O 1
ATOM 2349 N N . ALA A 1 314 ? -3.467 -18.326 8.488 1.00 91.94 314 ALA A N 1
ATOM 2350 C CA . ALA A 1 314 ? -3.817 -17.143 7.710 1.00 91.94 314 ALA A CA 1
ATOM 2351 C C . ALA A 1 314 ? -4.266 -16.021 8.650 1.00 91.94 314 ALA A C 1
ATOM 2353 O O . ALA A 1 314 ? -4.792 -16.301 9.721 1.00 91.94 314 ALA A O 1
ATOM 2354 N N . ILE A 1 315 ? -4.066 -14.761 8.262 1.00 93.06 315 ILE A N 1
ATOM 2355 C CA . ILE A 1 315 ? -4.518 -13.593 9.031 1.00 93.06 315 ILE A CA 1
ATOM 2356 C C . ILE A 1 315 ? -5.791 -13.042 8.390 1.00 93.06 315 ILE A C 1
ATOM 2358 O O . ILE A 1 315 ? -5.854 -12.885 7.172 1.00 93.06 315 ILE A O 1
ATOM 2362 N N . VAL A 1 316 ? -6.789 -12.715 9.209 1.00 94.94 316 VAL A N 1
ATOM 2363 C CA . VAL A 1 316 ? -7.978 -11.969 8.780 1.00 94.94 316 VAL A CA 1
ATOM 2364 C C . VAL A 1 316 ? -7.689 -10.471 8.911 1.00 94.94 316 VAL A C 1
ATOM 2366 O O . VAL A 1 316 ? -7.751 -9.907 10.005 1.00 94.94 316 VAL A O 1
ATOM 2369 N N . ASP A 1 317 ? -7.336 -9.838 7.792 1.00 94.25 317 ASP A N 1
ATOM 2370 C CA . ASP A 1 317 ? -6.829 -8.462 7.739 1.00 94.25 317 ASP A CA 1
ATOM 2371 C C . ASP A 1 317 ? -7.694 -7.546 6.862 1.00 94.25 317 ASP A C 1
ATOM 2373 O O . ASP A 1 317 ? -7.686 -7.651 5.637 1.00 94.25 317 ASP A O 1
ATOM 2377 N N . THR A 1 318 ? -8.410 -6.612 7.487 1.00 95.12 318 THR A N 1
ATOM 2378 C CA . THR A 1 318 ? -9.224 -5.607 6.791 1.00 95.12 318 THR A CA 1
ATOM 2379 C C . THR A 1 318 ? -8.419 -4.449 6.204 1.00 95.12 318 THR A C 1
ATOM 2381 O O . THR A 1 318 ? -8.946 -3.709 5.376 1.00 95.12 318 THR A O 1
ATOM 2384 N N . GLY A 1 319 ? -7.161 -4.273 6.618 1.00 88.56 319 GLY A N 1
ATOM 2385 C CA . GLY A 1 319 ? -6.258 -3.231 6.129 1.00 88.56 319 GLY A CA 1
ATOM 2386 C C . GLY A 1 319 ? -5.320 -3.696 5.014 1.00 88.56 319 GLY A C 1
ATOM 2387 O O . GLY A 1 319 ? -4.308 -3.037 4.772 1.00 88.56 319 GLY A O 1
ATOM 2388 N N . THR A 1 320 ? -5.600 -4.834 4.372 1.00 86.50 320 THR A N 1
ATOM 2389 C CA . THR A 1 320 ? -4.877 -5.322 3.188 1.00 86.50 320 THR A CA 1
ATOM 2390 C C . THR A 1 320 ? -5.840 -5.505 2.017 1.00 86.50 320 THR A C 1
ATOM 2392 O O . THR A 1 320 ? -6.886 -6.133 2.146 1.00 86.50 320 THR A O 1
ATOM 2395 N N . THR A 1 321 ? -5.456 -4.982 0.852 1.00 87.38 321 THR A N 1
ATOM 2396 C CA . THR A 1 321 ? -6.294 -4.931 -0.354 1.00 87.38 321 THR A CA 1
ATOM 2397 C C . THR A 1 321 ? -6.486 -6.286 -1.040 1.00 87.38 321 THR A C 1
ATOM 2399 O O . THR A 1 321 ? -7.580 -6.610 -1.504 1.00 87.38 321 THR A O 1
ATOM 2402 N N . LEU A 1 322 ? -5.407 -7.064 -1.174 1.00 88.69 322 LEU A N 1
ATOM 2403 C CA . LEU A 1 322 ? -5.388 -8.330 -1.912 1.00 88.69 322 LEU A CA 1
ATOM 2404 C C . LEU A 1 322 ? -5.493 -9.528 -0.964 1.00 88.69 322 LEU A C 1
ATOM 2406 O O . LEU A 1 322 ? -5.105 -9.462 0.197 1.00 88.69 322 LEU A O 1
ATOM 2410 N N . MET A 1 323 ? -5.932 -10.674 -1.484 1.00 90.25 323 MET A N 1
ATOM 2411 C CA . MET A 1 323 ? -5.810 -11.941 -0.763 1.00 90.25 323 MET A CA 1
ATOM 2412 C C . MET A 1 323 ? -4.481 -12.605 -1.123 1.00 90.25 323 MET A C 1
ATOM 2414 O O . MET A 1 323 ? -4.301 -13.092 -2.242 1.00 90.25 323 MET A O 1
ATOM 2418 N N . LEU A 1 324 ? -3.553 -12.633 -0.170 1.00 87.69 324 LEU A N 1
ATOM 2419 C CA . LEU A 1 324 ? -2.276 -13.314 -0.337 1.00 87.69 324 LEU A CA 1
ATOM 2420 C C . LEU A 1 324 ? -2.395 -14.758 0.122 1.00 87.69 324 LEU A C 1
ATOM 2422 O O . LEU A 1 324 ? -2.866 -15.052 1.217 1.00 87.69 324 LEU A O 1
ATOM 2426 N N . VAL A 1 325 ? -1.945 -15.656 -0.742 1.00 89.00 325 VAL A N 1
ATOM 2427 C CA . VAL A 1 325 ? -2.006 -17.100 -0.539 1.00 89.00 325 VAL A CA 1
ATOM 2428 C C . VAL A 1 325 ? -0.655 -17.720 -0.862 1.00 89.00 325 VAL A C 1
ATOM 2430 O O . VAL A 1 325 ? 0.200 -17.085 -1.485 1.00 89.00 325 VAL A O 1
ATOM 2433 N N . SER A 1 326 ? -0.457 -18.970 -0.449 1.00 87.31 326 SER A N 1
ATOM 2434 C CA . SER A 1 326 ? 0.756 -19.701 -0.799 1.00 87.31 326 SER A CA 1
ATOM 2435 C C . SER A 1 326 ? 0.879 -19.887 -2.316 1.00 87.31 326 SER A C 1
ATOM 2437 O O . SER A 1 326 ? -0.101 -19.792 -3.069 1.00 87.31 326 SER A O 1
ATOM 2439 N N . LYS A 1 327 ? 2.099 -20.179 -2.778 1.00 85.62 327 LYS A N 1
ATOM 2440 C CA . LYS A 1 327 ? 2.376 -20.415 -4.198 1.00 85.62 327 LYS A CA 1
ATOM 2441 C C . LYS A 1 327 ? 1.523 -21.560 -4.751 1.00 85.62 327 LYS A C 1
ATOM 2443 O O . LYS A 1 327 ? 1.007 -21.439 -5.854 1.00 85.62 327 LYS A O 1
ATOM 2448 N N . GLU A 1 328 ? 1.315 -22.613 -3.966 1.00 87.12 328 GLU A N 1
ATOM 2449 C CA . GLU A 1 328 ? 0.524 -23.794 -4.327 1.00 87.12 328 GLU A CA 1
ATOM 2450 C C . GLU A 1 328 ? -0.945 -23.438 -4.578 1.00 87.12 328 GLU A C 1
ATOM 2452 O O . GLU A 1 328 ? -1.527 -23.888 -5.566 1.00 87.12 328 GLU A O 1
ATOM 2457 N N . ILE A 1 329 ? -1.536 -22.594 -3.722 1.00 89.88 329 ILE A N 1
ATOM 2458 C CA . ILE A 1 329 ? -2.912 -22.106 -3.901 1.00 89.88 329 ILE A CA 1
ATOM 2459 C C . ILE A 1 329 ? -2.993 -21.221 -5.145 1.00 89.88 329 ILE A C 1
ATOM 2461 O O . ILE A 1 329 ? -3.877 -21.403 -5.982 1.00 89.88 329 ILE A O 1
ATOM 2465 N N . SER A 1 330 ? -2.054 -20.281 -5.286 1.00 91.44 330 SER A N 1
ATOM 2466 C CA . SER A 1 330 ? -1.986 -19.369 -6.430 1.00 91.44 330 SER A CA 1
ATOM 2467 C C . SER A 1 330 ? -1.869 -20.137 -7.753 1.00 91.44 330 SER A C 1
ATOM 2469 O O . SER A 1 330 ? -2.702 -19.952 -8.639 1.00 91.44 330 SER A O 1
ATOM 2471 N N . ASP A 1 331 ? -0.895 -21.040 -7.879 1.00 89.75 331 ASP A N 1
ATOM 2472 C CA . ASP A 1 331 ? -0.693 -21.849 -9.086 1.00 89.75 331 ASP A CA 1
ATOM 2473 C C . ASP A 1 331 ? -1.893 -22.753 -9.371 1.00 89.75 331 ASP A C 1
ATOM 2475 O O . ASP A 1 331 ? -2.364 -22.808 -10.505 1.00 89.75 331 ASP A O 1
ATOM 2479 N N . GLY A 1 332 ? -2.422 -23.436 -8.351 1.00 90.69 332 GLY A N 1
ATOM 2480 C CA . GLY A 1 332 ? -3.560 -24.336 -8.519 1.00 90.69 332 GLY A CA 1
ATOM 2481 C C . GLY A 1 332 ? -4.823 -23.613 -8.984 1.00 90.69 332 GLY A C 1
ATOM 2482 O O . GLY A 1 332 ? -5.547 -24.134 -9.833 1.00 90.69 332 GLY A O 1
ATOM 2483 N N . TYR A 1 333 ? -5.065 -22.399 -8.480 1.00 94.50 333 TYR A N 1
ATOM 2484 C CA . TYR A 1 333 ? -6.162 -21.549 -8.935 1.00 94.50 333 TYR A CA 1
ATOM 2485 C C . TYR A 1 333 ? -5.973 -21.114 -10.392 1.00 94.50 333 TYR A C 1
ATOM 2487 O O . TYR A 1 333 ? -6.835 -21.364 -11.237 1.00 94.50 333 TYR A O 1
ATOM 2495 N N . TYR A 1 334 ? -4.834 -20.497 -10.714 1.00 94.00 334 TYR A N 1
ATOM 2496 C CA . TYR A 1 334 ? -4.614 -19.928 -12.043 1.00 94.00 334 TYR A CA 1
ATOM 2497 C C . TYR A 1 334 ? -4.369 -20.980 -13.132 1.00 94.00 334 TYR A C 1
ATOM 2499 O O . TYR A 1 334 ? -4.633 -20.701 -14.297 1.00 94.00 334 TYR A O 1
ATOM 2507 N N . ALA A 1 335 ? -4.010 -22.219 -12.780 1.00 92.75 335 ALA A N 1
ATOM 2508 C CA . ALA A 1 335 ? -4.016 -23.350 -13.711 1.00 92.75 335 ALA A CA 1
ATOM 2509 C C . ALA A 1 335 ? -5.413 -23.651 -14.293 1.00 92.75 335 ALA A C 1
ATOM 2511 O O . ALA A 1 335 ? -5.524 -24.309 -15.327 1.00 92.75 335 ALA A O 1
ATOM 2512 N N . LYS A 1 336 ? -6.493 -23.179 -13.650 1.00 93.50 336 LYS A N 1
ATOM 2513 C CA . LYS A 1 336 ? -7.871 -23.272 -14.163 1.00 93.50 336 LYS A CA 1
ATOM 2514 C C . LYS A 1 336 ? -8.305 -22.060 -14.987 1.00 93.50 336 LYS A C 1
ATOM 2516 O O . LYS A 1 336 ? -9.449 -22.025 -15.432 1.00 93.50 336 LYS A O 1
ATOM 2521 N N . VAL A 1 337 ? -7.427 -21.081 -15.201 1.00 94.69 337 VAL A N 1
ATOM 2522 C CA . VAL A 1 337 ? -7.726 -19.850 -15.939 1.00 94.69 337 VAL A CA 1
ATOM 2523 C C . VAL A 1 337 ? -6.901 -19.832 -17.231 1.00 94.69 337 VAL A C 1
ATOM 2525 O O . VAL A 1 337 ? -5.704 -19.547 -17.189 1.00 94.69 337 VAL A O 1
ATOM 2528 N N . PRO A 1 338 ? -7.504 -20.127 -18.399 1.00 91.94 338 PRO A N 1
ATOM 2529 C CA . PRO A 1 338 ? -6.789 -20.105 -19.672 1.00 91.94 338 PRO A CA 1
ATOM 2530 C C . PRO A 1 338 ? -6.105 -18.758 -19.934 1.00 91.94 338 PRO A C 1
ATOM 2532 O O . PRO A 1 338 ? -6.723 -17.698 -19.831 1.00 91.94 338 PRO A O 1
ATOM 2535 N N . GLY A 1 339 ? -4.817 -18.810 -20.277 1.00 86.62 339 GLY A N 1
ATOM 2536 C CA . GLY A 1 339 ? -3.990 -17.628 -20.531 1.00 86.62 339 GLY A CA 1
ATOM 2537 C C . GLY A 1 339 ? -3.483 -16.913 -19.275 1.00 86.62 339 GLY A C 1
ATOM 2538 O O . GLY A 1 339 ? -2.786 -15.907 -19.409 1.00 86.62 339 GLY A O 1
ATOM 2539 N N . ALA A 1 340 ? -3.804 -17.396 -18.069 1.00 92.06 340 ALA A N 1
ATOM 2540 C CA . ALA A 1 340 ? -3.196 -16.864 -16.860 1.00 92.06 340 ALA A CA 1
ATOM 2541 C C . ALA A 1 340 ? -1.698 -17.188 -16.813 1.00 92.06 340 ALA A C 1
ATOM 2543 O O . ALA A 1 340 ? -1.274 -18.301 -17.122 1.00 92.06 340 ALA A O 1
ATOM 2544 N N . ARG A 1 341 ? -0.892 -16.204 -16.418 1.00 87.44 341 ARG A N 1
ATOM 2545 C CA . ARG A 1 341 ? 0.567 -16.317 -16.343 1.00 87.44 341 ARG A CA 1
ATOM 2546 C C . ARG A 1 341 ? 1.135 -15.390 -15.279 1.00 87.44 341 ARG A C 1
ATOM 2548 O O . ARG A 1 341 ? 0.581 -14.319 -15.035 1.00 87.44 341 ARG A O 1
ATOM 2555 N N . ARG A 1 342 ? 2.254 -15.782 -14.669 1.00 82.50 342 ARG A N 1
ATOM 2556 C CA . ARG A 1 342 ? 3.073 -14.835 -13.901 1.00 82.50 342 ARG A CA 1
ATOM 2557 C C . ARG A 1 342 ? 3.753 -13.891 -14.885 1.00 82.50 342 ARG A C 1
ATOM 2559 O O . ARG A 1 342 ? 4.229 -14.338 -15.926 1.00 82.50 342 ARG A O 1
ATOM 2566 N N . THR A 1 343 ? 3.748 -12.601 -14.587 1.00 67.56 343 THR A N 1
ATOM 2567 C CA . THR A 1 343 ? 4.445 -11.595 -15.389 1.00 67.56 343 THR A CA 1
ATOM 2568 C C . THR A 1 343 ? 5.006 -10.520 -14.463 1.00 67.56 343 THR A C 1
ATOM 2570 O O . THR A 1 343 ? 4.249 -9.983 -13.641 1.00 67.56 343 THR A O 1
ATOM 2573 N N . PRO A 1 344 ? 6.296 -10.160 -14.601 1.00 61.84 344 PRO A N 1
ATOM 2574 C CA . PRO A 1 344 ? 6.865 -9.020 -13.896 1.00 61.84 344 PRO A CA 1
ATOM 2575 C C . PRO A 1 344 ? 6.079 -7.740 -14.171 1.00 61.84 344 PRO A C 1
ATOM 2577 O O . PRO A 1 344 ? 5.949 -6.912 -13.293 1.00 61.84 344 PRO A O 1
ATOM 2580 N N . ALA A 1 345 ? 5.434 -7.579 -15.328 1.00 60.12 345 ALA A N 1
ATOM 2581 C CA . ALA A 1 345 ? 4.619 -6.391 -15.591 1.00 60.12 345 ALA A CA 1
ATOM 2582 C C . ALA A 1 345 ? 3.404 -6.232 -14.649 1.00 60.12 345 ALA A C 1
ATOM 2584 O O . ALA A 1 345 ? 2.898 -5.125 -14.483 1.00 60.12 345 ALA A O 1
ATOM 2585 N N . ALA A 1 346 ? 2.934 -7.323 -14.038 1.00 66.75 346 ALA A N 1
ATOM 2586 C CA . ALA A 1 346 ? 1.844 -7.329 -13.062 1.00 66.75 346 ALA A CA 1
ATOM 2587 C C . ALA A 1 346 ? 2.330 -7.590 -11.628 1.00 66.75 346 ALA A C 1
ATOM 2589 O O . ALA A 1 346 ? 1.502 -7.694 -10.722 1.00 66.75 346 ALA A O 1
ATOM 2590 N N . GLY A 1 347 ? 3.643 -7.730 -11.412 1.00 69.19 347 GLY A N 1
ATOM 2591 C CA . GLY A 1 347 ? 4.224 -8.068 -10.108 1.00 69.19 347 GLY A CA 1
ATOM 2592 C C . GLY A 1 347 ? 3.789 -9.425 -9.564 1.00 69.19 347 GLY A C 1
ATOM 2593 O O . GLY A 1 347 ? 3.977 -9.717 -8.388 1.00 69.19 347 GLY A O 1
ATOM 2594 N N . GLY A 1 348 ? 3.167 -10.261 -10.395 1.00 81.31 348 GLY A N 1
ATOM 2595 C CA . GLY A 1 348 ? 2.462 -11.452 -9.952 1.00 81.31 348 GLY A CA 1
ATOM 2596 C C . GLY A 1 348 ? 1.647 -12.081 -11.074 1.00 81.31 348 GLY A C 1
ATOM 2597 O O . GLY A 1 348 ? 2.086 -12.146 -12.221 1.00 81.31 348 GLY A O 1
ATOM 2598 N N . MET A 1 349 ? 0.463 -12.592 -10.738 1.00 87.44 349 MET A N 1
ATOM 2599 C CA . MET A 1 349 ? -0.412 -13.279 -11.691 1.00 87.44 349 MET A CA 1
ATOM 2600 C C . MET A 1 349 ? -1.239 -12.289 -12.516 1.00 87.44 349 MET A C 1
ATOM 2602 O O . MET A 1 349 ? -1.980 -11.478 -11.966 1.00 87.44 349 MET A O 1
ATOM 2606 N N . ALA A 1 350 ? -1.169 -12.427 -13.836 1.00 87.94 350 ALA A N 1
ATOM 2607 C CA . ALA A 1 350 ? -2.038 -11.775 -14.807 1.00 87.94 350 ALA A CA 1
ATOM 2608 C C . ALA A 1 350 ? -2.896 -12.810 -15.544 1.00 87.94 350 ALA A C 1
ATOM 2610 O O . ALA A 1 350 ? -2.552 -13.991 -15.603 1.00 87.94 350 ALA A O 1
ATOM 2611 N N . PHE A 1 351 ? -4.005 -12.366 -16.134 1.00 90.94 351 PHE A N 1
ATOM 2612 C CA . PHE A 1 351 ? -4.889 -13.186 -16.963 1.00 90.94 351 PHE A CA 1
ATOM 2613 C C . PHE A 1 351 ? -5.578 -12.326 -18.042 1.00 90.94 351 PHE A C 1
ATOM 2615 O O . PHE A 1 351 ? -5.680 -11.105 -17.876 1.00 90.94 351 PHE A O 1
ATOM 2622 N N . PRO A 1 352 ? -6.063 -12.921 -19.151 1.00 89.44 352 PRO A N 1
ATOM 2623 C CA . PRO A 1 352 ? -6.777 -12.186 -20.192 1.00 89.44 352 PRO A CA 1
ATOM 2624 C C . PRO A 1 352 ? -8.018 -11.485 -19.633 1.00 89.44 352 PRO A C 1
ATOM 2626 O O . PRO A 1 352 ? -8.812 -12.091 -18.922 1.00 89.44 352 PRO A O 1
ATOM 2629 N N . CYS A 1 353 ? -8.244 -10.216 -19.982 1.00 86.12 353 CYS A N 1
ATOM 2630 C CA . CYS A 1 353 ? -9.367 -9.435 -19.435 1.00 86.12 353 CYS A CA 1
ATOM 2631 C C . CYS A 1 353 ? -10.760 -10.014 -19.753 1.00 86.12 353 CYS A C 1
ATOM 2633 O O . CYS A 1 353 ? -11.731 -9.641 -19.101 1.00 86.12 353 CYS A O 1
ATOM 2635 N N . ASN A 1 354 ? -10.866 -10.874 -20.768 1.00 88.62 354 ASN A N 1
ATOM 2636 C CA . ASN A 1 354 ? -12.086 -11.585 -21.148 1.00 88.62 354 ASN A CA 1
ATOM 2637 C C . ASN A 1 354 ? -12.207 -12.978 -20.498 1.00 88.62 354 ASN A C 1
ATOM 2639 O O . ASN A 1 354 ? -13.177 -13.684 -20.768 1.00 88.62 354 ASN A O 1
ATOM 2643 N N . ALA A 1 355 ? -11.240 -13.392 -19.674 1.00 92.69 355 ALA A N 1
ATOM 2644 C CA . ALA A 1 355 ? -11.301 -14.663 -18.973 1.00 92.69 355 ALA A CA 1
ATOM 2645 C C . ALA A 1 355 ? -12.431 -14.649 -17.937 1.00 92.69 355 ALA A C 1
ATOM 2647 O O . ALA A 1 355 ? -12.624 -13.679 -17.200 1.00 92.69 355 ALA A O 1
ATOM 2648 N N . THR A 1 356 ? -13.157 -15.761 -17.853 1.00 93.81 356 THR A N 1
ATOM 2649 C CA . THR A 1 356 ? -14.102 -15.997 -16.760 1.00 93.81 356 THR A CA 1
ATOM 2650 C C . THR A 1 356 ? -13.346 -16.646 -15.613 1.00 93.81 356 THR A C 1
ATOM 2652 O O . THR A 1 356 ? -12.824 -17.750 -15.757 1.00 93.81 356 THR A O 1
ATOM 2655 N N . LEU A 1 357 ? -13.261 -15.947 -14.486 1.00 95.56 357 LEU A N 1
ATOM 2656 C CA . LEU A 1 357 ? -12.582 -16.453 -13.300 1.00 95.56 357 LEU A CA 1
ATOM 2657 C C . LEU A 1 357 ? -13.498 -17.412 -12.523 1.00 95.56 357 LEU A C 1
ATOM 2659 O O . LEU A 1 357 ? -14.647 -17.045 -12.258 1.00 95.56 357 LEU A O 1
ATOM 2663 N N . PRO A 1 358 ? -13.024 -18.617 -12.149 1.00 95.50 358 PRO A N 1
ATOM 2664 C CA . PRO A 1 358 ? -13.779 -19.512 -11.284 1.00 95.50 358 PRO A CA 1
ATOM 2665 C C . PRO A 1 358 ? -13.835 -18.961 -9.857 1.00 95.50 358 PRO A C 1
ATOM 2667 O O . PRO A 1 358 ? -13.008 -18.149 -9.450 1.00 95.50 358 PRO A O 1
ATOM 2670 N N . ASP A 1 359 ? -14.788 -19.438 -9.066 1.00 95.94 359 ASP A N 1
ATOM 2671 C CA . ASP A 1 359 ? -14.748 -19.173 -7.632 1.00 95.94 359 ASP A CA 1
ATOM 2672 C C . ASP A 1 359 ? -13.627 -19.969 -6.968 1.00 95.94 359 ASP A C 1
ATOM 2674 O O . ASP A 1 359 ? -13.327 -21.105 -7.354 1.00 95.94 359 ASP A O 1
ATOM 2678 N N . LEU A 1 360 ? -13.051 -19.375 -5.929 1.00 95.12 360 LEU A N 1
ATOM 2679 C CA . LEU A 1 360 ? -12.110 -20.032 -5.040 1.00 95.12 360 LEU A CA 1
ATOM 2680 C C . LEU A 1 360 ? -12.822 -20.338 -3.726 1.00 95.12 360 LEU A C 1
ATOM 2682 O O . LEU A 1 360 ? -13.343 -19.433 -3.074 1.00 95.12 360 LEU A O 1
ATOM 2686 N N . LEU A 1 361 ? -12.826 -21.604 -3.322 1.00 94.75 361 LEU A N 1
ATOM 2687 C CA . LEU A 1 361 ? -13.203 -21.983 -1.966 1.00 94.75 361 LEU A CA 1
ATOM 2688 C C . LEU A 1 361 ? -11.929 -22.187 -1.155 1.00 94.75 361 LEU A C 1
ATOM 2690 O O . LEU A 1 361 ? -11.039 -22.913 -1.592 1.00 94.75 361 LEU A O 1
ATOM 2694 N N . ILE A 1 362 ? -11.836 -21.566 0.012 1.00 92.62 362 ILE A N 1
ATOM 2695 C CA . ILE A 1 362 ? -10.678 -21.668 0.898 1.00 92.62 362 ILE A CA 1
ATOM 2696 C C . ILE A 1 362 ? -11.119 -22.156 2.272 1.00 92.62 362 ILE A C 1
ATOM 2698 O O . ILE A 1 362 ? -12.165 -21.751 2.782 1.00 92.62 362 ILE A O 1
ATOM 2702 N N . ASP A 1 363 ? -10.326 -23.046 2.857 1.00 92.44 363 ASP A N 1
ATOM 2703 C CA . ASP A 1 363 ? -10.501 -23.438 4.248 1.00 92.44 363 ASP A CA 1
ATOM 2704 C C . ASP A 1 363 ? -10.058 -22.300 5.175 1.00 92.44 363 ASP A C 1
ATOM 2706 O O . ASP A 1 363 ? -8.930 -21.814 5.086 1.00 92.44 363 ASP A O 1
ATOM 2710 N N . ALA A 1 364 ? -10.940 -21.896 6.078 1.00 92.06 364 ALA A N 1
ATOM 2711 C CA . ALA A 1 364 ? -10.681 -20.955 7.151 1.00 92.06 364 ALA A CA 1
ATOM 2712 C C . ALA A 1 364 ? -11.171 -21.595 8.451 1.00 92.06 364 ALA A C 1
ATOM 2714 O O . ALA A 1 364 ? -12.337 -21.486 8.808 1.00 92.06 364 ALA A O 1
ATOM 2715 N N . GLY A 1 365 ? -10.292 -22.321 9.133 1.00 89.50 365 GLY A N 1
ATOM 2716 C CA . GLY A 1 365 ? -10.553 -22.957 10.420 1.00 89.50 365 GLY A CA 1
ATOM 2717 C C . GLY A 1 365 ? -11.616 -24.053 10.377 1.00 89.50 365 GLY A C 1
ATOM 2718 O O . GLY A 1 365 ? -12.363 -24.205 11.340 1.00 89.50 365 GLY A O 1
ATOM 2719 N N . GLY A 1 366 ? -11.712 -24.792 9.268 1.00 88.62 366 GLY A N 1
ATOM 2720 C CA . GLY A 1 366 ? -12.736 -25.807 9.017 1.00 88.62 366 GLY A CA 1
ATOM 2721 C C . GLY A 1 366 ? -13.984 -25.265 8.314 1.00 88.62 366 GLY A C 1
ATOM 2722 O O . GLY A 1 366 ? -14.805 -26.053 7.842 1.00 88.62 366 GLY A O 1
ATOM 2723 N N . TYR A 1 367 ? -14.136 -23.942 8.205 1.00 91.00 367 TYR A N 1
ATOM 2724 C CA . TYR A 1 367 ? -15.190 -23.322 7.408 1.00 91.00 367 TYR A CA 1
ATOM 2725 C C . TYR A 1 367 ? -14.725 -23.120 5.963 1.00 91.00 367 TYR A C 1
ATOM 2727 O O . TYR A 1 367 ? -13.657 -22.572 5.708 1.00 91.00 367 TYR A O 1
ATOM 2735 N N . THR A 1 368 ? -15.549 -23.528 4.997 1.00 91.56 368 THR A N 1
ATOM 2736 C CA . THR A 1 368 ? -15.257 -23.334 3.570 1.00 91.56 368 THR A CA 1
ATOM 2737 C C . THR A 1 368 ? -15.782 -21.975 3.106 1.00 91.56 368 THR A C 1
ATOM 2739 O O . THR A 1 368 ? -16.965 -21.824 2.797 1.00 91.56 368 THR A O 1
ATOM 2742 N N . ALA A 1 369 ? -14.903 -20.976 3.044 1.00 91.75 369 ALA A N 1
ATOM 2743 C CA . ALA A 1 369 ? -15.233 -19.632 2.584 1.00 91.75 369 ALA A CA 1
ATOM 2744 C C . ALA A 1 369 ? -15.145 -19.530 1.054 1.00 91.75 369 ALA A C 1
ATOM 2746 O O . ALA A 1 369 ? -14.155 -19.944 0.455 1.00 91.75 369 ALA A O 1
ATOM 2747 N N . ARG A 1 370 ? -16.166 -18.946 0.411 1.00 93.38 370 ARG A N 1
ATOM 2748 C CA . ARG A 1 370 ? -16.188 -18.698 -1.041 1.00 93.38 370 ARG A CA 1
ATOM 2749 C C . ARG A 1 370 ? -15.752 -17.275 -1.363 1.00 93.38 370 ARG A C 1
ATOM 2751 O O . ARG A 1 370 ? -16.444 -16.323 -1.011 1.00 93.38 370 ARG A O 1
ATOM 2758 N N . VAL A 1 371 ? -14.680 -17.149 -2.133 1.00 94.12 371 VAL A N 1
ATOM 2759 C CA . VAL A 1 371 ? -14.296 -15.918 -2.826 1.00 94.12 371 VAL A CA 1
ATOM 2760 C C . VAL A 1 371 ? -14.830 -16.003 -4.251 1.00 94.12 371 VAL A C 1
ATOM 2762 O O . VAL A 1 371 ? -14.498 -16.930 -4.994 1.00 94.12 371 VAL A O 1
ATOM 2765 N N . ARG A 1 372 ? -15.691 -15.056 -4.638 1.00 93.56 372 ARG A N 1
ATOM 2766 C CA . ARG A 1 372 ? -16.276 -15.062 -5.984 1.00 93.56 372 ARG A CA 1
ATOM 2767 C C . ARG A 1 372 ? -15.196 -14.786 -7.027 1.00 93.56 372 ARG A C 1
ATOM 2769 O O . ARG A 1 372 ? -14.380 -13.888 -6.831 1.00 93.56 372 ARG A O 1
ATOM 2776 N N . GLY A 1 373 ? -15.244 -15.457 -8.173 1.00 93.25 373 GLY A N 1
ATOM 2777 C CA . GLY A 1 373 ? -14.315 -15.211 -9.281 1.00 93.25 373 GLY A CA 1
ATOM 2778 C C . GLY A 1 373 ? -14.323 -13.748 -9.739 1.00 93.25 373 GLY A C 1
ATOM 2779 O O . GLY A 1 373 ? -13.277 -13.156 -10.002 1.00 93.25 373 GLY A O 1
ATOM 2780 N N . THR A 1 374 ? -15.494 -13.103 -9.721 1.00 91.19 374 THR A N 1
ATOM 2781 C CA . THR A 1 374 ? -15.633 -11.662 -10.000 1.00 91.19 374 THR A CA 1
ATOM 2782 C C . THR A 1 374 ? -14.904 -10.781 -8.990 1.00 91.19 374 THR A C 1
ATOM 2784 O O . THR A 1 374 ? -14.515 -9.664 -9.331 1.00 91.19 374 THR A O 1
ATOM 2787 N N . ASP A 1 375 ? -14.730 -11.258 -7.754 1.00 90.50 375 ASP A N 1
ATOM 2788 C CA . ASP A 1 375 ? -14.033 -10.510 -6.719 1.00 90.50 375 ASP A CA 1
ATOM 2789 C C . ASP A 1 375 ? -12.503 -10.629 -6.823 1.00 90.50 375 ASP A C 1
ATOM 2791 O O . ASP A 1 375 ? -11.792 -9.703 -6.434 1.00 90.50 375 ASP A O 1
ATOM 2795 N N . ILE A 1 376 ? -12.003 -11.705 -7.436 1.00 92.25 376 ILE A N 1
ATOM 2796 C CA . ILE A 1 376 ? -10.570 -11.938 -7.686 1.00 92.25 376 ILE A CA 1
ATOM 2797 C C . ILE A 1 376 ? -10.039 -11.017 -8.794 1.00 92.25 376 ILE A C 1
ATOM 2799 O O . ILE A 1 376 ? -8.866 -10.642 -8.788 1.00 92.25 376 ILE A O 1
ATOM 2803 N N . ASN A 1 377 ? -10.896 -10.591 -9.730 1.00 90.69 377 ASN A N 1
ATOM 2804 C CA . ASN A 1 377 ? -10.510 -9.613 -10.743 1.00 90.69 377 ASN A CA 1
ATOM 2805 C C . ASN A 1 377 ? -10.272 -8.234 -10.103 1.00 90.69 377 ASN A C 1
ATOM 2807 O O . ASN A 1 377 ? -11.215 -7.499 -9.771 1.00 90.69 377 ASN A O 1
ATOM 2811 N N . PHE A 1 378 ? -8.990 -7.894 -9.941 1.00 86.50 378 PHE A N 1
ATOM 2812 C CA . PHE A 1 378 ? -8.571 -6.613 -9.396 1.00 86.50 378 PHE A CA 1
ATOM 2813 C C . PHE A 1 378 ? -8.703 -5.502 -10.437 1.00 86.50 378 PHE A C 1
ATOM 2815 O O . PHE A 1 378 ? -9.409 -4.529 -10.193 1.00 86.50 378 PHE A O 1
ATOM 2822 N N . GLY A 1 379 ? -8.111 -5.648 -11.619 1.00 80.44 379 GLY A N 1
ATOM 2823 C CA . GLY A 1 379 ? -8.232 -4.656 -12.680 1.00 80.44 379 GLY A CA 1
ATOM 2824 C C . GLY A 1 379 ? -7.226 -4.857 -13.804 1.00 80.44 379 GLY A C 1
ATOM 2825 O O . GLY A 1 379 ? -6.444 -5.804 -13.807 1.00 80.44 379 GLY A O 1
ATOM 2826 N N . LYS A 1 380 ? -7.255 -3.939 -14.773 1.00 77.25 380 LYS A N 1
ATOM 2827 C CA . LYS A 1 380 ? -6.257 -3.881 -15.844 1.00 77.25 380 LYS A CA 1
ATOM 2828 C C . LYS A 1 380 ? -4.984 -3.244 -15.300 1.00 77.25 380 LYS A C 1
ATOM 2830 O O . LYS A 1 380 ? -5.065 -2.164 -14.724 1.00 77.25 380 LYS A O 1
ATOM 2835 N N . PHE A 1 381 ? -3.835 -3.848 -15.566 1.00 62.84 381 PHE A N 1
ATOM 2836 C CA . PHE A 1 381 ? -2.541 -3.196 -15.392 1.00 62.84 381 PHE A CA 1
ATOM 2837 C C . PHE A 1 381 ? -2.035 -2.705 -16.751 1.00 62.84 381 PHE A C 1
ATOM 2839 O O . PHE A 1 381 ? -2.320 -3.291 -17.798 1.00 62.84 381 PHE A O 1
ATOM 2846 N N . THR A 1 382 ? -1.315 -1.591 -16.747 1.00 48.62 382 THR A N 1
ATOM 2847 C CA . THR A 1 382 ? -0.539 -1.141 -17.903 1.00 48.62 382 THR A CA 1
ATOM 2848 C C . THR A 1 382 ? 0.842 -1.765 -17.787 1.00 48.62 382 THR A C 1
ATOM 2850 O O . THR A 1 382 ? 1.463 -1.616 -16.744 1.00 48.62 382 THR A O 1
ATOM 2853 N N . GLY A 1 383 ? 1.329 -2.452 -18.820 1.00 49.84 383 GLY A N 1
ATOM 2854 C CA . GLY A 1 383 ? 2.669 -3.051 -18.784 1.00 49.84 383 GLY A CA 1
ATOM 2855 C C . GLY A 1 383 ? 2.796 -4.378 -19.521 1.00 49.84 383 GLY A C 1
ATOM 2856 O O . GLY A 1 383 ? 3.901 -4.733 -19.911 1.00 49.84 383 GLY A O 1
ATOM 2857 N N . ASP A 1 384 ? 1.689 -5.078 -19.787 1.00 43.66 384 ASP A N 1
ATOM 2858 C CA . ASP A 1 384 ? 1.717 -6.268 -20.639 1.00 43.66 384 ASP A CA 1
ATOM 2859 C C . ASP A 1 384 ? 1.859 -5.843 -22.105 1.00 43.66 384 ASP A C 1
ATOM 2861 O O . ASP A 1 384 ? 0.905 -5.779 -22.878 1.00 43.66 384 ASP A O 1
ATOM 2865 N N . ASN A 1 385 ? 3.085 -5.504 -22.490 1.00 48.62 385 ASN A N 1
ATOM 2866 C CA . ASN A 1 385 ? 3.508 -5.690 -23.860 1.00 48.62 385 ASN A CA 1
ATOM 2867 C C . ASN A 1 385 ? 4.416 -6.926 -23.884 1.00 48.62 385 ASN A C 1
ATOM 2869 O O . ASN A 1 385 ? 5.632 -6.769 -23.751 1.00 48.62 385 ASN A O 1
ATOM 2873 N N . PRO A 1 386 ? 3.842 -8.145 -23.978 1.00 49.47 386 PRO A N 1
ATOM 2874 C CA . PRO A 1 386 ? 4.623 -9.382 -24.024 1.00 49.47 386 PRO A CA 1
ATOM 2875 C C . PRO A 1 386 ? 5.720 -9.334 -25.090 1.00 49.47 386 PRO A C 1
ATOM 2877 O O . PRO A 1 386 ? 6.768 -9.942 -24.892 1.00 49.47 386 PRO A O 1
ATOM 2880 N N . ASP A 1 387 ? 5.528 -8.551 -26.154 1.00 61.62 387 ASP A N 1
ATOM 2881 C CA . ASP A 1 387 ? 6.520 -8.388 -27.209 1.00 61.62 387 ASP A CA 1
ATOM 2882 C C . ASP A 1 387 ? 7.752 -7.607 -26.735 1.00 61.62 387 ASP A C 1
ATOM 2884 O O . ASP A 1 387 ? 8.849 -7.962 -27.134 1.00 61.62 387 ASP A O 1
ATOM 2888 N N . PHE A 1 388 ? 7.633 -6.589 -25.866 1.00 70.94 388 PHE A N 1
ATOM 2889 C CA . PHE A 1 388 ? 8.794 -5.801 -25.416 1.00 70.94 388 PHE A CA 1
ATOM 2890 C C . PHE A 1 388 ? 9.653 -6.536 -24.381 1.00 70.94 388 PHE A C 1
ATOM 2892 O O . PHE A 1 388 ? 10.871 -6.526 -24.496 1.00 70.94 388 PHE A O 1
ATOM 2899 N N . ASP A 1 389 ? 9.044 -7.203 -23.399 1.00 65.56 389 ASP A N 1
ATOM 2900 C CA . ASP A 1 389 ? 9.791 -8.001 -22.413 1.00 65.56 389 ASP A CA 1
ATOM 2901 C C . ASP A 1 389 ? 10.503 -9.189 -23.085 1.00 65.56 389 ASP A C 1
ATOM 2903 O O . ASP A 1 389 ? 11.708 -9.393 -22.913 1.00 65.56 389 ASP A O 1
ATOM 2907 N N . THR A 1 390 ? 9.785 -9.894 -23.969 1.00 70.38 390 THR A N 1
ATOM 2908 C CA . THR A 1 390 ? 10.372 -10.948 -24.808 1.00 70.38 390 THR A CA 1
ATOM 2909 C C . THR A 1 390 ? 11.484 -10.385 -25.688 1.00 70.38 390 THR A C 1
ATOM 2911 O O . THR A 1 390 ? 12.558 -10.982 -25.758 1.00 70.38 390 THR A O 1
ATOM 2914 N N . LEU A 1 391 ? 11.272 -9.224 -26.321 1.00 78.75 391 LEU A N 1
ATOM 2915 C CA . LEU A 1 391 ? 12.278 -8.560 -27.151 1.00 78.75 391 LEU A CA 1
ATOM 2916 C C . LEU A 1 391 ? 13.564 -8.304 -26.370 1.00 78.75 391 LEU A C 1
ATOM 2918 O O . LEU A 1 391 ? 14.628 -8.633 -26.874 1.00 78.75 391 LEU A O 1
ATOM 2922 N N . VAL A 1 392 ? 13.484 -7.774 -25.146 1.00 83.75 392 VAL A N 1
ATOM 2923 C CA . VAL A 1 392 ? 14.671 -7.503 -24.320 1.00 83.75 392 VAL A CA 1
ATOM 2924 C C . VAL A 1 392 ? 15.393 -8.794 -23.950 1.00 83.75 392 VAL A C 1
ATOM 2926 O O . VAL A 1 392 ? 16.599 -8.911 -24.172 1.00 83.75 392 VAL A O 1
ATOM 2929 N N . HIS A 1 393 ? 14.677 -9.778 -23.405 1.00 79.88 393 HIS A N 1
ATOM 2930 C CA . HIS A 1 393 ? 15.298 -10.993 -22.872 1.00 79.88 393 HIS A CA 1
ATOM 2931 C C . HIS A 1 393 ? 15.816 -11.957 -23.943 1.00 79.88 393 HIS A C 1
ATOM 2933 O O . HIS A 1 393 ? 16.675 -12.785 -23.641 1.00 79.88 393 HIS A O 1
ATOM 2939 N N . THR A 1 394 ? 15.348 -11.822 -25.183 1.00 80.31 394 THR A N 1
ATOM 2940 C CA . THR A 1 394 ? 15.844 -12.584 -26.339 1.00 80.31 394 THR A CA 1
ATOM 2941 C C . THR A 1 394 ? 16.800 -11.780 -27.225 1.00 80.31 394 THR A C 1
ATOM 2943 O O . THR A 1 394 ? 17.329 -12.325 -28.195 1.00 80.31 394 THR A O 1
ATOM 2946 N N . HIS A 1 395 ? 17.067 -10.506 -26.903 1.00 88.12 395 HIS A N 1
ATOM 2947 C CA . HIS A 1 395 ? 17.863 -9.637 -27.765 1.00 88.12 395 HIS A CA 1
ATOM 2948 C C . HIS A 1 395 ? 19.323 -10.121 -27.877 1.00 88.12 395 HIS A C 1
ATOM 2950 O O . HIS A 1 395 ? 19.997 -10.263 -26.849 1.00 88.12 395 HIS A O 1
ATOM 2956 N N . PRO A 1 396 ? 19.887 -10.271 -29.094 1.00 89.38 396 PRO A N 1
ATOM 2957 C CA . PRO A 1 396 ? 21.264 -10.733 -29.281 1.00 89.38 396 PRO A CA 1
ATOM 2958 C C . PRO A 1 396 ? 22.308 -9.871 -28.563 1.00 89.38 396 PRO A C 1
ATOM 2960 O O . PRO A 1 396 ? 23.237 -10.408 -27.963 1.00 89.38 396 PRO A O 1
ATOM 2963 N N . LEU A 1 397 ? 22.133 -8.541 -28.554 1.00 91.94 397 LEU A N 1
ATOM 2964 C CA . LEU A 1 397 ? 23.044 -7.649 -27.823 1.00 91.94 397 LEU A CA 1
ATOM 2965 C C . LEU A 1 397 ? 23.069 -7.933 -26.323 1.00 91.94 397 LEU A C 1
ATOM 2967 O O . LEU A 1 397 ? 24.140 -7.851 -25.736 1.00 91.94 397 LEU A O 1
ATOM 2971 N N . LEU A 1 398 ? 21.940 -8.291 -25.701 1.00 91.31 398 LEU A N 1
ATOM 2972 C CA . LEU A 1 398 ? 21.932 -8.619 -24.276 1.00 91.31 398 LEU A CA 1
ATOM 2973 C C . LEU A 1 398 ? 22.697 -9.919 -24.012 1.00 91.31 398 LEU A C 1
ATOM 2975 O O . LEU A 1 398 ? 23.447 -9.997 -23.040 1.00 91.31 398 LEU A O 1
ATOM 2979 N N . THR A 1 399 ? 22.556 -10.915 -24.889 1.00 86.81 399 THR A N 1
ATOM 2980 C CA . THR A 1 399 ? 23.326 -12.164 -24.812 1.00 86.81 399 THR A CA 1
ATOM 2981 C C . THR A 1 399 ? 24.826 -11.895 -24.914 1.00 86.81 399 THR A C 1
ATOM 2983 O O . THR A 1 399 ? 25.584 -12.326 -24.046 1.00 86.81 399 THR A O 1
ATOM 2986 N N . THR A 1 400 ? 25.258 -11.127 -25.918 1.00 91.81 400 THR A N 1
ATOM 2987 C CA . THR A 1 400 ? 26.674 -10.768 -26.098 1.00 91.81 400 THR A CA 1
ATOM 2988 C C . THR A 1 400 ? 27.197 -9.925 -24.934 1.00 91.81 400 THR A C 1
ATOM 2990 O O . THR A 1 400 ? 28.290 -10.177 -24.432 1.00 91.81 400 THR A O 1
ATOM 2993 N N . PHE A 1 401 ? 26.407 -8.963 -24.453 1.00 91.25 401 PHE A N 1
ATOM 2994 C CA . PHE A 1 401 ? 26.777 -8.092 -23.337 1.00 91.25 401 PHE A CA 1
ATOM 2995 C C . PHE A 1 401 ? 26.939 -8.876 -22.027 1.00 91.25 401 PHE A C 1
ATOM 2997 O O . PHE A 1 401 ? 27.912 -8.674 -21.308 1.00 91.25 401 PHE A O 1
ATOM 3004 N N . ARG A 1 402 ? 26.046 -9.836 -21.750 1.00 87.62 402 ARG A N 1
ATOM 3005 C CA . ARG A 1 402 ? 26.158 -10.773 -20.615 1.00 87.62 402 ARG A CA 1
ATOM 3006 C C . ARG A 1 402 ? 27.377 -11.680 -20.716 1.00 87.62 402 ARG A C 1
ATOM 3008 O O . ARG A 1 402 ? 28.032 -11.923 -19.710 1.00 87.62 402 ARG A O 1
ATOM 3015 N N . ALA A 1 403 ? 27.687 -12.170 -21.913 1.00 88.25 403 ALA A N 1
ATOM 3016 C CA . ALA A 1 403 ? 28.863 -13.008 -22.123 1.00 88.25 403 ALA A CA 1
ATOM 3017 C C . ALA A 1 403 ? 30.170 -12.231 -21.880 1.00 88.25 403 ALA A C 1
ATOM 3019 O O . ALA A 1 403 ? 31.109 -12.777 -21.306 1.00 88.25 403 ALA A O 1
ATOM 3020 N N . ALA A 1 404 ? 30.222 -10.955 -22.278 1.00 89.62 404 ALA A N 1
ATOM 3021 C CA . ALA A 1 404 ? 31.377 -10.081 -22.065 1.00 89.62 404 ALA A CA 1
ATOM 3022 C C . ALA A 1 404 ? 31.504 -9.572 -20.615 1.00 89.62 404 ALA A C 1
ATOM 3024 O O . ALA A 1 404 ? 32.606 -9.255 -20.163 1.00 89.62 404 ALA A O 1
ATOM 3025 N N . HIS A 1 405 ? 30.391 -9.491 -19.880 1.00 87.19 405 HIS A N 1
ATOM 3026 C CA . HIS A 1 405 ? 30.329 -8.917 -18.538 1.00 87.19 405 HIS A CA 1
ATOM 3027 C C . HIS A 1 405 ? 29.556 -9.846 -17.584 1.00 87.19 405 HIS A C 1
ATOM 3029 O O . HIS A 1 405 ? 28.333 -9.758 -17.498 1.00 87.19 405 HIS A O 1
ATOM 3035 N N . PRO A 1 406 ? 30.238 -10.724 -16.826 1.00 77.56 406 PRO A N 1
ATOM 3036 C CA . PRO A 1 406 ? 29.567 -11.667 -15.926 1.00 77.56 406 PRO A CA 1
ATOM 3037 C C . PRO A 1 406 ? 28.914 -10.995 -14.704 1.00 77.56 406 PRO A C 1
ATOM 3039 O O . PRO A 1 406 ? 27.983 -11.551 -14.125 1.00 77.56 406 PRO A O 1
ATOM 3042 N N . SER A 1 407 ? 29.362 -9.791 -14.333 1.00 80.12 407 SER A N 1
ATOM 3043 C CA . SER A 1 407 ? 28.812 -9.002 -13.223 1.00 80.12 407 SER A CA 1
ATOM 3044 C C . SER A 1 407 ? 28.009 -7.817 -13.758 1.00 80.12 407 SER A C 1
ATOM 3046 O O . SER A 1 407 ? 28.564 -6.742 -13.994 1.00 80.12 407 SER A O 1
ATOM 3048 N N . LEU A 1 408 ? 26.705 -8.019 -13.962 1.00 80.38 408 LEU A N 1
ATOM 3049 C CA . LEU A 1 408 ? 25.784 -6.997 -14.463 1.00 80.38 408 LEU A CA 1
ATOM 3050 C C . LEU A 1 408 ? 24.784 -6.552 -13.407 1.00 80.38 408 LEU A C 1
ATOM 3052 O O . LEU A 1 408 ? 24.181 -7.370 -12.716 1.00 80.38 408 LEU A O 1
ATOM 3056 N N . ILE A 1 409 ? 24.546 -5.246 -13.371 1.00 77.94 409 ILE A N 1
ATOM 3057 C CA . ILE A 1 409 ? 23.496 -4.630 -12.567 1.00 77.94 409 ILE A CA 1
ATOM 3058 C C . ILE A 1 409 ? 22.340 -4.277 -13.498 1.00 77.94 409 ILE A C 1
ATOM 3060 O O . ILE A 1 409 ? 22.520 -3.500 -14.434 1.00 77.94 409 ILE A O 1
ATOM 3064 N N . LEU A 1 410 ? 21.157 -4.837 -13.249 1.00 76.44 410 LEU A N 1
ATOM 3065 C CA . LEU A 1 410 ? 19.921 -4.433 -13.919 1.00 76.44 410 LEU A CA 1
ATOM 3066 C C . LEU A 1 410 ? 19.212 -3.353 -13.089 1.00 76.44 410 LEU A C 1
ATOM 3068 O O . LEU A 1 410 ? 19.036 -3.508 -11.886 1.00 76.44 410 LEU A O 1
ATOM 3072 N N . SER A 1 411 ? 18.768 -2.282 -13.743 1.00 71.31 411 SER A N 1
ATOM 3073 C CA . SER A 1 411 ? 17.868 -1.267 -13.189 1.00 71.31 411 SER A CA 1
ATOM 3074 C C . SER A 1 411 ? 16.699 -0.993 -14.137 1.00 71.31 411 SER A C 1
ATOM 3076 O O . SER A 1 411 ? 16.811 -1.194 -15.348 1.00 71.31 411 SER A O 1
ATOM 3078 N N . ARG A 1 412 ? 15.583 -0.507 -13.580 1.00 69.06 412 ARG A N 1
ATOM 3079 C CA . ARG A 1 412 ? 14.378 -0.075 -14.313 1.00 69.06 412 ARG A CA 1
ATOM 3080 C C . ARG A 1 412 ? 14.343 1.431 -14.599 1.00 69.06 412 ARG A C 1
ATOM 3082 O O . ARG A 1 412 ? 13.342 1.973 -15.051 1.00 69.06 412 ARG A O 1
ATOM 3089 N N . SER A 1 413 ? 15.455 2.107 -14.348 1.00 65.00 413 SER A N 1
ATOM 3090 C CA . SER A 1 413 ? 15.687 3.494 -14.733 1.00 65.00 413 SER A CA 1
ATOM 3091 C C . SER A 1 413 ? 17.149 3.665 -15.122 1.00 65.00 413 SER A C 1
ATOM 3093 O O . SER A 1 413 ? 18.008 2.974 -14.560 1.00 65.00 413 SER A O 1
ATOM 3095 N N . ALA A 1 414 ? 17.458 4.537 -16.087 1.00 55.91 414 ALA A N 1
ATOM 3096 C CA . ALA A 1 414 ? 18.850 4.797 -16.448 1.00 55.91 414 ALA A CA 1
ATOM 3097 C C . ALA A 1 414 ? 19.521 5.748 -15.447 1.00 55.91 414 ALA A C 1
ATOM 3099 O O . ALA A 1 414 ? 20.693 5.531 -15.155 1.00 55.91 414 ALA A O 1
ATOM 3100 N N . LEU A 1 415 ? 18.769 6.619 -14.771 1.00 60.09 415 LEU A N 1
ATOM 3101 C CA . LEU A 1 415 ? 19.179 7.340 -13.564 1.00 60.09 415 LEU A CA 1
ATOM 3102 C C . LEU A 1 415 ? 18.371 6.881 -12.338 1.00 60.09 415 LEU A C 1
ATOM 3104 O O . LEU A 1 415 ? 17.164 6.686 -12.434 1.00 60.09 415 LEU A O 1
ATOM 3108 N N . VAL A 1 416 ? 19.002 6.749 -11.170 1.00 59.72 416 VAL A N 1
ATOM 3109 C CA . VAL A 1 416 ? 18.299 6.484 -9.900 1.00 59.72 416 VAL A CA 1
ATOM 3110 C C . VAL A 1 416 ? 18.405 7.737 -9.026 1.00 59.72 416 VAL A C 1
ATOM 3112 O O . VAL A 1 416 ? 19.357 7.850 -8.255 1.00 59.72 416 VAL A O 1
ATOM 3115 N N . PRO A 1 417 ? 17.514 8.734 -9.197 1.00 58.91 417 PRO A N 1
ATOM 3116 C CA . PRO A 1 417 ? 17.517 9.905 -8.331 1.00 58.91 417 PRO A CA 1
ATOM 3117 C C . PRO A 1 417 ? 17.054 9.526 -6.913 1.00 58.91 417 PRO A C 1
ATOM 3119 O O . PRO A 1 417 ? 16.324 8.543 -6.746 1.00 58.91 417 PRO A O 1
ATOM 3122 N N . PRO A 1 418 ? 17.422 10.312 -5.887 1.00 52.94 418 PRO A N 1
ATOM 3123 C CA . PRO A 1 418 ? 16.849 10.172 -4.555 1.00 52.94 418 PRO A CA 1
ATOM 3124 C C . PRO A 1 418 ? 15.317 10.246 -4.611 1.00 52.94 418 PRO A C 1
ATOM 3126 O O . PRO A 1 418 ? 14.759 11.051 -5.356 1.00 52.94 418 PRO A O 1
ATOM 3129 N N . ALA A 1 419 ? 14.626 9.443 -3.795 1.00 47.75 419 ALA A N 1
ATOM 3130 C CA . ALA A 1 419 ? 13.159 9.348 -3.799 1.00 47.75 419 ALA A CA 1
ATOM 3131 C C . ALA A 1 419 ? 12.403 10.704 -3.764 1.00 47.75 419 ALA A C 1
ATOM 3133 O O . ALA A 1 419 ? 11.412 10.837 -4.485 1.00 47.75 419 ALA A O 1
ATOM 3134 N N . PRO A 1 420 ? 12.844 11.740 -3.012 1.00 49.53 420 PRO A N 1
ATOM 3135 C CA . PRO A 1 420 ? 12.194 13.057 -3.024 1.00 49.53 420 PRO A CA 1
ATOM 3136 C C . PRO A 1 420 ? 12.238 13.774 -4.382 1.00 49.53 420 PRO A C 1
ATOM 3138 O O . PRO A 1 420 ? 11.367 14.597 -4.667 1.00 49.53 420 PRO A O 1
ATOM 3141 N N . ASP A 1 421 ? 13.228 13.456 -5.217 1.00 58.22 421 ASP A N 1
ATOM 3142 C CA . ASP A 1 421 ? 13.501 14.140 -6.482 1.00 58.22 421 ASP A CA 1
ATOM 3143 C C . ASP A 1 421 ? 12.873 13.429 -7.688 1.00 58.22 421 ASP A C 1
ATOM 3145 O O . ASP A 1 421 ? 12.733 14.040 -8.751 1.00 58.22 421 ASP A O 1
ATOM 3149 N N . VAL A 1 422 ? 12.442 12.167 -7.531 1.00 60.91 422 VAL A N 1
ATOM 3150 C CA . VAL A 1 422 ? 11.799 11.364 -8.590 1.00 60.91 422 VAL A CA 1
ATOM 3151 C C . VAL A 1 422 ? 10.660 12.126 -9.287 1.00 60.91 422 VAL A C 1
ATOM 3153 O O . VAL A 1 422 ? 10.694 12.193 -10.518 1.00 60.91 422 VAL A O 1
ATOM 3156 N N . PRO A 1 423 ? 9.701 12.776 -8.585 1.00 64.25 423 PRO A N 1
ATOM 3157 C CA . PRO A 1 423 ? 8.591 13.477 -9.242 1.00 64.25 423 PRO A CA 1
ATOM 3158 C C . PRO A 1 423 ? 9.028 14.663 -10.111 1.00 64.25 423 PRO A C 1
ATOM 3160 O O . PRO A 1 423 ? 8.303 15.060 -11.021 1.00 64.25 423 PRO A O 1
ATOM 3163 N N . ASN A 1 424 ? 10.208 15.223 -9.837 1.00 73.12 424 ASN A N 1
ATOM 3164 C CA . ASN A 1 424 ? 10.763 16.383 -10.531 1.00 73.12 424 ASN A CA 1
ATOM 3165 C C . ASN A 1 424 ? 11.807 15.990 -11.590 1.00 73.12 424 ASN A C 1
ATOM 3167 O O . ASN A 1 424 ? 12.435 16.858 -12.196 1.00 73.12 424 ASN A O 1
ATOM 3171 N N . ASN A 1 425 ? 12.014 14.692 -11.823 1.00 78.50 425 ASN A N 1
ATOM 3172 C CA . ASN A 1 425 ? 13.009 14.197 -12.762 1.00 78.50 425 ASN A CA 1
ATOM 3173 C C . ASN A 1 425 ? 12.460 14.122 -14.201 1.00 78.50 425 ASN A C 1
ATOM 3175 O O . ASN A 1 425 ? 11.303 13.760 -14.446 1.00 78.50 425 ASN A O 1
ATOM 3179 N N . LEU A 1 426 ? 13.310 14.444 -15.180 1.00 83.69 426 LEU A N 1
ATOM 3180 C CA . LEU A 1 426 ? 12.921 14.481 -16.589 1.00 83.69 426 LEU A CA 1
ATOM 3181 C C . LEU A 1 426 ? 12.520 13.098 -17.124 1.00 83.69 426 LEU A C 1
ATOM 3183 O O . LEU A 1 426 ? 11.456 12.969 -17.717 1.00 83.69 426 LEU A O 1
ATOM 3187 N N . THR A 1 427 ? 13.332 12.064 -16.926 1.00 81.31 427 THR A N 1
ATOM 3188 C CA . THR A 1 427 ? 13.131 10.734 -17.531 1.00 81.31 427 THR A CA 1
ATOM 3189 C C . THR A 1 427 ? 12.401 9.762 -16.613 1.00 81.31 427 THR A C 1
ATOM 3191 O O . THR A 1 427 ? 11.649 8.921 -17.104 1.00 81.31 427 THR A O 1
ATOM 3194 N N . CYS A 1 428 ? 12.539 9.919 -15.293 1.00 68.62 428 CYS A N 1
ATOM 3195 C CA . CYS A 1 428 ? 11.842 9.090 -14.306 1.00 68.62 428 CYS A CA 1
ATOM 3196 C C . CYS A 1 428 ? 10.379 9.522 -14.103 1.00 68.62 428 CYS A C 1
ATOM 3198 O O . CYS A 1 428 ? 9.547 8.681 -13.774 1.00 68.62 428 CYS A O 1
ATOM 3200 N N . ALA A 1 429 ? 10.051 10.802 -14.338 1.00 73.12 429 ALA A N 1
ATOM 3201 C CA . ALA A 1 429 ? 8.691 11.328 -14.195 1.00 73.12 429 ALA A CA 1
ATOM 3202 C C . ALA A 1 429 ? 8.168 12.010 -15.466 1.00 73.12 429 ALA A C 1
ATOM 3204 O O . ALA A 1 429 ? 7.247 11.496 -16.095 1.00 73.12 429 ALA A O 1
ATOM 3205 N N . THR A 1 430 ? 8.744 13.144 -15.878 1.00 83.56 430 THR A N 1
ATOM 3206 C CA . THR A 1 430 ? 8.155 14.011 -16.928 1.00 83.56 430 THR A CA 1
ATOM 3207 C C . THR A 1 430 ? 7.953 13.291 -18.267 1.00 83.56 430 THR A C 1
ATOM 3209 O O . THR A 1 430 ? 6.943 13.489 -18.942 1.00 83.56 430 THR A O 1
ATOM 3212 N N . LEU A 1 431 ? 8.904 12.440 -18.654 1.00 86.88 431 LEU A N 1
ATOM 3213 C CA . LEU A 1 431 ? 8.882 11.642 -19.878 1.00 86.88 431 LEU A CA 1
ATOM 3214 C C . LEU A 1 431 ? 8.444 10.192 -19.633 1.00 86.88 431 LEU A C 1
ATOM 3216 O O . LEU A 1 431 ? 8.556 9.380 -20.545 1.00 86.88 431 LEU A O 1
ATOM 3220 N N . SER A 1 432 ? 7.936 9.845 -18.450 1.00 79.12 432 SER A N 1
ATOM 3221 C CA . SER A 1 432 ? 7.480 8.490 -18.124 1.00 79.12 432 SER A CA 1
ATOM 3222 C C . SER A 1 432 ? 5.959 8.370 -18.244 1.00 79.12 432 SER A C 1
ATOM 3224 O O . SER A 1 432 ? 5.208 9.249 -17.819 1.00 79.12 432 SER A O 1
ATOM 3226 N N . GLY A 1 433 ? 5.474 7.277 -18.840 1.00 70.38 433 GLY A N 1
ATOM 3227 C CA . GLY A 1 433 ? 4.048 6.930 -18.839 1.00 70.38 433 GLY A CA 1
ATOM 3228 C C . GLY A 1 433 ? 3.509 6.377 -20.165 1.00 70.38 433 GLY A C 1
ATOM 3229 O O . GLY A 1 433 ? 4.201 6.426 -21.175 1.00 70.38 433 GLY A O 1
ATOM 3230 N N . PRO A 1 434 ? 2.256 5.877 -20.210 1.00 54.19 434 PRO A N 1
ATOM 3231 C CA . PRO A 1 434 ? 1.745 4.950 -21.243 1.00 54.19 434 PRO A CA 1
ATOM 3232 C C . PRO A 1 434 ? 1.799 5.371 -22.729 1.00 54.19 434 PRO A C 1
ATOM 3234 O O . PRO A 1 434 ? 1.558 4.536 -23.593 1.00 54.19 434 PRO A O 1
ATOM 3237 N N . ASP A 1 435 ? 2.103 6.633 -23.040 1.00 77.56 435 ASP A N 1
ATOM 3238 C CA . ASP A 1 435 ? 2.335 7.143 -24.405 1.00 77.56 435 ASP A CA 1
ATOM 3239 C C . ASP A 1 435 ? 3.651 7.950 -24.522 1.00 77.56 435 ASP A C 1
ATOM 3241 O O . ASP A 1 435 ? 3.906 8.580 -25.550 1.00 77.56 435 ASP A O 1
ATOM 3245 N N . LEU A 1 436 ? 4.461 7.955 -23.465 1.00 85.19 436 LEU A N 1
ATOM 3246 C CA . LEU A 1 436 ? 5.794 8.542 -23.364 1.00 85.19 436 LEU A CA 1
ATOM 3247 C C . LEU A 1 436 ? 6.819 7.389 -23.313 1.00 85.19 436 LEU A C 1
ATOM 3249 O O . LEU A 1 436 ? 6.710 6.460 -24.111 1.00 85.19 436 LEU A O 1
ATOM 3253 N N . ILE A 1 437 ? 7.808 7.414 -22.420 1.00 85.44 437 ILE A N 1
ATOM 3254 C CA . ILE A 1 437 ? 8.684 6.266 -22.164 1.00 85.44 437 ILE A CA 1
ATOM 3255 C C . ILE A 1 437 ? 7.891 5.262 -21.324 1.00 85.44 437 ILE A C 1
ATOM 3257 O O . ILE A 1 437 ? 7.616 5.507 -20.148 1.00 85.44 437 ILE A O 1
ATOM 3261 N N . PHE A 1 438 ? 7.466 4.160 -21.947 1.00 76.00 438 PHE A N 1
ATOM 3262 C CA . PHE A 1 438 ? 6.725 3.102 -21.259 1.00 76.00 438 PHE A CA 1
ATOM 3263 C C . PHE A 1 438 ? 6.769 1.755 -22.003 1.00 76.00 438 PHE A C 1
ATOM 3265 O O . PHE A 1 438 ? 6.537 1.731 -23.216 1.00 76.00 438 PHE A O 1
ATOM 3272 N N . PRO A 1 439 ? 6.966 0.618 -21.302 1.00 68.31 439 PRO A N 1
ATOM 3273 C CA . PRO A 1 439 ? 7.198 0.504 -19.854 1.00 68.31 439 PRO A CA 1
ATOM 3274 C C . PRO A 1 439 ? 8.525 1.151 -19.428 1.00 68.31 439 PRO A C 1
ATOM 3276 O O . PRO A 1 439 ? 9.287 1.615 -20.278 1.00 68.31 439 PRO A O 1
ATOM 3279 N N . HIS A 1 440 ? 8.788 1.199 -18.118 1.00 73.38 440 HIS A N 1
ATOM 3280 C CA . HIS A 1 440 ? 10.102 1.585 -17.598 1.00 73.38 440 HIS A CA 1
ATOM 3281 C C . HIS A 1 440 ? 11.227 0.833 -18.343 1.00 73.38 440 HIS A C 1
ATOM 3283 O O . HIS A 1 440 ? 11.043 -0.342 -18.690 1.00 73.38 440 HIS A O 1
ATOM 3289 N N . PRO A 1 441 ? 12.361 1.491 -18.644 1.00 84.50 441 PRO A N 1
ATOM 3290 C CA . PRO A 1 441 ? 13.418 0.891 -19.451 1.00 84.50 441 PRO A CA 1
ATOM 3291 C C . PRO A 1 441 ? 14.105 -0.277 -18.736 1.00 84.50 441 PRO A C 1
ATOM 3293 O O . PRO A 1 441 ? 14.106 -0.352 -17.513 1.00 84.50 441 PRO A O 1
ATOM 3296 N N . TYR A 1 442 ? 14.737 -1.182 -19.485 1.00 83.81 442 TYR A N 1
ATOM 3297 C CA . TYR A 1 442 ? 15.691 -2.142 -18.909 1.00 83.81 442 TYR A CA 1
ATOM 3298 C C . TYR A 1 442 ? 17.095 -1.588 -19.071 1.00 83.81 442 TYR A C 1
ATOM 3300 O O . TYR A 1 442 ? 17.517 -1.385 -20.201 1.00 83.81 442 TYR A O 1
ATOM 3308 N N . VAL A 1 443 ? 17.827 -1.372 -17.984 1.00 86.31 443 VAL A N 1
ATOM 3309 C CA . VAL A 1 443 ? 19.167 -0.776 -18.027 1.00 86.31 443 VAL A CA 1
ATOM 3310 C C . VAL A 1 443 ? 20.166 -1.709 -17.372 1.00 86.31 443 VAL A C 1
ATOM 3312 O O . VAL A 1 443 ? 20.164 -1.878 -16.155 1.00 86.31 443 VAL A O 1
ATOM 3315 N N . PHE A 1 444 ? 21.024 -2.307 -18.186 1.00 85.88 444 PHE A N 1
ATOM 3316 C CA . PHE A 1 444 ? 22.096 -3.197 -17.769 1.00 85.88 444 PHE A CA 1
ATOM 3317 C C . PHE A 1 444 ? 23.400 -2.408 -17.688 1.00 85.88 444 PHE A C 1
ATOM 3319 O O . PHE A 1 444 ? 23.823 -1.793 -18.664 1.00 85.88 444 PHE A O 1
ATOM 3326 N N . THR A 1 445 ? 24.047 -2.418 -16.529 1.00 87.56 445 THR A N 1
ATOM 3327 C CA . THR A 1 445 ? 25.306 -1.707 -16.283 1.00 87.56 445 THR A CA 1
ATOM 3328 C C . THR A 1 445 ? 26.407 -2.694 -15.936 1.00 87.56 445 THR A C 1
ATOM 3330 O O . THR A 1 445 ? 26.261 -3.496 -15.013 1.00 87.56 445 THR A O 1
ATOM 3333 N N . ALA A 1 446 ? 27.520 -2.600 -16.658 1.00 89.38 446 ALA A N 1
ATOM 3334 C CA . ALA A 1 446 ? 28.776 -3.263 -16.349 1.00 89.38 446 ALA A CA 1
ATOM 3335 C C . ALA A 1 446 ? 29.729 -2.222 -15.745 1.00 89.38 446 ALA A C 1
ATOM 3337 O O . ALA A 1 446 ? 30.509 -1.590 -16.457 1.00 89.38 446 ALA A O 1
ATOM 3338 N N . GLU A 1 447 ? 29.640 -2.017 -14.428 1.00 86.50 447 GLU A N 1
ATOM 3339 C CA . GLU A 1 447 ? 30.368 -0.952 -13.720 1.00 86.50 447 GLU A CA 1
ATOM 3340 C C . GLU A 1 447 ? 31.881 -1.002 -13.964 1.00 86.50 447 GLU A C 1
ATOM 3342 O O . GLU A 1 447 ? 32.481 0.005 -14.330 1.00 86.50 447 GLU A O 1
ATOM 3347 N N . ALA A 1 448 ? 32.488 -2.186 -13.838 1.00 83.69 448 ALA A N 1
ATOM 3348 C CA . ALA A 1 448 ? 33.930 -2.369 -14.019 1.00 83.69 448 ALA A CA 1
ATOM 3349 C C . ALA A 1 448 ? 34.409 -2.093 -15.456 1.00 83.69 448 ALA A C 1
ATOM 3351 O O . ALA A 1 448 ? 35.569 -1.748 -15.660 1.00 83.69 448 ALA A O 1
ATOM 3352 N N . ALA A 1 449 ? 33.523 -2.246 -16.442 1.00 87.94 449 ALA A N 1
ATOM 3353 C CA . ALA A 1 449 ? 33.815 -1.982 -17.848 1.00 87.94 449 ALA A CA 1
ATOM 3354 C C . ALA A 1 449 ? 33.421 -0.560 -18.278 1.00 87.94 449 ALA A C 1
ATOM 3356 O O . ALA A 1 449 ? 33.680 -0.179 -19.415 1.00 87.94 449 ALA A O 1
ATOM 3357 N N . GLY A 1 450 ? 32.768 0.213 -17.402 1.00 92.88 450 GLY A N 1
ATOM 3358 C CA . GLY A 1 450 ? 32.219 1.518 -17.749 1.00 92.88 450 GLY A CA 1
ATOM 3359 C C . GLY A 1 450 ? 31.250 1.450 -18.932 1.00 92.88 450 GLY A C 1
ATOM 3360 O O . GLY A 1 450 ? 31.321 2.299 -19.820 1.00 92.88 450 GLY A O 1
ATOM 3361 N N . ALA A 1 451 ? 30.400 0.419 -18.983 1.00 94.88 451 ALA A N 1
ATOM 3362 C CA . ALA A 1 451 ? 29.512 0.150 -20.112 1.00 94.88 451 ALA A CA 1
ATOM 3363 C C . ALA A 1 451 ? 28.044 -0.000 -19.686 1.00 94.88 451 ALA A C 1
ATOM 3365 O O . ALA A 1 451 ? 27.733 -0.515 -18.607 1.00 94.88 451 ALA A O 1
ATOM 3366 N N . VAL A 1 452 ? 27.132 0.439 -20.553 1.00 95.12 452 VAL A N 1
ATOM 3367 C CA . VAL A 1 452 ? 25.679 0.407 -20.349 1.00 95.12 452 VAL A CA 1
ATOM 3368 C C . VAL A 1 452 ? 24.983 -0.103 -21.608 1.00 95.12 452 VAL A C 1
ATOM 3370 O O . VAL A 1 452 ? 25.295 0.313 -22.723 1.00 95.12 452 VAL A O 1
ATOM 3373 N N . LEU A 1 453 ? 23.994 -0.969 -21.404 1.00 96.00 453 LEU A N 1
ATOM 3374 C CA . LEU A 1 453 ? 23.042 -1.412 -22.413 1.00 96.00 453 LEU A CA 1
ATOM 3375 C C . LEU A 1 453 ? 21.626 -1.122 -21.903 1.00 96.00 453 LEU A C 1
ATOM 3377 O O . LEU A 1 453 ? 21.221 -1.682 -20.887 1.00 96.00 453 LEU A O 1
ATOM 3381 N N . ALA A 1 454 ? 20.872 -0.258 -22.579 1.00 95.38 454 ALA A N 1
ATOM 3382 C CA . ALA A 1 454 ? 19.554 0.179 -22.124 1.00 95.38 454 ALA A CA 1
ATOM 3383 C C . ALA A 1 454 ? 18.470 -0.000 -23.195 1.00 95.38 454 ALA A C 1
ATOM 3385 O O . ALA A 1 454 ? 18.629 0.457 -24.318 1.00 95.38 454 ALA A O 1
ATOM 3386 N N . PHE A 1 455 ? 17.347 -0.625 -22.852 1.00 94.62 455 PHE A N 1
ATOM 3387 C CA . PHE A 1 455 ? 16.207 -0.835 -23.742 1.00 94.62 455 PHE A CA 1
ATOM 3388 C C . PHE A 1 455 ? 15.068 0.108 -23.377 1.00 94.62 455 PHE A C 1
ATOM 3390 O O . PHE A 1 455 ? 14.581 0.083 -22.245 1.00 94.62 455 PHE A O 1
ATOM 3397 N N . TYR A 1 456 ? 14.593 0.876 -24.355 1.00 93.62 456 TYR A N 1
ATOM 3398 C CA . TYR A 1 456 ? 13.477 1.808 -24.213 1.00 93.62 456 TYR A CA 1
ATOM 3399 C C . TYR A 1 456 ? 12.362 1.479 -25.195 1.00 93.62 456 TYR A C 1
ATOM 3401 O O . TYR A 1 456 ? 12.609 0.993 -26.298 1.00 93.62 456 TYR A O 1
ATOM 3409 N N . ARG A 1 457 ? 11.131 1.830 -24.826 1.00 89.31 457 ARG A N 1
ATOM 3410 C CA . ARG A 1 457 ? 10.003 1.916 -25.752 1.00 89.31 457 ARG A CA 1
ATOM 3411 C C . ARG A 1 457 ? 9.484 3.345 -25.769 1.00 89.31 457 ARG A C 1
ATOM 3413 O O . ARG A 1 457 ? 9.205 3.915 -24.716 1.00 89.31 457 ARG A O 1
ATOM 3420 N N . LEU A 1 458 ? 9.388 3.919 -26.964 1.00 91.88 458 LEU A N 1
ATOM 3421 C CA . LEU A 1 458 ? 9.160 5.350 -27.148 1.00 91.88 458 LEU A CA 1
ATOM 3422 C C . LEU A 1 458 ? 7.758 5.593 -27.695 1.00 91.88 458 LEU A C 1
ATOM 3424 O O . LEU A 1 458 ? 7.469 5.290 -28.847 1.00 91.88 458 LEU A O 1
ATOM 3428 N N . GLY A 1 459 ? 6.863 6.121 -26.870 1.00 84.88 459 GLY A N 1
ATOM 3429 C CA . GLY A 1 459 ? 5.472 6.357 -27.228 1.00 84.88 459 GLY A CA 1
ATOM 3430 C C . GLY A 1 459 ? 5.239 7.598 -28.098 1.00 84.88 459 GLY A C 1
ATOM 3431 O O . GLY A 1 459 ? 6.106 8.445 -28.313 1.00 84.88 459 GLY A O 1
ATOM 3432 N N . LYS A 1 460 ? 4.012 7.714 -28.613 1.00 83.81 460 LYS A N 1
ATOM 3433 C CA . LYS A 1 460 ? 3.605 8.749 -29.581 1.00 83.81 460 LYS A CA 1
ATOM 3434 C C . LYS A 1 460 ? 3.664 10.187 -29.058 1.00 83.81 460 LYS A C 1
ATOM 3436 O O . LYS A 1 460 ? 3.766 11.103 -29.867 1.00 83.81 460 LYS A O 1
ATOM 3441 N N . LYS A 1 461 ? 3.602 10.410 -27.739 1.00 88.94 461 LYS A N 1
ATOM 3442 C CA . LYS A 1 461 ? 3.696 11.757 -27.143 1.00 88.94 461 LYS A CA 1
ATOM 3443 C C . LYS A 1 461 ? 5.126 12.297 -27.102 1.00 88.94 461 LYS A C 1
ATOM 3445 O O . LYS A 1 461 ? 5.313 13.454 -26.757 1.00 88.94 461 LYS A O 1
ATOM 3450 N N . LEU A 1 462 ? 6.113 11.491 -27.492 1.00 93.19 462 LEU A N 1
ATOM 3451 C CA . LEU A 1 462 ? 7.504 11.917 -27.658 1.00 93.19 462 LEU A CA 1
ATOM 3452 C C . LEU A 1 462 ? 7.785 12.459 -29.069 1.00 93.19 462 LEU A C 1
ATOM 3454 O O . LEU A 1 462 ? 8.944 12.670 -29.417 1.00 93.19 462 LEU A O 1
ATOM 3458 N N . ALA A 1 463 ? 6.760 12.637 -29.908 1.00 91.56 463 ALA A N 1
ATOM 3459 C CA . ALA A 1 463 ? 6.926 13.081 -31.285 1.00 91.56 463 ALA A CA 1
ATOM 3460 C C . ALA A 1 463 ? 7.368 14.551 -31.378 1.00 91.56 463 ALA A C 1
ATOM 3462 O O . ALA A 1 463 ? 6.780 15.420 -30.740 1.00 91.56 463 ALA A O 1
ATOM 3463 N N . GLY A 1 464 ? 8.357 14.834 -32.230 1.00 82.81 464 GLY A N 1
ATOM 3464 C CA . GLY A 1 464 ? 8.704 16.203 -32.649 1.00 82.81 464 GLY A CA 1
ATOM 3465 C C . GLY A 1 464 ? 8.117 16.570 -34.014 1.00 82.81 464 GLY A C 1
ATOM 3466 O O . GLY A 1 464 ? 7.843 17.731 -34.298 1.00 82.81 464 GLY A O 1
ATOM 3467 N N . HIS A 1 465 ? 7.886 15.559 -34.848 1.00 82.31 465 HIS A N 1
ATOM 3468 C CA . HIS A 1 465 ? 7.204 15.640 -36.134 1.00 82.31 465 HIS A CA 1
ATOM 3469 C C . HIS A 1 465 ? 6.306 14.405 -36.284 1.00 82.31 465 HIS A C 1
ATOM 3471 O O . HIS A 1 465 ? 6.503 13.412 -35.580 1.00 82.31 465 HIS A O 1
ATOM 3477 N N . SER A 1 466 ? 5.319 14.441 -37.183 1.00 86.94 466 SER A N 1
ATOM 3478 C CA . SER A 1 466 ? 4.372 13.332 -37.352 1.00 86.94 466 SER A CA 1
ATOM 3479 C C . SER A 1 466 ? 5.097 11.994 -37.555 1.00 86.94 466 SER A C 1
ATOM 3481 O O . SER A 1 466 ? 5.861 11.818 -38.505 1.00 86.94 466 SER A O 1
ATOM 3483 N N . GLY A 1 467 ? 4.887 11.058 -36.626 1.00 82.12 467 GLY A N 1
ATOM 3484 C CA . GLY A 1 467 ? 5.472 9.716 -36.671 1.00 82.12 467 GLY A CA 1
ATOM 3485 C C . GLY A 1 467 ? 6.960 9.608 -36.297 1.00 82.12 467 GLY A C 1
ATOM 3486 O O . GLY A 1 467 ? 7.521 8.517 -36.420 1.00 82.12 467 GLY A O 1
ATOM 3487 N N . ILE A 1 468 ? 7.612 10.691 -35.860 1.00 93.06 468 ILE A N 1
ATOM 3488 C CA . ILE A 1 468 ? 9.055 10.740 -35.571 1.00 93.06 468 ILE A CA 1
ATOM 3489 C C . ILE A 1 468 ? 9.281 11.229 -34.139 1.00 93.06 468 ILE A C 1
ATOM 3491 O O . ILE A 1 468 ? 8.818 12.311 -33.770 1.00 93.06 468 ILE A O 1
ATOM 3495 N N . VAL A 1 469 ? 10.016 10.446 -33.344 1.00 95.56 469 VAL A N 1
ATOM 3496 C CA . VAL A 1 469 ? 10.455 10.835 -31.997 1.00 95.56 469 VAL A CA 1
ATOM 3497 C C . VAL A 1 469 ? 11.300 12.104 -32.095 1.00 95.56 469 VAL A C 1
ATOM 3499 O O . VAL A 1 469 ? 12.172 12.224 -32.953 1.00 95.56 469 VAL A O 1
ATOM 3502 N N . HIS A 1 470 ? 11.045 13.066 -31.214 1.00 97.12 470 HIS A N 1
ATOM 3503 C CA . HIS A 1 470 ? 11.811 14.299 -31.143 1.00 97.12 470 HIS A CA 1
ATOM 3504 C C . HIS A 1 470 ? 13.289 13.985 -30.858 1.00 97.12 470 HIS A C 1
ATOM 3506 O O . HIS A 1 470 ? 13.595 13.330 -29.863 1.00 97.12 470 HIS A O 1
ATOM 3512 N N . GLY A 1 471 ? 14.218 14.496 -31.675 1.00 94.88 471 GLY A N 1
ATOM 3513 C CA . GLY A 1 471 ? 15.655 14.204 -31.529 1.00 94.88 471 GLY A CA 1
ATOM 3514 C C . GLY A 1 471 ? 16.214 14.543 -30.139 1.00 94.88 471 GLY A C 1
ATOM 3515 O O . GLY A 1 471 ? 17.006 13.793 -29.575 1.00 94.88 471 GLY A O 1
ATOM 3516 N N . GLY A 1 472 ? 15.699 15.604 -29.513 1.00 96.19 472 GLY A N 1
ATOM 3517 C CA . GLY A 1 472 ? 16.016 15.953 -28.122 1.00 96.19 472 GLY A CA 1
ATOM 3518 C C . GLY A 1 472 ? 15.691 14.861 -27.090 1.00 96.19 472 GLY A C 1
ATOM 3519 O O . GLY A 1 472 ? 16.397 14.759 -26.095 1.00 96.19 472 GLY A O 1
ATOM 3520 N N . VAL A 1 473 ? 14.692 14.000 -27.333 1.00 96.44 473 VAL A N 1
ATOM 3521 C CA . VAL A 1 473 ? 14.419 12.843 -26.463 1.00 96.44 473 VAL A CA 1
ATOM 3522 C C . VAL A 1 473 ? 15.554 11.833 -26.585 1.00 96.44 473 VAL A C 1
ATOM 3524 O O . VAL A 1 473 ? 16.112 11.425 -25.576 1.00 96.44 473 VAL A O 1
ATOM 3527 N N . THR A 1 474 ? 15.965 11.477 -27.806 1.00 96.25 474 THR A N 1
ATOM 3528 C CA . THR A 1 474 ? 17.095 10.554 -28.009 1.00 96.25 474 THR A CA 1
ATOM 3529 C C . THR A 1 474 ? 18.418 11.117 -27.492 1.00 96.25 474 THR A C 1
ATOM 3531 O O . THR A 1 474 ? 19.210 10.361 -26.939 1.00 96.25 474 THR A O 1
ATOM 3534 N N . ALA A 1 475 ? 18.635 12.434 -27.586 1.00 97.19 475 ALA A N 1
ATOM 3535 C CA . ALA A 1 475 ? 19.795 13.089 -26.986 1.00 97.19 475 ALA A CA 1
ATOM 3536 C C . ALA A 1 475 ? 19.787 12.989 -25.454 1.00 97.19 475 ALA A C 1
ATOM 3538 O O . ALA A 1 475 ? 20.821 12.677 -24.876 1.00 97.19 475 ALA A O 1
ATOM 3539 N N . ALA A 1 476 ? 18.633 13.181 -24.804 1.00 95.88 476 ALA A N 1
ATOM 3540 C CA . ALA A 1 476 ? 18.505 13.023 -23.355 1.00 95.88 476 ALA A CA 1
ATOM 3541 C C . ALA A 1 476 ? 18.769 11.576 -22.900 1.00 95.88 476 ALA A C 1
ATOM 3543 O O . ALA A 1 476 ? 19.461 11.360 -21.910 1.00 95.88 476 ALA A O 1
ATOM 3544 N N . LEU A 1 477 ? 18.276 10.579 -23.647 1.00 95.75 477 LEU A N 1
ATOM 3545 C CA . LEU A 1 477 ? 18.548 9.164 -23.354 1.00 95.75 477 LEU A CA 1
ATOM 3546 C C . LEU A 1 477 ? 20.033 8.810 -23.509 1.00 95.75 477 LEU A C 1
ATOM 3548 O O . LEU A 1 477 ? 20.572 8.056 -22.697 1.00 95.75 477 LEU A O 1
ATOM 3552 N N . LEU A 1 478 ? 20.690 9.349 -24.543 1.00 97.19 478 LEU A N 1
ATOM 3553 C CA . LEU A 1 478 ? 22.131 9.198 -24.751 1.00 97.19 478 LEU A CA 1
ATOM 3554 C C . LEU A 1 478 ? 22.917 9.838 -23.607 1.00 97.19 478 LEU A C 1
ATOM 3556 O O . LEU A 1 478 ? 23.766 9.168 -23.029 1.00 97.19 478 LEU A O 1
ATOM 3560 N N . ASP A 1 479 ? 22.596 11.080 -23.244 1.00 95.88 479 ASP A N 1
ATOM 3561 C CA . ASP A 1 479 ? 23.231 11.792 -22.132 1.00 95.88 479 ASP A CA 1
ATOM 3562 C C . ASP A 1 479 ? 23.145 10.983 -20.829 1.00 95.88 479 ASP A C 1
ATOM 3564 O O . ASP A 1 479 ? 24.158 10.712 -20.186 1.00 95.88 479 ASP A O 1
ATOM 3568 N N . GLU A 1 480 ? 21.953 10.481 -20.498 1.00 91.75 480 GLU A N 1
ATOM 3569 C CA . GLU A 1 480 ? 21.714 9.683 -19.293 1.00 91.75 480 GLU A CA 1
ATOM 3570 C C . GLU A 1 480 ? 22.505 8.367 -19.286 1.00 91.75 480 GLU A C 1
ATOM 3572 O O . GLU A 1 480 ? 23.191 8.050 -18.308 1.00 91.75 480 GLU A O 1
ATOM 3577 N N . CYS A 1 481 ? 22.461 7.605 -20.383 1.00 95.31 481 CYS A N 1
ATOM 3578 C CA . CYS A 1 481 ? 23.179 6.332 -20.482 1.00 95.31 481 CYS A CA 1
ATOM 3579 C C . CYS A 1 481 ? 24.700 6.528 -20.472 1.00 95.31 481 CYS A C 1
ATOM 3581 O O . CYS A 1 481 ? 25.419 5.736 -19.859 1.00 95.31 481 CYS A O 1
ATOM 3583 N N . MET A 1 482 ? 25.198 7.580 -21.125 1.00 95.94 482 MET A N 1
ATOM 3584 C CA . MET A 1 482 ? 26.622 7.909 -21.160 1.00 95.94 482 MET A CA 1
ATOM 3585 C C . MET A 1 482 ? 27.127 8.392 -19.800 1.00 95.94 482 MET A C 1
ATOM 3587 O O . MET A 1 482 ? 28.201 7.982 -19.361 1.00 95.94 482 MET A O 1
ATOM 3591 N N . CYS A 1 483 ? 26.330 9.198 -19.099 1.00 91.44 483 CYS A N 1
ATOM 3592 C CA . CYS A 1 483 ? 26.623 9.632 -17.739 1.00 91.44 483 CYS A CA 1
ATOM 3593 C C . CYS A 1 483 ? 26.744 8.419 -16.803 1.00 91.44 483 CYS A C 1
ATOM 3595 O O . CYS A 1 483 ? 27.757 8.250 -16.122 1.00 91.44 483 CYS A O 1
ATOM 3597 N N . ARG A 1 484 ? 25.788 7.484 -16.865 1.00 90.12 484 ARG A N 1
ATOM 3598 C CA . ARG A 1 484 ? 25.840 6.251 -16.069 1.00 90.12 484 ARG A CA 1
ATOM 3599 C C . ARG A 1 484 ? 27.027 5.353 -16.406 1.00 90.12 484 ARG A C 1
ATOM 3601 O O . ARG A 1 484 ? 27.618 4.771 -15.499 1.00 90.12 484 ARG A O 1
ATOM 3608 N N . ALA A 1 485 ? 27.401 5.259 -17.681 1.00 92.75 485 ALA A N 1
ATOM 3609 C CA . ALA A 1 485 ? 28.556 4.479 -18.116 1.00 92.75 485 ALA A CA 1
ATOM 3610 C C . ALA A 1 485 ? 29.868 4.957 -17.471 1.00 92.75 485 ALA A C 1
ATOM 3612 O O . ALA A 1 485 ? 30.785 4.154 -17.310 1.00 92.75 485 ALA A O 1
ATOM 3613 N N . CYS A 1 486 ? 29.954 6.224 -17.049 1.00 91.25 486 CYS A N 1
ATOM 3614 C CA . CYS A 1 486 ? 31.164 6.767 -16.439 1.00 91.25 486 CYS A CA 1
ATOM 3615 C C . CYS A 1 486 ? 31.144 6.876 -14.901 1.00 91.25 486 CYS A C 1
ATOM 3617 O O . CYS A 1 486 ? 32.186 7.174 -14.321 1.00 91.25 486 CYS A O 1
ATOM 3619 N N . PHE A 1 487 ? 30.027 6.597 -14.213 1.00 86.12 487 PHE A N 1
ATOM 3620 C CA . PHE A 1 487 ? 29.962 6.703 -12.746 1.00 86.12 487 PHE A CA 1
ATOM 3621 C C . PHE A 1 487 ? 31.001 5.812 -12.061 1.00 86.12 487 PHE A C 1
ATOM 3623 O O . PHE A 1 487 ? 31.893 6.308 -11.385 1.00 86.12 487 PHE A O 1
ATOM 3630 N N . ALA A 1 488 ? 30.964 4.499 -12.275 1.00 83.62 488 ALA A N 1
ATOM 3631 C CA . ALA A 1 488 ? 31.851 3.583 -11.555 1.00 83.62 488 ALA A CA 1
ATOM 3632 C C . ALA A 1 488 ? 33.354 3.780 -11.844 1.00 83.62 488 ALA A C 1
ATOM 3634 O O . ALA A 1 488 ? 34.186 3.338 -11.052 1.00 83.62 488 ALA A O 1
ATOM 3635 N N . VAL A 1 489 ? 33.702 4.453 -12.946 1.00 85.44 489 VAL A N 1
ATOM 3636 C CA . VAL A 1 489 ? 35.091 4.713 -13.361 1.00 85.44 489 VAL A CA 1
ATOM 3637 C C . VAL A 1 489 ? 35.600 6.100 -12.947 1.00 85.44 489 VAL A C 1
ATOM 3639 O O . VAL A 1 489 ? 36.776 6.401 -13.150 1.00 85.44 489 VAL A O 1
ATOM 3642 N N . LEU A 1 490 ? 34.747 6.943 -12.355 1.00 87.31 490 LEU A N 1
ATOM 3643 C CA . LEU A 1 490 ? 35.128 8.238 -11.788 1.00 87.31 490 LEU A CA 1
ATOM 3644 C C . LEU A 1 490 ? 35.323 8.145 -10.262 1.00 87.31 490 LEU A C 1
ATOM 3646 O O . LEU A 1 490 ? 34.609 7.389 -9.599 1.00 87.31 490 LEU A O 1
ATOM 3650 N N . PRO A 1 491 ? 36.252 8.929 -9.675 1.00 82.94 491 PRO A N 1
ATOM 3651 C CA . PRO A 1 491 ? 36.670 8.781 -8.275 1.00 82.94 491 PRO A CA 1
ATOM 3652 C C . PRO A 1 491 ? 35.538 8.756 -7.234 1.00 82.94 491 PRO A C 1
ATOM 3654 O O . PRO A 1 491 ? 35.602 7.986 -6.279 1.00 82.94 491 PRO A O 1
ATOM 3657 N N . ARG A 1 492 ? 34.508 9.591 -7.405 1.00 81.75 492 ARG A N 1
ATOM 3658 C CA . ARG A 1 492 ? 33.359 9.731 -6.491 1.00 81.75 492 ARG A CA 1
ATOM 3659 C C . ARG A 1 492 ? 32.042 9.252 -7.083 1.00 81.75 492 ARG A C 1
ATOM 3661 O O . ARG A 1 492 ? 30.995 9.515 -6.506 1.00 81.75 492 ARG A O 1
ATOM 3668 N N . ARG A 1 493 ? 32.081 8.583 -8.235 1.00 86.50 493 ARG A N 1
ATOM 3669 C CA . ARG A 1 493 ? 30.890 8.043 -8.904 1.00 86.50 493 ARG A CA 1
ATOM 3670 C C . ARG A 1 493 ? 29.800 9.059 -9.243 1.00 86.50 493 ARG A C 1
ATOM 3672 O O . ARG A 1 493 ? 28.641 8.701 -9.399 1.00 86.50 493 ARG A O 1
ATOM 3679 N N . ILE A 1 494 ? 30.199 10.317 -9.417 1.00 83.38 494 ILE A N 1
ATOM 3680 C CA . ILE A 1 494 ? 29.341 11.415 -9.864 1.00 83.38 494 ILE A CA 1
ATOM 3681 C C . ILE A 1 494 ? 29.927 11.970 -11.155 1.00 83.38 494 ILE A C 1
ATOM 3683 O O . ILE A 1 494 ? 31.137 12.183 -11.258 1.00 83.38 494 ILE A O 1
ATOM 3687 N N . ALA A 1 495 ? 29.058 12.260 -12.114 1.00 87.75 495 ALA A N 1
ATOM 3688 C CA . ALA A 1 495 ? 29.436 12.884 -13.366 1.00 87.75 495 ALA A CA 1
ATOM 3689 C C . ALA A 1 495 ? 28.413 13.944 -13.774 1.00 87.75 495 ALA A C 1
ATOM 3691 O O . ALA A 1 495 ? 27.218 13.800 -13.530 1.00 87.75 495 ALA A O 1
ATOM 3692 N N . VAL A 1 496 ? 28.899 15.007 -14.408 1.00 91.56 496 VAL A N 1
ATOM 3693 C CA . VAL A 1 496 ? 28.071 15.986 -15.115 1.00 91.56 496 VAL A CA 1
ATOM 3694 C C . VAL A 1 496 ? 28.568 16.140 -16.545 1.00 91.56 496 VAL A C 1
ATOM 3696 O O . VAL A 1 496 ? 29.770 16.040 -16.818 1.00 91.56 496 VAL A O 1
ATOM 3699 N N . THR A 1 497 ? 27.641 16.395 -17.459 1.00 95.00 497 THR A N 1
ATOM 3700 C CA . THR A 1 497 ? 27.918 16.543 -18.887 1.00 95.00 497 THR A CA 1
ATOM 3701 C C . THR A 1 497 ? 28.612 17.876 -19.153 1.00 95.00 497 THR A C 1
ATOM 3703 O O . THR A 1 497 ? 28.087 18.942 -18.844 1.00 95.00 497 THR A O 1
ATOM 3706 N N . VAL A 1 498 ? 29.815 17.832 -19.727 1.00 96.06 498 VAL A N 1
ATOM 3707 C CA . VAL A 1 498 ? 30.557 19.026 -20.177 1.00 96.06 498 VAL A CA 1
ATOM 3708 C C . VAL A 1 498 ? 30.272 19.306 -21.643 1.00 96.06 498 VAL A C 1
ATOM 3710 O O . VAL A 1 498 ? 30.128 20.455 -22.052 1.00 96.06 498 VAL A O 1
ATOM 3713 N N . ARG A 1 499 ? 30.241 18.247 -22.451 1.00 96.50 499 ARG A N 1
ATOM 3714 C CA . ARG A 1 499 ? 29.988 18.324 -23.886 1.00 96.50 499 ARG A CA 1
ATOM 3715 C C . ARG A 1 499 ? 29.278 17.061 -24.325 1.00 96.50 499 ARG A C 1
ATOM 3717 O O . ARG A 1 499 ? 29.726 15.977 -23.972 1.00 96.50 499 ARG A O 1
ATOM 3724 N N . LEU A 1 500 ? 28.259 17.223 -25.155 1.00 97.50 500 LEU A N 1
ATOM 3725 C CA . LEU A 1 500 ? 27.578 16.139 -25.843 1.00 97.50 500 LEU A CA 1
ATOM 3726 C C . LEU A 1 500 ? 27.496 16.504 -27.326 1.00 97.50 500 LEU A C 1
ATOM 3728 O O . LEU A 1 500 ? 26.938 17.544 -27.673 1.00 97.50 500 LEU A O 1
ATOM 3732 N N . ASN A 1 501 ? 28.100 15.688 -28.182 1.00 98.00 501 ASN A N 1
ATOM 3733 C CA . ASN A 1 501 ? 27.986 15.793 -29.631 1.00 98.00 501 ASN A CA 1
ATOM 3734 C C . ASN A 1 501 ? 27.090 14.656 -30.118 1.00 98.00 501 ASN A C 1
ATOM 3736 O O . ASN A 1 501 ? 27.378 13.505 -29.802 1.00 98.00 501 ASN A O 1
ATOM 3740 N N . VAL A 1 502 ? 26.015 14.972 -30.843 1.00 98.25 502 VAL A N 1
ATOM 3741 C CA . VAL A 1 502 ? 25.002 13.996 -31.273 1.00 98.25 502 VAL A CA 1
ATOM 3742 C C . VAL A 1 502 ? 24.840 14.063 -32.785 1.00 98.25 502 VAL A C 1
ATOM 3744 O O . VAL A 1 502 ? 24.518 15.116 -33.334 1.00 98.25 502 VAL A O 1
ATOM 3747 N N . GLU A 1 503 ? 25.008 12.924 -33.445 1.00 98.19 503 GLU A N 1
ATOM 3748 C CA . GLU A 1 503 ? 24.817 12.746 -34.879 1.00 98.19 503 GLU A CA 1
ATOM 3749 C C . GLU A 1 503 ? 23.550 11.927 -35.141 1.00 98.19 503 GLU A C 1
ATOM 3751 O O . GLU A 1 503 ? 23.457 10.745 -34.804 1.00 98.19 503 GLU A O 1
ATOM 3756 N N . TYR A 1 504 ? 22.552 12.560 -35.758 1.00 97.50 504 TYR A N 1
ATOM 3757 C CA . TYR A 1 504 ? 21.299 11.910 -36.143 1.00 97.50 504 TYR A CA 1
ATOM 3758 C C . TYR A 1 504 ? 21.436 11.329 -37.551 1.00 97.50 504 TYR A C 1
ATOM 3760 O O . TYR A 1 504 ? 21.470 12.077 -38.528 1.00 97.50 504 TYR A O 1
ATOM 3768 N N . LYS A 1 505 ? 21.502 9.999 -37.666 1.00 95.75 505 LYS A N 1
ATOM 3769 C CA . LYS A 1 505 ? 21.674 9.303 -38.951 1.00 95.75 505 LYS A CA 1
ATOM 3770 C C . LYS A 1 505 ? 20.354 9.127 -39.687 1.00 95.75 505 LYS A C 1
ATOM 3772 O O . LYS A 1 505 ? 20.268 9.375 -40.887 1.00 95.75 505 LYS A O 1
ATOM 3777 N N . SER A 1 506 ? 19.318 8.695 -38.974 1.00 94.12 506 SER A N 1
ATOM 3778 C CA . SER A 1 506 ? 17.987 8.474 -39.539 1.00 94.12 506 SER A CA 1
ATOM 3779 C C . SER A 1 506 ? 16.886 8.607 -38.474 1.00 94.12 506 SER A C 1
ATOM 3781 O O . SER A 1 506 ? 17.166 8.512 -37.277 1.00 94.12 506 SER A O 1
ATOM 3783 N N . PRO A 1 507 ? 15.623 8.876 -38.868 1.00 93.88 507 PRO A N 1
ATOM 3784 C CA . PRO A 1 507 ? 14.551 9.139 -37.909 1.00 93.88 507 PRO A CA 1
ATOM 3785 C C . PRO A 1 507 ? 14.212 7.931 -37.027 1.00 93.88 507 PRO A C 1
ATOM 3787 O O . PRO A 1 507 ? 13.921 6.851 -37.538 1.00 93.88 507 PRO A O 1
ATOM 3790 N N . VAL A 1 508 ? 14.119 8.145 -35.711 1.00 94.31 508 VAL A N 1
ATOM 3791 C CA . VAL A 1 508 ? 13.536 7.170 -34.776 1.00 94.31 508 VAL A CA 1
ATOM 3792 C C . VAL A 1 508 ? 12.011 7.276 -34.823 1.00 94.31 508 VAL A C 1
ATOM 3794 O O . VAL A 1 508 ? 11.444 8.359 -34.657 1.00 94.31 508 VAL A O 1
ATOM 3797 N N . ARG A 1 509 ? 11.323 6.160 -35.068 1.00 87.88 509 ARG A N 1
ATOM 3798 C CA . ARG A 1 509 ? 9.857 6.133 -35.194 1.00 87.88 509 ARG A CA 1
ATOM 3799 C C . ARG A 1 509 ? 9.175 6.076 -33.834 1.00 87.88 509 ARG A C 1
ATOM 3801 O O . ARG A 1 509 ? 9.613 5.370 -32.937 1.00 87.88 509 ARG A O 1
ATOM 3808 N N . VAL A 1 510 ? 8.062 6.792 -33.685 1.00 85.06 510 VAL A N 1
ATOM 3809 C CA . VAL A 1 510 ? 7.224 6.626 -32.488 1.00 85.06 510 VAL A CA 1
ATOM 3810 C C . VAL A 1 510 ? 6.588 5.237 -32.463 1.00 85.06 510 VAL A C 1
ATOM 3812 O O . VAL A 1 510 ? 6.252 4.672 -33.501 1.00 85.06 510 VAL A O 1
ATOM 3815 N N . GLY A 1 511 ? 6.398 4.695 -31.267 1.00 78.81 511 GLY A N 1
ATOM 3816 C CA . GLY A 1 511 ? 5.911 3.341 -31.026 1.00 78.81 511 GLY A CA 1
ATOM 3817 C C . GLY A 1 511 ? 6.985 2.254 -31.125 1.00 78.81 511 GLY A C 1
ATOM 3818 O O . GLY A 1 511 ? 6.666 1.102 -30.825 1.00 78.81 511 GLY A O 1
ATOM 3819 N N . SER A 1 512 ? 8.223 2.589 -31.513 1.00 81.31 512 SER A N 1
ATOM 3820 C CA . SER A 1 512 ? 9.321 1.625 -31.619 1.00 81.31 512 SER A CA 1
ATOM 3821 C C . SER A 1 512 ? 9.963 1.302 -30.265 1.00 81.31 512 SER A C 1
ATOM 3823 O O . SER A 1 512 ? 9.843 2.048 -29.284 1.00 81.31 512 SER A O 1
ATOM 3825 N N . GLY A 1 513 ? 10.647 0.157 -30.224 1.00 89.88 513 GLY A N 1
ATOM 3826 C CA . GLY A 1 513 ? 11.651 -0.146 -29.210 1.00 89.88 513 GLY A CA 1
ATOM 3827 C C . GLY A 1 513 ? 13.037 0.249 -29.716 1.00 89.88 513 GLY A C 1
ATOM 3828 O O . GLY A 1 513 ? 13.347 0.022 -30.886 1.00 89.88 513 GLY A O 1
ATOM 3829 N N . VAL A 1 514 ? 13.868 0.810 -28.842 1.00 95.00 514 VAL A N 1
ATOM 3830 C CA . VAL A 1 514 ? 15.259 1.171 -29.144 1.00 95.00 514 VAL A CA 1
ATOM 3831 C C . VAL A 1 514 ? 16.207 0.632 -28.081 1.00 95.00 514 VAL A C 1
ATOM 3833 O O . VAL A 1 514 ? 15.813 0.421 -26.931 1.00 95.00 514 VAL A O 1
ATOM 3836 N N . VAL A 1 515 ? 17.463 0.442 -28.469 1.00 96.88 515 VAL A N 1
ATOM 3837 C CA . VAL A 1 515 ? 18.562 0.035 -27.593 1.00 96.88 515 VAL A CA 1
ATOM 3838 C C . VAL A 1 515 ? 19.612 1.134 -27.585 1.00 96.88 515 VAL A C 1
ATOM 3840 O O . VAL A 1 515 ? 20.079 1.552 -28.639 1.00 96.88 515 VAL A O 1
ATOM 3843 N N . VAL A 1 516 ? 19.999 1.597 -26.404 1.00 98.00 516 VAL A N 1
ATOM 3844 C CA . VAL A 1 516 ? 21.142 2.487 -26.212 1.00 98.00 516 VAL A CA 1
ATOM 3845 C C . VAL A 1 516 ? 22.328 1.649 -25.762 1.00 98.00 516 VAL A C 1
ATOM 3847 O O . VAL A 1 516 ? 22.242 0.927 -24.769 1.00 98.00 516 VAL A O 1
ATOM 3850 N N . VAL A 1 517 ? 23.437 1.752 -26.485 1.00 97.44 517 VAL A N 1
ATOM 3851 C CA . VAL A 1 517 ? 24.712 1.118 -26.134 1.00 97.44 517 VAL A CA 1
ATOM 3852 C C . VAL A 1 517 ? 25.701 2.230 -25.836 1.00 97.44 517 VAL A C 1
ATOM 3854 O O . VAL A 1 517 ? 25.964 3.039 -26.722 1.00 97.44 517 VAL A O 1
ATOM 3857 N N . ALA A 1 518 ? 26.235 2.283 -24.618 1.00 97.69 518 ALA A N 1
ATOM 3858 C CA . ALA A 1 518 ? 27.192 3.300 -24.190 1.00 97.69 518 ALA A CA 1
ATOM 3859 C C . ALA A 1 518 ? 28.425 2.662 -23.545 1.00 97.69 518 ALA A C 1
ATOM 3861 O O . ALA A 1 518 ? 28.309 1.690 -22.800 1.00 97.69 518 ALA A O 1
ATOM 3862 N N . GLU A 1 519 ? 29.601 3.225 -23.804 1.00 96.88 519 GLU A N 1
ATOM 3863 C CA . GLU A 1 519 ? 30.859 2.763 -23.221 1.00 96.88 519 GLU A CA 1
ATOM 3864 C C . GLU A 1 519 ? 31.828 3.919 -22.970 1.00 96.88 519 GLU A C 1
ATOM 3866 O O . GLU A 1 519 ? 31.979 4.837 -23.787 1.00 96.88 519 GLU A O 1
ATOM 3871 N N . THR A 1 520 ? 32.500 3.870 -21.823 1.00 97.50 520 THR A N 1
ATOM 3872 C CA . THR A 1 520 ? 33.574 4.800 -21.494 1.00 97.50 520 THR A CA 1
ATOM 3873 C C . THR A 1 520 ? 34.827 4.413 -22.268 1.00 97.50 520 THR A C 1
ATOM 3875 O O . THR A 1 520 ? 35.390 3.341 -22.080 1.00 97.50 520 THR A O 1
ATOM 3878 N N . VAL A 1 521 ? 35.287 5.316 -23.128 1.00 96.94 521 VAL A N 1
ATOM 3879 C CA . VAL A 1 521 ? 36.442 5.114 -24.011 1.00 96.94 521 VAL A CA 1
ATOM 3880 C C . VAL A 1 521 ? 37.744 5.490 -23.311 1.00 96.94 521 VAL A C 1
ATOM 3882 O O . VAL A 1 521 ? 38.782 4.867 -23.525 1.00 96.94 521 VAL A O 1
ATOM 3885 N N . ARG A 1 522 ? 37.717 6.552 -22.498 1.00 95.62 522 ARG A N 1
ATOM 3886 C CA . ARG A 1 522 ? 38.923 7.119 -21.886 1.00 95.62 522 ARG A CA 1
ATOM 3887 C C . ARG A 1 522 ? 38.599 7.799 -20.566 1.00 95.62 522 ARG A C 1
ATOM 3889 O O . ARG A 1 522 ? 37.595 8.500 -20.481 1.00 95.62 522 ARG A O 1
ATOM 3896 N N . VAL A 1 523 ? 39.480 7.671 -19.575 1.00 95.75 523 VAL A N 1
ATOM 3897 C CA . VAL A 1 523 ? 39.388 8.392 -18.295 1.00 95.75 523 VAL A CA 1
ATOM 3898 C C . VAL A 1 523 ? 40.719 9.080 -18.000 1.00 95.75 523 VAL A C 1
ATOM 3900 O O . VAL A 1 523 ? 41.773 8.458 -18.076 1.00 95.75 523 VAL A O 1
ATOM 3903 N N . GLU A 1 524 ? 40.674 10.367 -17.657 1.00 95.62 524 GLU A N 1
ATOM 3904 C CA . GLU A 1 524 ? 41.837 11.148 -17.219 1.00 95.62 524 GLU A CA 1
ATOM 3905 C C . GLU A 1 524 ? 41.475 11.993 -15.994 1.00 95.62 524 GLU A C 1
ATOM 3907 O O . GLU A 1 524 ? 40.810 13.033 -16.088 1.00 95.62 524 GLU A O 1
ATOM 3912 N N . GLY A 1 525 ? 41.925 11.554 -14.818 1.00 92.81 525 GLY A N 1
ATOM 3913 C CA . GLY A 1 525 ? 41.632 12.219 -13.551 1.00 92.81 525 GLY A CA 1
ATOM 3914 C C . GLY A 1 525 ? 40.126 12.293 -13.288 1.00 92.81 525 GLY A C 1
ATOM 3915 O O . GLY A 1 525 ? 39.488 11.283 -13.027 1.00 92.81 525 GLY A O 1
ATOM 3916 N N . ARG A 1 526 ? 39.556 13.503 -13.359 1.00 93.88 526 ARG A N 1
ATOM 3917 C CA . ARG A 1 526 ? 38.116 13.753 -13.157 1.00 93.88 526 ARG A CA 1
ATOM 3918 C C . ARG A 1 526 ? 37.296 13.729 -14.447 1.00 93.88 526 ARG A C 1
ATOM 3920 O O . ARG A 1 526 ? 36.137 14.113 -14.401 1.00 93.88 526 ARG A O 1
ATOM 3927 N N . LYS A 1 527 ? 37.885 13.403 -15.597 1.00 96.31 527 LYS A N 1
ATOM 3928 C CA . LYS A 1 527 ? 37.230 13.489 -16.910 1.00 96.31 527 LYS A CA 1
ATOM 3929 C C . LYS A 1 527 ? 37.042 12.101 -17.507 1.00 96.31 527 LYS A C 1
ATOM 3931 O O . LYS A 1 527 ? 37.990 11.321 -17.506 1.00 96.31 527 LYS A O 1
ATOM 3936 N N . ALA A 1 528 ? 35.871 11.839 -18.074 1.00 97.25 528 ALA A N 1
ATOM 3937 C CA . ALA A 1 528 ? 35.565 10.627 -18.822 1.00 97.25 528 ALA A CA 1
ATOM 3938 C C . ALA A 1 528 ? 35.056 10.984 -20.225 1.00 97.25 528 ALA A C 1
ATOM 3940 O O . ALA A 1 528 ? 34.192 11.846 -20.381 1.00 97.25 528 ALA A O 1
ATOM 3941 N N . TRP A 1 529 ? 35.601 10.325 -21.244 1.00 98.25 529 TRP A N 1
ATOM 3942 C CA . TRP A 1 529 ? 35.116 10.387 -22.618 1.00 98.25 529 TRP A CA 1
ATOM 3943 C C . TRP A 1 529 ? 34.319 9.127 -22.886 1.00 98.25 529 TRP A C 1
ATOM 3945 O O . TRP A 1 529 ? 34.826 8.021 -22.700 1.00 98.25 529 TRP A O 1
ATOM 3955 N N . VAL A 1 530 ? 33.081 9.304 -23.316 1.00 98.19 530 VAL A N 1
ATOM 3956 C CA . VAL A 1 530 ? 32.115 8.225 -23.500 1.00 98.19 530 VAL A CA 1
ATOM 3957 C C . VAL A 1 530 ? 31.612 8.298 -24.931 1.00 98.19 530 VAL A C 1
ATOM 3959 O O . VAL A 1 530 ? 31.426 9.395 -25.462 1.00 98.19 530 VAL A O 1
ATOM 3962 N N . ARG A 1 531 ? 31.382 7.146 -25.555 1.00 98.31 531 ARG A N 1
ATOM 3963 C CA . ARG A 1 531 ? 30.652 7.057 -26.822 1.00 98.31 531 ARG A CA 1
ATOM 3964 C C . ARG A 1 531 ? 29.383 6.251 -26.618 1.00 98.31 531 ARG A C 1
ATOM 3966 O O . ARG A 1 531 ? 29.360 5.331 -25.800 1.00 98.31 531 ARG A O 1
ATOM 3973 N N . ALA A 1 532 ? 28.339 6.590 -27.354 1.00 98.38 532 ALA A N 1
ATOM 3974 C CA . ALA A 1 532 ? 27.103 5.836 -27.338 1.00 98.38 532 ALA A CA 1
ATOM 3975 C C . ALA A 1 532 ? 26.396 5.868 -28.685 1.00 98.38 532 ALA A C 1
ATOM 3977 O O . ALA A 1 532 ? 26.679 6.698 -29.547 1.00 98.38 532 ALA A O 1
ATOM 3978 N N . ARG A 1 533 ? 25.452 4.950 -28.859 1.00 98.38 533 ARG A N 1
ATOM 3979 C CA . ARG A 1 533 ? 24.575 4.905 -30.024 1.00 98.38 533 ARG A CA 1
ATOM 3980 C C . ARG A 1 533 ? 23.189 4.405 -29.654 1.00 98.38 533 ARG A C 1
ATOM 3982 O O . ARG A 1 533 ? 23.044 3.643 -28.700 1.00 98.38 533 ARG A O 1
ATOM 3989 N N . VAL A 1 534 ? 22.198 4.831 -30.428 1.00 98.19 534 VAL A N 1
ATOM 3990 C CA . VAL A 1 534 ? 20.819 4.341 -30.391 1.00 98.19 534 VAL A CA 1
ATOM 3991 C C . VAL A 1 534 ? 20.594 3.455 -31.610 1.00 98.19 534 VAL A C 1
ATOM 3993 O O . VAL A 1 534 ? 20.738 3.915 -32.744 1.00 98.19 534 VAL A O 1
ATOM 3996 N N . GLU A 1 535 ? 20.223 2.205 -31.373 1.00 94.94 535 GLU A N 1
ATOM 3997 C CA . GLU A 1 535 ? 19.837 1.224 -32.384 1.00 94.94 535 GLU A CA 1
ATOM 3998 C C . GLU A 1 535 ? 18.335 0.945 -32.301 1.00 94.94 535 GLU A C 1
ATOM 4000 O O . GLU A 1 535 ? 17.745 0.980 -31.217 1.00 94.94 535 GLU A O 1
ATOM 4005 N N . ASP A 1 536 ? 17.705 0.614 -33.426 1.00 89.06 536 ASP A N 1
ATOM 4006 C CA . ASP A 1 536 ? 16.391 -0.023 -33.367 1.00 89.06 536 ASP A CA 1
ATOM 4007 C C . ASP A 1 536 ? 16.513 -1.385 -32.681 1.00 89.06 536 ASP A C 1
ATOM 4009 O O . ASP A 1 536 ? 17.324 -2.225 -33.073 1.00 89.06 536 ASP A O 1
ATOM 4013 N N . ALA A 1 537 ? 15.652 -1.647 -31.696 1.00 85.38 537 ALA A N 1
ATOM 4014 C CA . ALA A 1 537 ? 15.646 -2.931 -30.993 1.00 85.38 537 ALA A CA 1
ATOM 4015 C C . ALA A 1 537 ? 15.228 -4.106 -31.890 1.00 85.38 537 ALA A C 1
ATOM 4017 O O . ALA A 1 537 ? 15.422 -5.263 -31.537 1.00 85.38 537 ALA A O 1
ATOM 4018 N N . VAL A 1 538 ? 14.659 -3.819 -33.061 1.00 75.75 538 VAL A N 1
ATOM 4019 C CA . VAL A 1 538 ? 14.398 -4.800 -34.112 1.00 75.75 538 VAL A CA 1
ATOM 4020 C C . VAL A 1 538 ? 15.171 -4.370 -35.352 1.00 75.75 538 VAL A C 1
ATOM 4022 O O . VAL A 1 538 ? 14.987 -3.261 -35.841 1.00 75.75 538 VAL A O 1
ATOM 4025 N N . GLY A 1 539 ? 16.030 -5.249 -35.867 1.00 75.88 539 GLY A N 1
ATOM 4026 C CA . GLY A 1 539 ? 16.842 -4.989 -37.061 1.00 75.88 539 GLY A CA 1
ATOM 4027 C C . GLY A 1 539 ? 18.210 -4.352 -36.790 1.00 75.88 539 GLY A C 1
ATOM 4028 O O . GLY A 1 539 ? 19.086 -4.487 -37.638 1.00 75.88 539 GLY A O 1
ATOM 4029 N N . GLY A 1 540 ? 18.431 -3.736 -35.619 1.00 85.19 540 GLY A N 1
ATOM 4030 C CA . GLY A 1 540 ? 19.756 -3.267 -35.180 1.00 85.19 540 GLY A CA 1
ATOM 4031 C C . GLY A 1 540 ? 20.320 -2.081 -35.971 1.00 85.19 540 GLY A C 1
ATOM 4032 O O . GLY A 1 540 ? 21.523 -1.836 -35.948 1.00 85.19 540 GLY A O 1
ATOM 4033 N N . GLU A 1 541 ? 19.483 -1.352 -36.715 1.00 90.19 541 GLU A N 1
ATOM 4034 C CA . GLU A 1 541 ? 19.940 -0.192 -37.482 1.00 90.19 541 GLU A CA 1
ATOM 4035 C C . GLU A 1 541 ? 20.297 0.960 -36.533 1.00 90.19 541 GLU A C 1
ATOM 4037 O O . GLU A 1 541 ? 19.484 1.364 -35.698 1.00 90.19 541 GLU A O 1
ATOM 4042 N N . VAL A 1 542 ? 21.503 1.517 -36.673 1.00 97.25 542 VAL A N 1
ATOM 4043 C CA . VAL A 1 542 ? 21.946 2.671 -35.881 1.00 97.25 542 VAL A CA 1
ATOM 4044 C C . VAL A 1 542 ? 21.228 3.932 -36.363 1.00 97.25 542 VAL A C 1
ATOM 4046 O O . VAL A 1 542 ? 21.403 4.375 -37.499 1.00 97.25 542 VAL A O 1
ATOM 4049 N N . ARG A 1 543 ? 20.444 4.539 -35.472 1.00 96.12 543 ARG A N 1
ATOM 4050 C CA . ARG A 1 543 ? 19.656 5.752 -35.734 1.00 96.12 543 ARG A CA 1
ATOM 4051 C C . ARG A 1 543 ? 20.377 7.022 -35.298 1.00 96.12 543 ARG A C 1
ATOM 4053 O O . ARG A 1 543 ? 20.270 8.050 -35.968 1.00 96.12 543 ARG A O 1
ATOM 4060 N N . VAL A 1 544 ? 21.105 6.955 -34.184 1.00 98.31 544 VAL A N 1
ATOM 4061 C CA . VAL A 1 544 ? 21.790 8.103 -33.572 1.00 98.31 544 VAL A CA 1
ATOM 4062 C C . VAL A 1 544 ? 23.124 7.652 -32.986 1.00 98.31 544 VAL A C 1
ATOM 4064 O O . VAL A 1 544 ? 23.189 6.588 -32.375 1.00 98.31 544 VAL A O 1
ATOM 4067 N N . GLU A 1 545 ? 24.168 8.459 -33.128 1.00 98.44 545 GLU A N 1
ATOM 4068 C CA . GLU A 1 545 ? 25.459 8.279 -32.453 1.00 98.44 545 GLU A CA 1
ATOM 4069 C C . GLU A 1 545 ? 25.789 9.507 -31.611 1.00 98.44 545 GLU A C 1
ATOM 4071 O O . GLU A 1 545 ? 25.345 10.616 -31.909 1.00 98.44 545 GLU A O 1
ATOM 4076 N N . ALA A 1 546 ? 26.549 9.315 -30.538 1.00 98.44 546 ALA A N 1
ATOM 4077 C CA . ALA A 1 546 ? 27.022 10.412 -29.720 1.00 98.44 546 ALA A CA 1
ATOM 4078 C C . ALA A 1 546 ? 28.398 10.161 -29.114 1.00 98.44 546 ALA A C 1
ATOM 4080 O O . ALA A 1 546 ? 28.758 9.045 -28.738 1.00 98.44 546 ALA A O 1
ATOM 4081 N N . GLU A 1 547 ? 29.125 11.258 -28.939 1.00 98.31 547 GLU A N 1
ATOM 4082 C CA . GLU A 1 547 ? 30.351 11.330 -28.155 1.00 98.31 547 GLU A CA 1
ATOM 4083 C C . GLU A 1 547 ? 30.212 12.412 -27.089 1.00 98.31 547 GLU A C 1
ATOM 4085 O O . GLU A 1 547 ? 29.713 13.512 -27.342 1.00 98.31 547 GLU A O 1
ATOM 4090 N N . GLY A 1 548 ? 30.672 12.109 -25.881 1.00 97.25 548 GLY A N 1
ATOM 4091 C CA . GLY A 1 548 ? 30.466 12.960 -24.722 1.00 97.25 548 GLY A CA 1
ATOM 4092 C C . GLY A 1 548 ? 31.716 13.086 -23.870 1.00 97.25 548 GLY A C 1
ATOM 4093 O O . GLY A 1 548 ? 32.508 12.152 -23.747 1.00 97.25 548 GLY A O 1
ATOM 4094 N N . LEU A 1 549 ? 31.886 14.265 -23.280 1.00 97.50 549 LEU A N 1
ATOM 4095 C CA . LEU A 1 549 ? 32.843 14.524 -22.215 1.00 97.50 549 LEU A CA 1
ATOM 4096 C C . LEU A 1 549 ? 32.064 14.764 -20.928 1.00 97.50 549 LEU A C 1
ATOM 4098 O O . LEU A 1 549 ? 31.290 15.717 -20.838 1.00 97.50 549 LEU A O 1
ATOM 4102 N N . PHE A 1 550 ? 32.341 13.942 -19.929 1.00 96.81 550 PHE A N 1
ATOM 4103 C CA . PHE A 1 550 ? 31.765 14.016 -18.598 1.00 96.81 550 PHE A CA 1
ATOM 4104 C C . PHE A 1 550 ? 32.854 14.354 -17.589 1.00 96.81 550 PHE A C 1
ATOM 4106 O O . PHE A 1 550 ? 34.023 13.997 -17.769 1.00 96.81 550 PHE A O 1
ATOM 4113 N N . VAL A 1 551 ? 32.492 15.078 -16.534 1.00 95.31 551 VAL A N 1
ATOM 4114 C CA . VAL A 1 551 ? 33.432 15.463 -15.480 1.00 95.31 551 VAL A CA 1
ATOM 4115 C C . VAL A 1 551 ? 32.841 15.220 -14.102 1.00 95.31 551 VAL A C 1
ATOM 4117 O O . VAL A 1 551 ? 31.683 15.538 -13.855 1.00 95.31 551 VAL A O 1
ATOM 4120 N N . GLU A 1 552 ? 33.653 14.724 -13.175 1.00 91.88 552 GLU A N 1
ATOM 4121 C CA . GLU A 1 552 ? 33.321 14.762 -11.754 1.00 91.88 552 GLU A CA 1
ATOM 4122 C C . GLU A 1 552 ? 33.395 16.221 -11.269 1.00 91.88 552 GLU A C 1
ATOM 4124 O O . GLU A 1 552 ? 34.478 16.828 -11.316 1.00 91.88 552 GLU A O 1
ATOM 4129 N N . PRO A 1 553 ? 32.288 16.824 -10.805 1.00 86.94 553 PRO A N 1
ATOM 4130 C CA . PRO A 1 553 ? 32.302 18.200 -10.335 1.00 86.94 553 PRO A CA 1
ATOM 4131 C C . PRO A 1 553 ? 33.141 18.354 -9.061 1.00 86.94 553 PRO A C 1
ATOM 4133 O O . PRO A 1 553 ? 33.233 17.450 -8.238 1.00 86.94 553 PRO A O 1
ATOM 4136 N N . ARG A 1 554 ? 33.749 19.531 -8.851 1.00 83.88 554 ARG A N 1
ATOM 4137 C CA . ARG A 1 554 ? 34.594 19.772 -7.660 1.00 83.88 554 ARG A CA 1
ATOM 4138 C C . ARG A 1 554 ? 33.814 19.684 -6.340 1.00 83.88 554 ARG A C 1
ATOM 4140 O O . ARG A 1 554 ? 34.386 19.256 -5.346 1.00 83.88 554 ARG A O 1
ATOM 4147 N N . TRP A 1 555 ? 32.525 20.026 -6.363 1.00 78.75 555 TRP A N 1
ATOM 4148 C CA . TRP A 1 555 ? 31.603 19.927 -5.226 1.00 78.75 555 TRP A CA 1
ATOM 4149 C C . TRP A 1 555 ? 31.128 18.493 -4.939 1.00 78.75 555 TRP A C 1
ATOM 4151 O O . TRP A 1 555 ? 30.467 18.264 -3.935 1.00 78.75 555 TRP A O 1
ATOM 4161 N N . ALA A 1 556 ? 31.504 17.496 -5.752 1.00 72.31 556 ALA A N 1
ATOM 4162 C CA . ALA A 1 556 ? 31.162 16.096 -5.482 1.00 72.31 556 ALA A CA 1
ATOM 4163 C C . ALA A 1 556 ? 31.671 15.613 -4.108 1.00 72.31 556 ALA A C 1
ATOM 4165 O O . ALA A 1 556 ? 31.076 14.724 -3.510 1.00 72.31 556 ALA A O 1
ATOM 4166 N N . GLY A 1 557 ? 32.755 16.205 -3.587 1.00 61.50 557 GLY A N 1
ATOM 4167 C CA . GLY A 1 557 ? 33.276 15.894 -2.251 1.00 61.50 557 GLY A CA 1
ATOM 4168 C C . GLY A 1 557 ? 32.399 16.370 -1.088 1.00 61.50 557 GLY A C 1
ATOM 4169 O O . GLY A 1 557 ? 32.572 15.877 0.020 1.00 61.50 557 GLY A O 1
ATOM 4170 N N . GLU A 1 558 ? 31.464 17.288 -1.332 1.00 64.56 558 GLU A N 1
ATOM 4171 C CA . GLU A 1 558 ? 30.545 17.839 -0.326 1.00 64.56 558 GLU A CA 1
ATOM 4172 C C . GLU A 1 558 ? 29.206 17.077 -0.284 1.00 64.56 558 GLU A C 1
ATOM 4174 O O . GLU A 1 558 ? 28.416 17.270 0.632 1.00 64.56 558 GLU A O 1
ATOM 4179 N N . MET A 1 559 ? 28.965 16.175 -1.247 1.00 55.22 559 MET A N 1
ATOM 4180 C CA . MET A 1 559 ? 27.719 15.409 -1.400 1.00 55.22 559 MET A CA 1
ATOM 4181 C C . MET A 1 559 ? 27.790 13.956 -0.910 1.00 55.22 559 MET A C 1
ATOM 4183 O O . MET A 1 559 ? 27.005 13.112 -1.348 1.00 55.22 559 MET A O 1
ATOM 4187 N N . VAL A 1 560 ? 28.730 13.623 -0.022 1.00 38.94 560 VAL A N 1
ATOM 4188 C CA . VAL A 1 560 ? 28.837 12.257 0.517 1.00 38.94 560 VAL A CA 1
ATOM 4189 C C . VAL A 1 560 ? 27.516 11.877 1.208 1.00 38.94 560 VAL A C 1
ATOM 4191 O O . VAL A 1 560 ? 27.191 12.430 2.255 1.00 38.94 560 VAL A O 1
ATOM 4194 N N . GLY A 1 561 ? 26.762 10.945 0.609 1.00 46.91 561 GLY A N 1
ATOM 4195 C CA . GLY A 1 561 ? 25.506 10.405 1.151 1.00 46.91 561 GLY A CA 1
ATOM 4196 C C . GLY A 1 561 ? 24.223 10.649 0.339 1.00 46.91 561 GLY A C 1
ATOM 4197 O O . GLY A 1 561 ? 23.158 10.305 0.841 1.00 46.91 561 GLY A O 1
ATOM 4198 N N . ILE A 1 562 ? 24.285 11.230 -0.870 1.00 41.22 562 ILE A N 1
ATOM 4199 C CA . ILE A 1 562 ? 23.084 11.517 -1.694 1.00 41.22 562 ILE A CA 1
ATOM 4200 C C . ILE A 1 562 ? 22.852 10.493 -2.827 1.00 41.22 562 ILE A C 1
ATOM 4202 O O . ILE A 1 562 ? 21.727 10.381 -3.303 1.00 41.22 562 ILE A O 1
ATOM 4206 N N . TYR A 1 563 ? 23.858 9.706 -3.223 1.00 38.19 563 TYR A N 1
ATOM 4207 C CA . TYR A 1 563 ? 23.733 8.667 -4.258 1.00 38.19 563 TYR A CA 1
ATOM 4208 C C . TYR A 1 563 ? 24.357 7.347 -3.822 1.00 38.19 563 TYR A C 1
ATOM 4210 O O . TYR A 1 563 ? 25.439 7.401 -3.188 1.00 38.19 563 TYR A O 1
#